Protein AF-A0A1B6MHH3-F1 (afdb_monomer)

Organism: NCBI:txid36148

Structure (mmCIF, N/CA/C/O backbone):
data_AF-A0A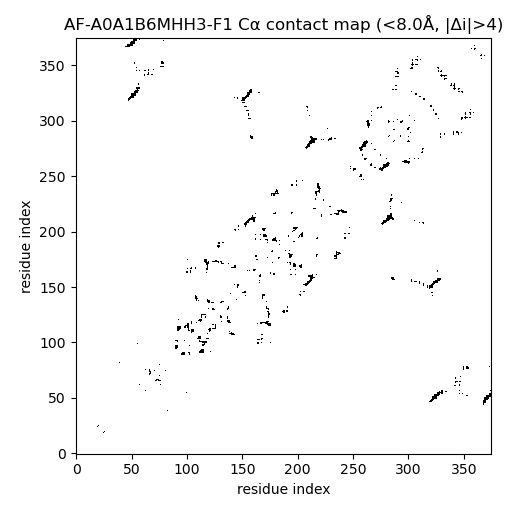1B6MHH3-F1
#
_entry.id   AF-A0A1B6MHH3-F1
#
loop_
_atom_site.group_PDB
_atom_site.id
_atom_site.type_symbol
_atom_site.label_atom_id
_atom_site.label_alt_id
_atom_site.label_comp_id
_atom_site.label_asym_id
_atom_site.label_entity_id
_atom_site.label_seq_id
_atom_site.pdbx_PDB_ins_code
_atom_site.Cartn_x
_atom_site.Cartn_y
_atom_site.Cartn_z
_atom_site.occupancy
_atom_site.B_iso_or_equiv
_atom_site.auth_seq_id
_atom_site.auth_comp_id
_atom_site.auth_asym_id
_atom_site.auth_atom_id
_atom_site.pdbx_PDB_model_num
ATOM 1 N N . MET A 1 1 ? 12.014 66.256 40.491 1.00 43.09 1 MET A N 1
ATOM 2 C CA . MET A 1 1 ? 11.057 65.612 39.568 1.00 43.09 1 MET A CA 1
ATOM 3 C C . MET A 1 1 ? 11.858 64.664 38.681 1.00 43.09 1 MET A C 1
ATOM 5 O O . MET A 1 1 ? 12.493 65.119 37.746 1.00 43.09 1 MET A O 1
ATOM 9 N N . ALA A 1 2 ? 11.957 63.386 39.047 1.00 34.50 2 ALA A N 1
ATOM 10 C CA . ALA A 1 2 ? 12.575 62.353 38.214 1.00 34.50 2 ALA A CA 1
ATOM 11 C C . ALA A 1 2 ? 11.914 61.016 38.565 1.00 34.50 2 ALA A C 1
ATOM 13 O O . ALA A 1 2 ? 11.967 60.565 39.710 1.00 34.50 2 ALA A O 1
ATOM 14 N N . LEU A 1 3 ? 11.187 60.485 37.587 1.00 37.91 3 LEU A N 1
ATOM 15 C CA . LEU A 1 3 ? 10.332 59.309 37.665 1.00 37.91 3 LEU A CA 1
ATOM 16 C C . LEU A 1 3 ? 11.165 58.031 37.828 1.00 37.91 3 LEU A C 1
ATOM 18 O O . LEU A 1 3 ? 12.122 57.803 37.092 1.00 37.91 3 LEU A O 1
ATOM 22 N N . ARG A 1 4 ? 10.734 57.167 38.750 1.00 41.94 4 ARG A N 1
ATOM 23 C CA . ARG A 1 4 ? 11.091 55.746 38.779 1.00 41.94 4 ARG A CA 1
ATOM 24 C C . ARG A 1 4 ? 10.351 55.028 37.649 1.00 41.94 4 ARG A C 1
ATOM 26 O O . ARG A 1 4 ? 9.150 55.216 37.482 1.00 41.94 4 ARG A O 1
ATOM 33 N N . SER A 1 5 ? 11.037 54.164 36.915 1.00 39.47 5 SER A N 1
ATOM 34 C CA . SER A 1 5 ? 10.413 53.160 36.050 1.00 39.47 5 SER A CA 1
ATOM 35 C C . SER A 1 5 ? 11.204 51.867 36.198 1.00 39.47 5 SER A C 1
ATOM 37 O O . SER A 1 5 ? 12.293 51.731 35.653 1.00 39.47 5 SER A O 1
ATOM 39 N N . LEU A 1 6 ? 10.679 50.953 37.015 1.00 40.78 6 LEU A N 1
ATOM 40 C CA . LEU A 1 6 ? 11.145 49.573 37.104 1.00 40.78 6 LEU A CA 1
ATOM 41 C C . LEU A 1 6 ? 10.228 48.747 36.193 1.00 40.78 6 LEU A C 1
ATOM 43 O O . LEU A 1 6 ? 9.040 48.613 36.485 1.00 40.78 6 LEU A O 1
ATOM 47 N N . LEU A 1 7 ? 10.763 48.235 35.084 1.00 38.91 7 LEU A N 1
ATOM 48 C CA . LEU A 1 7 ? 10.087 47.219 34.281 1.00 38.91 7 LEU A CA 1
ATOM 49 C C . LEU A 1 7 ? 10.109 45.888 35.048 1.00 38.91 7 LEU A C 1
ATOM 51 O O . LEU A 1 7 ? 11.182 45.348 35.314 1.00 38.91 7 LEU A O 1
ATOM 55 N N . LEU A 1 8 ? 8.932 45.346 35.371 1.00 38.69 8 LEU A N 1
ATOM 56 C CA . LEU A 1 8 ? 8.784 43.932 35.710 1.00 38.69 8 LEU A CA 1
ATOM 57 C C . LEU A 1 8 ? 8.735 43.118 34.411 1.00 38.69 8 LEU A C 1
ATOM 59 O O . LEU A 1 8 ? 7.761 43.178 33.665 1.00 38.69 8 LEU A O 1
ATOM 63 N N . LEU A 1 9 ? 9.785 42.338 34.163 1.00 40.81 9 LEU A N 1
ATOM 64 C CA . LEU A 1 9 ? 9.758 41.212 33.233 1.00 40.81 9 LEU A CA 1
ATOM 65 C C . LEU A 1 9 ? 8.984 40.069 33.900 1.00 40.81 9 LEU A C 1
ATOM 67 O O . LEU A 1 9 ? 9.497 39.407 34.799 1.00 40.81 9 LEU A O 1
ATOM 71 N N . ALA A 1 10 ? 7.739 39.856 33.481 1.00 38.59 10 ALA A N 1
ATOM 72 C CA . ALA A 1 10 ? 6.987 38.659 33.828 1.00 38.59 10 ALA A CA 1
ATOM 73 C C . ALA A 1 10 ? 7.496 37.492 32.969 1.00 38.59 10 ALA A C 1
ATOM 75 O O . ALA A 1 10 ? 7.121 37.342 31.808 1.00 38.59 10 ALA A O 1
ATOM 76 N N . SER A 1 11 ? 8.387 36.680 33.530 1.00 40.16 11 SER A N 1
ATOM 77 C CA . SER A 1 11 ? 8.758 35.382 32.977 1.00 40.16 11 SER A CA 1
ATOM 78 C C . SER A 1 11 ? 7.611 34.396 33.206 1.00 40.16 11 SER A C 1
ATOM 80 O O . SER A 1 11 ? 7.403 33.892 34.308 1.00 40.16 11 SER A O 1
ATOM 82 N N . THR A 1 12 ? 6.844 34.101 32.159 1.00 42.19 12 THR A N 1
ATOM 83 C CA . THR A 1 12 ? 5.918 32.965 32.155 1.00 42.19 12 THR A CA 1
ATOM 84 C C . THR A 1 12 ? 6.733 31.674 32.128 1.00 42.19 12 THR A C 1
ATOM 86 O O . THR A 1 12 ? 7.131 31.202 31.064 1.00 42.19 12 THR A O 1
ATOM 89 N N . MET A 1 13 ? 7.021 31.112 33.303 1.00 42.25 13 MET A N 1
ATOM 90 C CA . MET A 1 13 ? 7.493 29.735 33.407 1.00 42.25 13 MET A CA 1
ATOM 91 C C . MET A 1 13 ? 6.351 28.809 32.982 1.00 42.25 13 MET A C 1
ATOM 93 O O . MET A 1 13 ? 5.347 28.692 33.681 1.00 42.25 13 MET A O 1
ATOM 97 N N . PHE A 1 14 ? 6.507 28.139 31.841 1.00 46.31 14 PHE A N 1
ATOM 98 C CA . PHE A 1 14 ? 5.769 26.910 31.569 1.00 46.31 14 PHE A CA 1
ATOM 99 C C . PHE A 1 14 ? 6.235 25.881 32.603 1.00 46.31 14 PHE A C 1
ATOM 101 O O . PHE A 1 14 ? 7.302 25.286 32.468 1.00 46.31 14 PHE A O 1
ATOM 108 N N . ALA A 1 15 ? 5.470 25.715 33.679 1.00 40.06 15 ALA A N 1
ATOM 109 C CA . ALA A 1 15 ? 5.660 24.597 34.584 1.00 40.06 15 ALA A CA 1
ATOM 110 C C . ALA A 1 15 ? 5.284 23.324 33.817 1.00 40.06 15 ALA A C 1
ATOM 112 O O . ALA A 1 15 ? 4.104 23.011 33.655 1.00 40.06 15 ALA A O 1
ATOM 113 N N . MET A 1 16 ? 6.284 22.595 33.316 1.00 47.22 16 MET A N 1
ATOM 114 C CA . MET A 1 16 ? 6.102 21.179 33.025 1.00 47.22 16 MET A CA 1
ATOM 115 C C . MET A 1 16 ? 5.804 20.510 34.361 1.00 47.22 16 MET A C 1
ATOM 117 O O . MET A 1 16 ? 6.703 20.277 35.164 1.00 47.22 16 MET A O 1
ATOM 121 N N . SER A 1 17 ? 4.524 20.278 34.638 1.00 48.56 17 SER A N 1
ATOM 122 C CA . SER A 1 17 ? 4.126 19.455 35.767 1.00 48.56 17 SER A CA 1
ATOM 123 C C . SER A 1 17 ? 4.600 18.037 35.477 1.00 48.56 17 SER A C 1
ATOM 125 O O . SER A 1 17 ? 3.918 17.287 34.785 1.00 48.56 17 SER A O 1
ATOM 127 N N . SER A 1 18 ? 5.777 17.668 35.975 1.00 63.72 18 SER A N 1
ATOM 128 C CA . SER A 1 18 ? 6.184 16.270 36.022 1.00 63.72 18 SER A CA 1
ATOM 129 C C . SER A 1 18 ? 5.212 15.554 36.955 1.00 63.72 18 SER A C 1
ATOM 131 O O . SER A 1 18 ? 5.191 15.824 38.158 1.00 63.72 18 SER A O 1
ATOM 133 N N . THR A 1 19 ? 4.358 14.694 36.408 1.00 76.31 19 THR A N 1
ATOM 134 C CA . THR A 1 19 ? 3.580 13.755 37.218 1.00 76.31 19 THR A CA 1
ATOM 135 C C . THR A 1 19 ? 4.556 12.910 38.025 1.00 76.31 19 THR A C 1
ATOM 137 O O . THR A 1 19 ? 5.481 12.335 37.460 1.00 76.31 19 THR A O 1
ATOM 140 N N . LEU A 1 20 ? 4.391 12.874 39.347 1.00 86.25 20 LEU A N 1
ATOM 141 C CA . LEU A 1 20 ? 5.199 12.018 40.207 1.00 86.25 20 LEU A CA 1
ATOM 142 C C . LEU A 1 20 ? 4.834 10.555 39.910 1.00 86.25 20 LEU A C 1
ATOM 144 O O . LEU A 1 20 ? 3.714 10.135 40.182 1.00 86.25 20 LEU A O 1
ATOM 148 N N . GLU A 1 21 ? 5.763 9.796 39.332 1.00 88.50 21 GLU A N 1
ATOM 149 C CA . GLU A 1 21 ? 5.578 8.379 38.976 1.00 88.50 21 GLU A CA 1
ATOM 150 C C . GLU A 1 21 ? 5.878 7.451 40.167 1.00 88.50 21 GLU A C 1
ATOM 152 O O . GLU A 1 21 ? 6.712 6.547 40.097 1.00 88.50 21 GLU A O 1
ATOM 157 N N . ASP A 1 22 ? 5.225 7.715 41.298 1.00 94.19 22 ASP A N 1
ATOM 158 C CA . ASP A 1 22 ? 5.315 6.910 42.517 1.00 94.19 22 ASP A CA 1
ATOM 159 C C . ASP A 1 22 ? 4.451 5.626 42.428 1.00 94.19 22 ASP A C 1
ATOM 161 O O . ASP A 1 22 ? 3.778 5.385 41.420 1.00 94.19 22 ASP A O 1
ATOM 165 N N . PRO A 1 23 ? 4.444 4.748 43.452 1.00 96.88 23 PRO A N 1
ATOM 166 C CA . PRO A 1 23 ? 3.622 3.541 43.409 1.00 96.88 23 PRO A CA 1
ATOM 167 C C . PRO A 1 23 ? 2.125 3.807 43.182 1.00 96.88 23 PRO A C 1
ATOM 169 O O . PRO A 1 23 ? 1.475 3.007 42.509 1.00 96.88 23 PRO A O 1
ATOM 172 N N . GLU A 1 24 ? 1.562 4.907 43.700 1.00 96.06 24 GLU A N 1
ATOM 173 C CA . GLU A 1 24 ? 0.141 5.233 43.518 1.00 96.06 24 GLU A CA 1
ATOM 174 C C . GLU A 1 24 ? -0.175 5.522 42.047 1.00 96.06 24 GLU A C 1
ATOM 176 O O . GLU A 1 24 ? -1.165 5.001 41.522 1.00 96.06 24 GLU A O 1
ATOM 181 N N . PHE A 1 25 ? 0.693 6.273 41.361 1.00 93.75 25 PHE A N 1
ATOM 182 C CA . PHE A 1 25 ? 0.596 6.500 39.920 1.00 93.75 25 PHE A CA 1
ATOM 183 C C . PHE A 1 25 ? 0.529 5.179 39.141 1.00 93.75 25 PHE A C 1
ATOM 185 O O . PHE A 1 25 ? -0.397 4.972 38.349 1.00 93.75 25 PHE A O 1
ATOM 192 N N . TRP A 1 26 ? 1.457 4.253 39.405 1.00 94.94 26 TRP A N 1
ATOM 193 C CA . TRP A 1 26 ? 1.511 2.962 38.709 1.00 94.94 26 TRP A CA 1
ATOM 194 C C . TRP A 1 26 ? 0.309 2.068 39.029 1.00 94.94 26 TRP A C 1
ATOM 196 O O . TRP A 1 26 ? -0.266 1.469 38.117 1.00 94.94 26 TRP A O 1
ATOM 206 N N . PHE A 1 27 ? -0.142 2.020 40.288 1.00 96.69 27 PHE A N 1
ATOM 207 C CA . PHE A 1 27 ? -1.356 1.283 40.657 1.00 96.69 27 PHE A CA 1
ATOM 208 C C . PHE A 1 27 ? -2.610 1.864 40.002 1.00 96.69 27 PHE A C 1
ATOM 210 O O . PHE A 1 27 ? -3.482 1.106 39.570 1.00 96.69 27 PHE A O 1
ATOM 217 N N . LYS A 1 28 ? -2.713 3.193 39.904 1.00 96.00 28 LYS A N 1
ATOM 218 C CA . LYS A 1 28 ? -3.826 3.865 39.226 1.00 96.00 28 LYS A CA 1
ATOM 219 C C . LYS A 1 28 ? -3.832 3.557 37.729 1.00 96.00 28 LYS A C 1
ATOM 221 O O . LYS A 1 28 ? -4.889 3.212 37.203 1.00 96.00 28 LYS A O 1
ATOM 226 N N . LYS A 1 29 ? -2.673 3.634 37.064 1.00 93.50 29 LYS A N 1
ATOM 227 C CA . LYS A 1 29 ? -2.525 3.297 35.638 1.00 93.50 29 LYS A CA 1
ATOM 228 C C . LYS A 1 29 ? -2.902 1.836 35.373 1.00 93.50 29 LYS A C 1
ATOM 230 O O . LYS A 1 29 ? -3.782 1.582 34.557 1.00 93.50 29 LYS A O 1
ATOM 235 N N . GLY A 1 30 ? -2.348 0.895 36.142 1.00 95.75 30 GLY A N 1
ATOM 236 C CA . GLY A 1 30 ? -2.659 -0.532 36.001 1.00 95.75 30 GLY A CA 1
ATOM 237 C C . GLY A 1 30 ? -4.128 -0.876 36.280 1.00 95.75 30 GLY A C 1
ATOM 238 O O . GLY A 1 30 ? -4.705 -1.720 35.597 1.00 95.75 30 GLY A O 1
ATOM 239 N N . ARG A 1 31 ? -4.777 -0.199 37.239 1.00 97.12 31 ARG A N 1
ATOM 240 C CA . ARG A 1 31 ? -6.219 -0.374 37.485 1.00 97.12 31 ARG A CA 1
ATOM 241 C C . ARG A 1 31 ? -7.058 0.111 36.305 1.00 97.12 31 ARG A C 1
ATOM 243 O O . ARG A 1 31 ? -7.979 -0.593 35.911 1.00 97.12 31 ARG A O 1
ATOM 250 N N . ALA A 1 32 ? -6.724 1.266 35.731 1.00 94.94 32 ALA A N 1
ATOM 251 C CA . ALA A 1 32 ? -7.423 1.793 34.562 1.00 94.94 32 ALA A CA 1
ATOM 252 C C . ALA A 1 32 ? -7.276 0.869 33.338 1.00 94.94 32 ALA A C 1
ATOM 254 O O . ALA A 1 32 ? -8.256 0.621 32.640 1.00 94.94 32 ALA A O 1
ATOM 255 N N . GLU A 1 33 ? -6.083 0.311 33.107 1.00 93.62 33 GLU A N 1
ATOM 256 C CA . GLU A 1 33 ? -5.847 -0.676 32.042 1.00 93.62 33 GLU A CA 1
ATOM 257 C C . GLU A 1 33 ? -6.661 -1.962 32.262 1.00 93.62 33 GLU A C 1
ATOM 259 O O . GLU A 1 33 ? -7.293 -2.462 31.331 1.00 93.62 33 GLU A O 1
ATOM 264 N N . LEU A 1 34 ? -6.720 -2.468 33.500 1.00 95.69 34 LEU A N 1
ATOM 265 C CA . LEU A 1 34 ? -7.538 -3.633 33.854 1.00 95.69 34 LEU A CA 1
ATOM 266 C C . LEU A 1 34 ? -9.042 -3.367 33.670 1.00 95.69 34 LEU A C 1
ATOM 268 O O . LEU A 1 34 ? -9.760 -4.207 33.128 1.00 95.69 34 LEU A O 1
ATOM 272 N N . GLU A 1 35 ? -9.526 -2.199 34.098 1.00 96.00 35 GLU A N 1
ATOM 273 C CA . GLU A 1 35 ? -10.916 -1.778 33.897 1.00 96.00 35 GLU A CA 1
ATOM 274 C C . GLU A 1 35 ? -11.255 -1.682 32.405 1.00 96.00 35 GLU A C 1
ATOM 276 O O . GLU A 1 35 ? -12.287 -2.206 31.984 1.00 96.00 35 GLU A O 1
ATOM 281 N N . ALA A 1 36 ? -10.371 -1.091 31.595 1.00 92.31 36 ALA A N 1
ATOM 282 C CA . ALA A 1 36 ? -10.529 -1.022 30.145 1.00 92.31 36 ALA A CA 1
ATOM 283 C C . ALA A 1 36 ? -10.564 -2.418 29.502 1.00 92.31 36 ALA A C 1
ATOM 285 O O . ALA A 1 36 ? -11.421 -2.672 28.653 1.00 92.31 36 ALA A O 1
ATOM 286 N N . ALA A 1 37 ? -9.709 -3.345 29.947 1.00 93.06 37 ALA A N 1
ATOM 287 C CA . ALA A 1 37 ? -9.697 -4.725 29.463 1.00 93.06 37 ALA A CA 1
ATOM 288 C C . ALA A 1 37 ? -11.033 -5.450 29.714 1.00 93.06 37 ALA A C 1
ATOM 290 O O . ALA A 1 37 ? -11.512 -6.168 28.837 1.00 93.06 37 ALA A O 1
ATOM 291 N N . PHE A 1 38 ? -11.688 -5.213 30.859 1.00 94.69 38 PHE A N 1
ATOM 292 C CA . PHE A 1 38 ? -13.025 -5.760 31.135 1.00 94.69 38 PHE A CA 1
ATOM 293 C C . PHE A 1 38 ? -14.136 -5.170 30.253 1.00 94.69 38 PHE A C 1
ATOM 295 O O . PHE A 1 38 ? -15.187 -5.795 30.109 1.00 94.69 38 PHE A O 1
ATOM 302 N N . GLN A 1 39 ? -13.931 -3.990 29.658 1.00 93.88 39 GLN A N 1
ATOM 303 C CA . GLN A 1 39 ? -14.903 -3.363 28.754 1.00 93.88 39 GLN A CA 1
ATOM 304 C C . GLN A 1 39 ? -14.766 -3.819 27.294 1.00 93.88 39 GLN A C 1
ATOM 306 O O . GLN A 1 39 ? -15.629 -3.482 26.477 1.00 93.88 39 GLN A O 1
ATOM 311 N N . ILE A 1 40 ? -13.720 -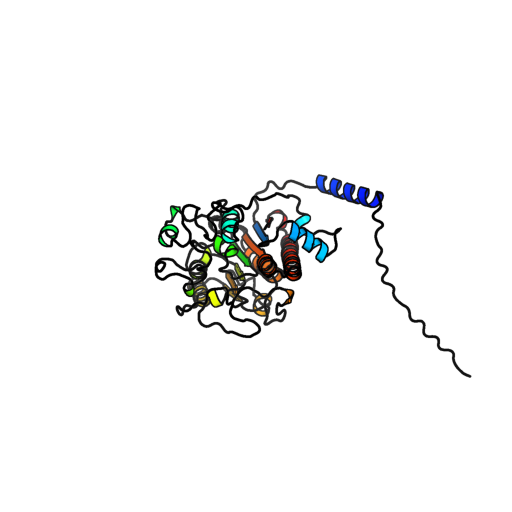4.577 26.940 1.00 92.12 40 ILE A N 1
ATOM 312 C CA . ILE A 1 40 ? -13.530 -5.067 25.571 1.00 92.12 40 ILE A CA 1
ATOM 313 C C . ILE A 1 40 ? -14.666 -6.031 25.218 1.00 92.12 40 ILE A C 1
ATOM 315 O O . ILE A 1 40 ? -14.830 -7.094 25.818 1.00 92.12 40 ILE A O 1
ATOM 319 N N . LYS A 1 41 ? -15.446 -5.667 24.198 1.00 91.75 41 LYS A N 1
ATOM 320 C CA . LYS A 1 41 ? -16.514 -6.504 23.647 1.00 91.75 41 LYS A CA 1
ATOM 321 C C . LYS A 1 41 ? -16.050 -7.150 22.354 1.00 91.75 41 LYS A C 1
ATOM 323 O O . LYS A 1 41 ? -15.580 -6.469 21.446 1.00 91.75 41 LYS A O 1
ATOM 328 N N . TRP A 1 42 ? -16.242 -8.460 22.257 1.00 91.75 42 TRP A N 1
ATOM 329 C CA . TRP A 1 42 ? -15.997 -9.196 21.025 1.00 91.75 42 TRP A CA 1
ATOM 330 C C . TRP A 1 42 ? -17.010 -8.779 19.962 1.00 91.75 42 TRP A C 1
ATOM 332 O O . TRP A 1 42 ? -18.218 -8.930 20.154 1.00 91.75 42 TRP A O 1
ATOM 342 N N . ASN A 1 43 ? -16.515 -8.286 18.830 1.00 93.69 43 ASN A N 1
ATOM 343 C CA . ASN A 1 43 ? -17.324 -8.113 17.635 1.00 93.69 43 ASN A CA 1
ATOM 344 C C . ASN A 1 43 ? -17.251 -9.400 16.804 1.00 93.69 43 ASN A C 1
ATOM 346 O O . ASN A 1 43 ? -16.247 -9.668 16.151 1.00 93.69 43 ASN A O 1
ATOM 350 N N . THR A 1 44 ? -18.306 -10.211 16.860 1.00 94.31 44 THR A N 1
ATOM 351 C CA . THR A 1 44 ? -18.434 -11.460 16.088 1.00 94.31 44 THR A CA 1
ATOM 352 C C . THR A 1 44 ? -19.180 -11.266 14.763 1.00 94.31 44 THR A C 1
ATOM 354 O O . THR A 1 44 ? -19.472 -12.240 14.069 1.00 94.31 44 THR A O 1
ATOM 357 N N . GLY A 1 45 ? -19.509 -10.019 14.411 1.00 95.44 45 GLY A N 1
ATOM 358 C CA . GLY A 1 45 ? -20.134 -9.675 13.141 1.00 95.44 45 GLY A CA 1
ATOM 359 C C . GLY A 1 45 ? -19.176 -9.817 11.957 1.00 95.44 45 GLY A C 1
ATOM 360 O O . GLY A 1 45 ? -17.955 -9.787 12.097 1.00 95.44 45 GLY A O 1
ATOM 361 N N . VAL A 1 46 ? -19.742 -9.944 10.757 1.00 96.25 46 VAL A N 1
ATOM 362 C CA . VAL A 1 46 ? -18.960 -9.948 9.515 1.00 96.25 46 VAL A CA 1
ATOM 363 C C . VAL A 1 46 ? -18.579 -8.513 9.160 1.00 96.25 46 VAL A C 1
ATOM 365 O O . VAL A 1 46 ? -19.448 -7.653 9.017 1.00 96.25 46 VAL A O 1
ATOM 368 N N . ALA A 1 47 ? -17.282 -8.257 8.986 1.00 98.00 47 ALA A N 1
ATOM 369 C CA . ALA A 1 47 ? -16.793 -6.942 8.595 1.00 98.00 47 ALA A CA 1
ATOM 370 C C . ALA A 1 47 ? -17.313 -6.553 7.201 1.00 98.00 47 ALA A C 1
ATOM 372 O O . ALA A 1 47 ? -17.092 -7.249 6.204 1.00 98.00 47 ALA A O 1
ATOM 373 N N . LYS A 1 48 ? -17.992 -5.405 7.120 1.00 98.38 48 LYS A N 1
ATOM 374 C CA . LYS A 1 48 ? -18.404 -4.803 5.849 1.00 98.38 48 LYS A CA 1
ATOM 375 C C . LYS A 1 48 ? -17.195 -4.220 5.127 1.00 98.38 48 LYS A C 1
ATOM 377 O O . LYS A 1 48 ? -17.078 -4.386 3.915 1.00 98.38 48 LYS A O 1
ATOM 382 N N . ASN A 1 49 ? -16.298 -3.580 5.867 1.00 98.81 49 ASN A N 1
ATOM 383 C CA . ASN A 1 49 ? -15.099 -2.956 5.324 1.00 98.81 49 ASN A CA 1
ATOM 384 C C . ASN A 1 49 ? -13.847 -3.580 5.936 1.00 98.81 49 ASN A C 1
ATOM 386 O O . ASN A 1 49 ? -13.858 -3.970 7.104 1.00 98.81 49 ASN A O 1
ATOM 390 N N . VAL A 1 50 ? -12.762 -3.621 5.170 1.00 98.81 50 VAL A N 1
ATOM 391 C CA . VAL A 1 50 ? -11.442 -4.038 5.650 1.00 98.81 50 VAL A CA 1
ATOM 392 C C . VAL A 1 50 ? -10.430 -2.953 5.303 1.00 98.81 50 VAL A C 1
ATOM 394 O O . VAL A 1 50 ? -10.316 -2.545 4.148 1.00 98.81 50 VAL A O 1
ATOM 397 N N . LEU A 1 51 ? -9.698 -2.490 6.310 1.00 98.81 51 LEU A N 1
ATOM 398 C CA . LEU A 1 51 ? -8.625 -1.515 6.185 1.00 98.81 51 LEU A CA 1
ATOM 399 C C . LEU A 1 51 ? -7.343 -2.121 6.759 1.00 98.81 51 LEU A C 1
ATOM 401 O O . LEU A 1 51 ? -7.232 -2.326 7.967 1.00 98.81 51 LEU A O 1
ATOM 405 N N . LEU A 1 52 ? -6.389 -2.434 5.888 1.00 98.88 52 LEU A N 1
ATOM 406 C CA . LEU A 1 52 ? -5.128 -3.071 6.255 1.00 98.88 52 LEU A CA 1
ATOM 407 C C . LEU A 1 52 ? -3.979 -2.077 6.103 1.00 98.88 52 LEU A C 1
ATOM 409 O O . LEU A 1 52 ? -3.645 -1.670 4.995 1.00 98.88 52 LEU A O 1
ATOM 413 N N . PHE A 1 53 ? -3.362 -1.714 7.217 1.00 98.94 53 PHE A N 1
ATOM 414 C CA . PHE A 1 53 ? -2.173 -0.880 7.264 1.00 98.94 53 PHE A CA 1
ATOM 415 C C . PHE A 1 53 ? -0.914 -1.742 7.365 1.00 98.94 53 PHE A C 1
ATOM 417 O O . PHE A 1 53 ? -0.811 -2.590 8.253 1.00 98.94 53 PHE A O 1
ATOM 424 N N . VAL A 1 54 ? 0.050 -1.490 6.482 1.00 98.88 54 VAL A N 1
ATOM 425 C CA . VAL A 1 54 ? 1.348 -2.172 6.421 1.00 98.88 54 VAL A CA 1
ATOM 426 C C . VAL A 1 54 ? 2.459 -1.134 6.586 1.00 98.88 54 VAL A C 1
ATOM 428 O O . VAL A 1 54 ? 2.657 -0.288 5.716 1.00 98.88 54 VAL A O 1
ATOM 431 N N . GLY A 1 55 ? 3.171 -1.154 7.709 1.00 98.69 55 GLY A N 1
ATOM 432 C CA . GLY A 1 55 ? 4.401 -0.380 7.875 1.00 98.69 55 GLY A CA 1
ATOM 433 C C . GLY A 1 55 ? 5.593 -1.208 7.403 1.00 98.69 55 GLY A C 1
ATOM 434 O O . GLY A 1 55 ? 6.066 -2.042 8.167 1.00 98.69 55 GLY A O 1
ATOM 435 N N . ASP A 1 56 ? 6.070 -1.015 6.170 1.00 98.62 56 ASP A N 1
ATOM 436 C CA . ASP A 1 56 ? 7.197 -1.805 5.641 1.00 98.62 56 ASP A CA 1
ATOM 437 C C . ASP A 1 56 ? 8.440 -1.594 6.528 1.00 98.62 56 ASP A C 1
ATOM 439 O O . ASP A 1 56 ? 8.801 -0.459 6.845 1.00 98.62 56 ASP A O 1
ATOM 443 N N . GLY A 1 57 ? 9.062 -2.681 6.989 1.00 97.19 57 GLY A N 1
ATOM 444 C CA . GLY A 1 57 ? 10.195 -2.638 7.920 1.00 97.19 57 GLY A CA 1
ATOM 445 C C . GLY A 1 57 ? 9.868 -2.165 9.351 1.00 97.19 57 GLY A C 1
ATOM 446 O O . GLY A 1 57 ? 10.786 -1.966 10.152 1.00 97.19 57 GLY A O 1
ATOM 447 N N . MET A 1 58 ? 8.591 -1.999 9.716 1.00 98.31 58 MET A N 1
ATOM 448 C CA . MET A 1 58 ? 8.145 -1.464 11.011 1.00 98.31 58 MET A CA 1
ATOM 449 C C . MET A 1 58 ? 8.113 -2.539 12.115 1.00 98.31 58 MET A C 1
ATOM 451 O O . MET A 1 58 ? 7.067 -2.896 12.663 1.00 98.31 58 MET A O 1
ATOM 455 N N . GLY A 1 59 ? 9.285 -3.059 12.483 1.00 97.38 59 GLY A N 1
ATOM 456 C CA . GLY A 1 59 ? 9.415 -4.013 13.589 1.00 97.38 59 GLY A CA 1
ATOM 457 C C . GLY A 1 59 ? 9.034 -3.424 14.960 1.00 97.38 59 GLY A C 1
ATOM 458 O O . GLY A 1 59 ? 8.925 -2.212 15.138 1.00 97.38 59 GLY A O 1
ATOM 459 N N . ILE A 1 60 ? 8.916 -4.281 15.983 1.00 97.00 60 ILE A N 1
ATOM 460 C CA . ILE A 1 60 ? 8.569 -3.875 17.368 1.00 97.00 60 ILE A CA 1
ATOM 461 C C . ILE A 1 60 ? 9.529 -2.801 17.915 1.00 97.00 60 ILE A C 1
ATOM 463 O O . ILE A 1 60 ? 9.117 -1.893 18.644 1.00 97.00 60 ILE A O 1
ATOM 467 N N . ASN A 1 61 ? 10.805 -2.873 17.528 1.00 97.31 61 ASN A N 1
ATOM 468 C CA . ASN A 1 61 ? 11.810 -1.885 17.910 1.00 97.31 61 ASN A CA 1
ATOM 469 C C . ASN A 1 61 ? 11.516 -0.512 17.286 1.00 97.31 61 ASN A C 1
ATOM 471 O O . ASN A 1 61 ? 11.626 0.497 17.977 1.00 97.31 61 ASN A O 1
ATOM 475 N N . THR A 1 62 ? 11.089 -0.472 16.019 1.00 98.56 62 THR A N 1
ATOM 476 C CA . THR A 1 62 ? 10.678 0.756 15.323 1.00 98.56 62 THR A CA 1
ATOM 477 C C . THR A 1 62 ? 9.428 1.350 15.961 1.00 98.56 62 THR A C 1
ATOM 479 O O . THR A 1 62 ? 9.413 2.542 16.246 1.00 98.56 62 THR A O 1
ATOM 482 N N . ILE A 1 63 ? 8.427 0.523 16.290 1.00 98.19 63 ILE A N 1
ATOM 483 C CA . ILE A 1 63 ? 7.212 0.950 17.011 1.00 98.19 63 ILE A CA 1
ATOM 484 C C . ILE A 1 63 ? 7.581 1.617 18.344 1.00 98.19 63 ILE A C 1
ATOM 486 O O . ILE A 1 63 ? 7.164 2.740 18.623 1.00 98.19 63 ILE A O 1
ATOM 490 N N . THR A 1 64 ? 8.418 0.954 19.148 1.00 98.12 64 THR A N 1
ATOM 491 C CA . THR A 1 64 ? 8.846 1.471 20.457 1.00 98.12 64 THR A CA 1
ATOM 492 C C . THR A 1 64 ? 9.639 2.769 20.322 1.00 98.12 64 THR A C 1
ATOM 494 O O . THR A 1 64 ? 9.372 3.728 21.045 1.00 98.12 64 THR A O 1
ATOM 497 N N . ALA A 1 65 ? 10.594 2.821 19.391 1.00 98.38 65 ALA A N 1
ATOM 498 C CA . ALA A 1 65 ? 11.395 4.014 19.147 1.00 98.38 65 ALA A CA 1
ATOM 499 C C . ALA A 1 65 ? 10.534 5.183 18.644 1.00 98.38 65 ALA A C 1
ATOM 501 O O . ALA A 1 65 ? 10.712 6.307 19.107 1.00 98.38 65 ALA A O 1
ATOM 502 N N . ALA A 1 66 ? 9.563 4.927 17.763 1.00 98.25 66 ALA A N 1
ATOM 503 C CA . ALA A 1 66 ? 8.658 5.944 17.237 1.00 98.25 66 ALA A CA 1
ATOM 504 C C . ALA A 1 66 ? 7.716 6.492 18.317 1.00 98.25 66 ALA A C 1
ATOM 506 O O . ALA A 1 66 ? 7.501 7.701 18.372 1.00 98.25 66 ALA A O 1
ATOM 507 N N . ARG A 1 67 ? 7.213 5.642 19.226 1.00 97.88 67 ARG A N 1
ATOM 508 C CA . ARG A 1 67 ? 6.466 6.083 20.418 1.00 97.88 67 ARG A CA 1
ATOM 509 C C . ARG A 1 67 ? 7.284 7.073 21.251 1.00 97.88 67 ARG A C 1
ATOM 511 O O . ARG A 1 67 ? 6.808 8.170 21.539 1.00 97.88 67 ARG A O 1
ATOM 518 N N . ILE A 1 68 ? 8.518 6.697 21.603 1.00 98.00 68 ILE A N 1
ATOM 519 C CA . ILE A 1 68 ? 9.412 7.535 22.418 1.00 98.00 68 ILE A CA 1
ATOM 520 C C . ILE A 1 68 ? 9.712 8.848 21.694 1.00 98.00 68 ILE A C 1
ATOM 522 O O . ILE A 1 68 ? 9.607 9.922 22.282 1.00 98.00 68 ILE A O 1
ATOM 526 N N . TYR A 1 69 ? 10.022 8.768 20.401 1.00 97.19 69 TYR A N 1
ATOM 527 C CA . TYR A 1 69 ? 10.294 9.929 19.564 1.00 97.19 69 TYR A CA 1
ATOM 528 C C . TYR A 1 69 ? 9.102 10.893 19.478 1.00 97.19 69 TYR A C 1
ATOM 530 O O . TYR A 1 69 ? 9.283 12.104 19.585 1.00 97.19 69 TYR A O 1
ATOM 538 N N . LYS A 1 70 ? 7.878 10.370 19.332 1.00 96.25 70 LYS A N 1
ATOM 539 C CA . LYS A 1 70 ? 6.657 11.175 19.219 1.00 96.25 70 LYS A CA 1
ATOM 540 C C . LYS A 1 70 ? 6.265 11.836 20.539 1.00 96.25 70 LYS A C 1
ATOM 542 O O . LYS A 1 70 ? 5.836 12.990 20.545 1.00 96.25 70 LYS A O 1
ATOM 547 N N . SER A 1 71 ? 6.265 11.086 21.641 1.00 92.81 71 SER A N 1
ATOM 548 C CA . SER A 1 71 ? 5.615 11.521 22.889 1.00 92.81 71 SER A CA 1
ATOM 549 C C . SER A 1 71 ? 6.190 10.870 24.156 1.00 92.81 71 SER A C 1
ATOM 551 O O . SER A 1 71 ? 5.488 10.777 25.160 1.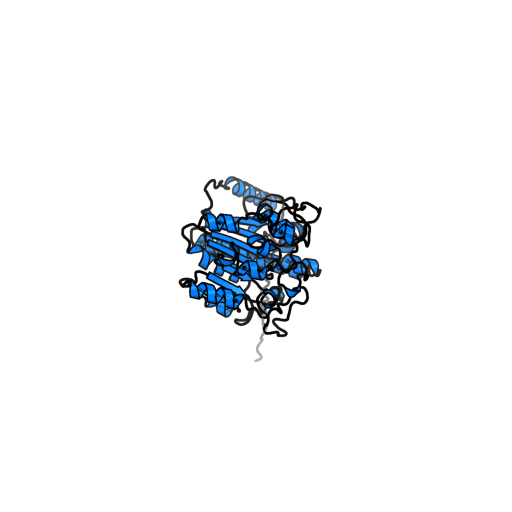00 92.81 71 SER A O 1
ATOM 553 N N . LEU A 1 72 ? 7.466 10.470 24.140 1.00 91.25 72 LEU A N 1
ATOM 554 C CA . LEU A 1 72 ? 8.174 9.814 25.251 1.00 91.25 72 LEU A CA 1
ATOM 555 C C . LEU A 1 72 ? 7.608 8.429 25.623 1.00 91.25 72 LEU A C 1
ATOM 557 O O . LEU A 1 72 ? 6.622 7.944 25.060 1.00 91.25 72 LEU A O 1
ATOM 561 N N . GLU A 1 73 ? 8.277 7.759 26.559 1.00 89.00 73 GLU A N 1
ATOM 562 C CA . GLU A 1 73 ? 8.084 6.353 26.933 1.00 89.00 73 GLU A CA 1
ATOM 563 C C . GLU A 1 73 ? 6.672 6.053 27.446 1.00 89.00 73 GLU A C 1
ATOM 565 O O . GLU A 1 73 ? 6.134 4.980 27.180 1.00 89.00 73 GLU A O 1
ATOM 570 N N . ASN A 1 74 ? 6.062 7.004 28.159 1.00 85.69 74 ASN A N 1
ATOM 571 C CA . ASN A 1 74 ? 4.764 6.824 28.812 1.00 85.69 74 ASN A CA 1
ATOM 572 C C . ASN A 1 74 ? 3.549 7.055 27.898 1.00 85.69 74 ASN A C 1
ATOM 574 O O . ASN A 1 74 ? 2.411 6.945 28.363 1.00 85.69 74 ASN A O 1
ATOM 578 N N . SER A 1 75 ? 3.775 7.360 26.619 1.00 91.25 75 SER A N 1
ATOM 579 C CA . SER A 1 75 ? 2.721 7.541 25.619 1.00 91.25 75 SER A CA 1
ATOM 580 C C . SER A 1 75 ? 2.331 6.233 24.922 1.00 91.25 75 SER A C 1
ATOM 582 O O . SER A 1 75 ? 2.742 5.139 25.308 1.00 91.25 75 SER A O 1
ATOM 584 N N . SER A 1 76 ? 1.490 6.319 23.898 1.00 94.62 76 SER A N 1
ATOM 585 C CA . SER A 1 76 ? 1.181 5.200 23.010 1.00 94.62 76 SER A CA 1
ATOM 586 C C . SER A 1 76 ? 0.909 5.729 21.610 1.00 94.62 76 SER A C 1
ATOM 588 O O . SER A 1 76 ? 0.295 6.787 21.447 1.00 94.62 76 SER A O 1
ATOM 590 N N . LEU A 1 77 ? 1.347 4.989 20.599 1.00 97.38 77 LEU A N 1
ATOM 591 C CA . LEU A 1 77 ? 0.864 5.160 19.236 1.00 97.38 77 LEU A CA 1
ATOM 592 C C . LEU A 1 77 ? -0.601 4.725 19.172 1.00 97.38 77 LEU A C 1
ATOM 594 O O . LEU A 1 77 ? -1.037 3.834 19.902 1.00 97.38 77 LEU A O 1
ATOM 598 N N . VAL A 1 78 ? -1.386 5.335 18.287 1.00 97.31 78 VAL A N 1
ATOM 599 C CA . VAL A 1 78 ? -2.838 5.091 18.228 1.00 97.31 78 VAL A CA 1
ATOM 600 C C . VAL A 1 78 ? -3.191 3.610 18.072 1.00 97.31 78 VAL A C 1
ATOM 602 O O . VAL A 1 78 ? -4.129 3.140 18.715 1.00 97.31 78 VAL A O 1
ATOM 605 N N . PHE A 1 79 ? -2.417 2.858 17.289 1.00 97.25 79 PHE A N 1
ATOM 606 C CA . PHE A 1 79 ? -2.640 1.426 17.080 1.00 97.25 79 PHE A CA 1
ATOM 607 C C . PHE A 1 79 ? -2.155 0.525 18.226 1.00 97.25 79 PHE A C 1
ATOM 609 O O . PHE A 1 79 ? -2.571 -0.628 18.286 1.00 97.25 79 PHE A O 1
ATOM 616 N N . GLU A 1 80 ? -1.348 1.023 19.172 1.00 96.56 80 GLU A N 1
ATOM 617 C CA . GLU A 1 80 ? -1.029 0.280 20.407 1.00 96.56 80 GLU A CA 1
ATOM 618 C C . GLU A 1 80 ? -2.255 0.158 21.330 1.00 96.56 80 GLU A C 1
ATOM 620 O O . GLU A 1 80 ? -2.290 -0.713 22.192 1.00 96.56 80 GLU A O 1
ATOM 625 N N . ASN A 1 81 ? -3.291 0.976 21.111 1.00 94.06 81 ASN A N 1
ATOM 626 C CA . ASN A 1 81 ? -4.565 0.892 21.829 1.00 94.06 81 ASN A CA 1
ATOM 627 C C . ASN A 1 81 ? -5.570 -0.074 21.176 1.00 94.06 81 ASN A C 1
ATOM 629 O O . ASN A 1 81 ? -6.736 -0.115 21.576 1.00 94.06 81 ASN A O 1
ATOM 633 N N . PHE A 1 82 ? -5.174 -0.818 20.138 1.00 95.75 82 PHE A N 1
ATOM 634 C CA . PHE A 1 82 ? -6.057 -1.818 19.541 1.00 95.75 82 PHE A CA 1
ATOM 635 C C . PHE A 1 82 ? -6.249 -2.992 20.513 1.00 95.75 82 PHE A C 1
ATOM 637 O O . PHE A 1 82 ? -5.289 -3.444 21.135 1.00 95.75 82 PHE A O 1
ATOM 644 N N . PRO A 1 83 ? -7.475 -3.533 20.642 1.00 93.62 83 PRO A N 1
ATOM 645 C CA . PRO A 1 83 ? -7.798 -4.517 21.680 1.00 93.62 83 PRO A CA 1
ATOM 646 C C . PRO A 1 83 ? -7.191 -5.907 21.434 1.00 93.62 83 PRO A C 1
ATOM 648 O O . PRO A 1 83 ? -7.259 -6.774 22.306 1.00 93.62 83 PRO A O 1
ATOM 651 N N . HIS A 1 84 ? -6.638 -6.151 20.244 1.00 94.38 84 HIS A N 1
ATOM 652 C CA . HIS A 1 84 ? -6.108 -7.445 19.836 1.00 94.38 84 HIS A CA 1
ATOM 653 C C . HIS A 1 84 ? -4.704 -7.282 19.263 1.00 94.38 84 HIS A C 1
ATOM 655 O O . HIS A 1 84 ? -4.494 -6.515 18.326 1.00 94.38 84 HIS A O 1
ATOM 661 N N . ILE A 1 85 ? -3.759 -8.040 19.817 1.00 95.19 85 ILE A N 1
ATOM 662 C CA . ILE A 1 85 ? -2.352 -8.037 19.421 1.00 95.19 85 ILE A CA 1
ATOM 663 C C . ILE A 1 85 ? -1.931 -9.482 19.157 1.00 95.19 85 ILE A C 1
ATOM 665 O O . ILE A 1 85 ? -2.279 -10.393 19.909 1.00 95.19 85 ILE A O 1
ATOM 669 N N . GLY A 1 86 ? -1.171 -9.691 18.085 1.00 95.88 86 GLY A N 1
ATOM 670 C CA . GLY A 1 86 ? -0.582 -10.976 17.733 1.00 95.88 86 GLY A CA 1
ATOM 671 C C . GLY A 1 86 ? 0.839 -10.799 17.210 1.00 95.88 86 GLY A C 1
ATOM 672 O O . GLY A 1 86 ? 1.204 -9.729 16.732 1.00 95.88 86 GLY A O 1
ATOM 673 N N . LEU A 1 87 ? 1.644 -11.858 17.305 1.00 96.56 87 LEU A N 1
ATOM 674 C CA . LEU A 1 87 ? 2.984 -11.898 16.724 1.00 96.56 87 LEU A CA 1
ATOM 675 C C . LEU A 1 87 ? 2.968 -12.708 15.428 1.00 96.56 87 LEU A C 1
ATOM 677 O O . LEU A 1 87 ? 2.491 -13.845 15.399 1.00 96.56 87 LEU A O 1
ATOM 681 N N . THR A 1 88 ? 3.549 -12.143 14.374 1.00 96.00 88 THR A N 1
ATOM 682 C CA . THR A 1 88 ? 3.594 -12.757 13.043 1.00 96.00 88 THR A CA 1
ATOM 683 C C . THR A 1 88 ? 4.983 -13.329 12.761 1.00 96.00 88 THR A C 1
ATOM 685 O O . THR A 1 88 ? 5.996 -12.656 12.933 1.00 96.00 88 THR A O 1
ATOM 688 N N . LYS A 1 89 ? 5.054 -14.587 12.302 1.00 97.75 89 LYS A N 1
ATOM 689 C CA . LYS A 1 89 ? 6.313 -15.232 11.881 1.00 97.75 89 LYS A CA 1
ATOM 690 C C . LYS A 1 89 ? 6.581 -14.970 10.401 1.00 97.75 89 LYS A C 1
ATOM 692 O O . LYS A 1 89 ? 5.926 -15.575 9.548 1.00 97.75 89 LYS A O 1
ATOM 697 N N . THR A 1 90 ? 7.587 -14.157 10.101 1.00 98.19 90 THR A N 1
ATOM 698 C CA . THR A 1 90 ? 7.764 -13.538 8.777 1.00 98.19 90 THR A CA 1
ATOM 699 C C . THR A 1 90 ? 8.643 -14.304 7.785 1.00 98.19 90 THR A C 1
ATOM 701 O O . THR A 1 90 ? 8.631 -13.948 6.617 1.00 98.19 90 THR A O 1
ATOM 704 N N . TYR A 1 91 ? 9.346 -15.376 8.184 1.00 98.50 91 TYR A N 1
ATOM 705 C CA . TYR A 1 91 ? 10.178 -16.174 7.258 1.00 98.50 91 TYR A CA 1
ATOM 706 C C . TYR A 1 91 ? 9.432 -16.528 5.957 1.00 98.50 91 TYR A C 1
ATOM 708 O O . TYR A 1 91 ? 8.234 -16.820 6.008 1.00 98.50 91 TYR A O 1
ATOM 716 N N . CYS A 1 92 ? 10.106 -16.537 4.811 1.00 98.38 92 CYS A N 1
ATOM 717 C CA . CYS A 1 92 ? 9.505 -16.952 3.541 1.00 98.38 92 CYS A CA 1
ATOM 718 C C . CYS A 1 92 ? 9.901 -18.398 3.191 1.00 98.38 92 CYS A C 1
ATOM 720 O O . CYS A 1 92 ? 10.557 -19.072 3.985 1.00 98.38 92 CYS A O 1
ATOM 722 N N . ALA A 1 93 ? 9.441 -18.926 2.055 1.00 98.19 93 ALA A N 1
ATOM 723 C CA . ALA A 1 93 ? 9.603 -20.347 1.734 1.00 98.19 93 ALA A CA 1
ATOM 724 C C . ALA A 1 93 ? 11.078 -20.785 1.637 1.00 98.19 93 ALA A C 1
ATOM 726 O O . ALA A 1 93 ? 11.403 -21.923 1.975 1.00 98.19 93 ALA A O 1
ATOM 727 N N . ASP A 1 94 ? 11.964 -19.879 1.222 1.00 98.31 94 ASP A N 1
ATOM 728 C CA . ASP A 1 94 ? 13.372 -20.150 0.931 1.00 98.31 94 ASP A CA 1
ATOM 729 C C . ASP A 1 94 ? 14.363 -19.288 1.741 1.00 98.31 94 ASP A C 1
ATOM 731 O O . ASP A 1 94 ? 15.575 -19.488 1.627 1.00 98.31 94 ASP A O 1
ATOM 735 N N . ARG A 1 95 ? 13.894 -18.357 2.591 1.00 98.25 95 ARG A N 1
ATOM 736 C CA . ARG A 1 95 ? 14.747 -17.512 3.455 1.00 98.25 95 ARG A CA 1
ATOM 737 C C . ARG A 1 95 ? 14.183 -17.337 4.863 1.00 98.25 95 ARG A C 1
ATOM 739 O O . ARG A 1 95 ? 12.980 -17.230 5.079 1.00 98.25 95 ARG A O 1
ATOM 746 N N . GLN A 1 96 ? 15.091 -17.227 5.835 1.00 98.38 96 GLN A N 1
ATOM 747 C CA . GLN A 1 96 ? 14.740 -16.917 7.227 1.00 98.38 96 GLN A CA 1
ATOM 748 C C . GLN A 1 96 ? 14.291 -15.459 7.395 1.00 98.38 96 GLN A C 1
ATOM 750 O O . GLN A 1 96 ? 13.314 -15.200 8.093 1.00 98.38 96 GLN A O 1
ATOM 755 N N . VAL A 1 97 ? 14.993 -14.529 6.739 1.00 98.25 97 VAL A N 1
ATOM 756 C CA . VAL A 1 97 ? 14.624 -13.111 6.659 1.00 98.25 97 VAL A CA 1
ATOM 757 C C . VAL A 1 97 ? 13.967 -12.888 5.294 1.00 98.25 97 VAL A C 1
ATOM 759 O O . VAL A 1 97 ? 14.636 -13.122 4.282 1.00 98.25 97 VAL A O 1
ATOM 762 N N . PRO A 1 98 ? 12.676 -12.517 5.242 1.00 97.94 98 PRO A N 1
ATOM 763 C CA . PRO A 1 98 ? 11.972 -12.298 3.982 1.00 97.94 98 PRO A CA 1
ATOM 764 C C . PRO A 1 98 ? 12.398 -10.977 3.327 1.00 97.94 98 PRO A C 1
ATOM 766 O O . PRO A 1 98 ? 13.117 -10.171 3.915 1.00 97.94 98 PRO A O 1
ATOM 769 N N . ASP A 1 99 ? 11.909 -10.743 2.115 1.00 98.31 99 ASP A N 1
ATOM 770 C CA . ASP A 1 99 ? 11.797 -9.405 1.532 1.00 98.31 99 ASP A CA 1
ATOM 771 C C . ASP A 1 99 ? 10.340 -8.922 1.566 1.00 98.31 99 ASP A C 1
ATOM 773 O O . ASP A 1 99 ? 9.425 -9.715 1.803 1.00 98.31 99 ASP A O 1
ATOM 777 N N . SER A 1 100 ? 10.105 -7.646 1.237 1.00 98.38 100 SER A N 1
ATOM 778 C CA . SER A 1 100 ? 8.747 -7.083 1.166 1.00 98.38 100 SER A CA 1
ATOM 779 C C . SER A 1 100 ? 7.821 -7.870 0.228 1.00 98.38 100 SER A C 1
ATOM 781 O O . SER A 1 100 ? 6.637 -7.999 0.512 1.00 98.38 100 SER A O 1
ATOM 783 N N . SER A 1 101 ? 8.336 -8.448 -0.867 1.00 98.12 101 SER A N 1
ATOM 784 C CA . SER A 1 101 ? 7.512 -9.180 -1.838 1.00 98.12 101 SER A CA 1
ATOM 785 C C . SER A 1 101 ? 6.973 -10.485 -1.264 1.00 98.12 101 SER A C 1
ATOM 787 O O . SER A 1 101 ? 5.768 -10.733 -1.289 1.00 98.12 101 SER A O 1
ATOM 789 N N . SER A 1 102 ? 7.851 -11.313 -0.695 1.00 98.25 102 SER A N 1
ATOM 790 C CA . SER A 1 102 ? 7.435 -12.582 -0.093 1.00 98.25 102 SER A CA 1
ATOM 791 C C . SER A 1 102 ? 6.564 -12.390 1.154 1.00 98.25 102 SER A C 1
ATOM 793 O O . SER A 1 102 ? 5.628 -13.166 1.368 1.00 98.25 102 SER A O 1
ATOM 795 N N . ALA A 1 103 ? 6.810 -11.336 1.940 1.00 98.44 103 ALA A N 1
ATOM 796 C CA . ALA A 1 103 ? 5.954 -10.955 3.061 1.00 98.44 103 ALA A CA 1
ATOM 797 C C . ALA A 1 103 ? 4.564 -10.487 2.590 1.00 98.44 103 ALA A C 1
ATOM 799 O O . ALA A 1 103 ? 3.552 -10.992 3.080 1.00 98.44 103 ALA A O 1
ATOM 800 N N . ALA A 1 104 ? 4.498 -9.597 1.594 1.00 98.62 104 ALA A N 1
ATOM 801 C CA . ALA A 1 104 ? 3.242 -9.098 1.037 1.00 98.62 104 ALA A CA 1
ATOM 802 C C . ALA A 1 104 ? 2.408 -10.211 0.387 1.00 98.62 104 ALA A C 1
ATOM 804 O O . ALA A 1 104 ? 1.196 -10.274 0.601 1.00 98.62 104 ALA A O 1
ATOM 805 N N . ASN A 1 105 ? 3.042 -11.155 -0.319 1.00 98.44 105 ASN A N 1
ATOM 806 C CA . ASN A 1 105 ? 2.349 -12.340 -0.829 1.00 98.44 105 ASN A CA 1
ATOM 807 C C . ASN A 1 105 ? 1.673 -13.113 0.309 1.00 98.44 105 ASN A C 1
ATOM 809 O O . ASN A 1 105 ? 0.491 -13.439 0.204 1.00 98.44 105 ASN A O 1
ATOM 813 N N . ALA A 1 106 ? 2.381 -13.363 1.415 1.00 98.62 106 ALA A N 1
ATOM 814 C CA . ALA A 1 106 ? 1.814 -14.068 2.561 1.00 98.62 106 ALA A CA 1
ATOM 815 C C . ALA A 1 106 ? 0.663 -13.286 3.214 1.00 98.62 106 ALA A C 1
ATOM 817 O O . ALA A 1 106 ? -0.371 -13.880 3.517 1.00 98.62 106 ALA A O 1
ATOM 818 N N . LEU A 1 107 ? 0.810 -11.969 3.383 1.00 98.25 107 LEU A N 1
ATOM 819 C CA . LEU A 1 107 ? -0.223 -11.103 3.959 1.00 98.25 107 LEU A CA 1
ATOM 820 C C . LEU A 1 107 ? -1.500 -11.071 3.111 1.00 98.25 107 L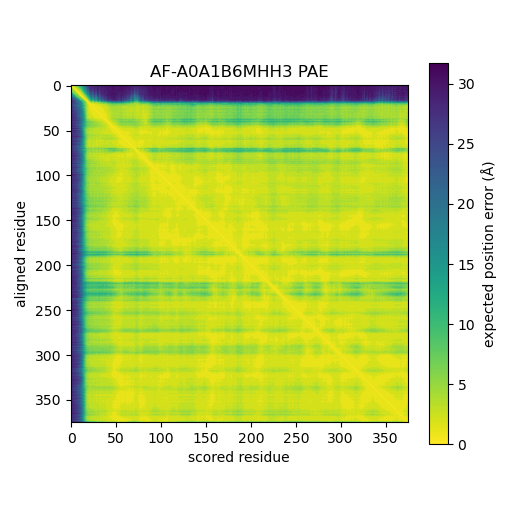EU A C 1
ATOM 822 O O . LEU A 1 107 ? -2.601 -11.097 3.657 1.00 98.25 107 LEU A O 1
ATOM 826 N N . PHE A 1 108 ? -1.371 -11.018 1.784 1.00 98.69 108 PHE A N 1
ATOM 827 C CA . PHE A 1 108 ? -2.512 -10.784 0.897 1.00 98.69 108 PHE A CA 1
ATOM 828 C C . PHE A 1 108 ? -3.125 -12.057 0.323 1.00 98.69 108 PHE A C 1
ATOM 830 O O . PHE A 1 108 ? -4.299 -12.039 -0.033 1.00 98.69 108 PHE A O 1
ATOM 837 N N . SER A 1 109 ? -2.374 -13.156 0.232 1.00 98.38 109 SER A N 1
ATOM 838 C CA . SER A 1 109 ? -2.869 -14.440 -0.294 1.00 98.38 109 SER A CA 1
ATOM 839 C C . SER A 1 109 ? -2.997 -15.539 0.762 1.00 98.38 109 SER A C 1
ATOM 841 O O . SER A 1 109 ? -3.626 -16.563 0.506 1.00 98.38 109 SER A O 1
ATOM 843 N N . GLY A 1 110 ? -2.386 -15.366 1.939 1.00 98.19 110 GLY A N 1
ATOM 844 C CA . GLY A 1 110 ? -2.275 -16.421 2.948 1.00 98.19 110 GLY A CA 1
ATOM 845 C C . GLY A 1 110 ? -1.235 -17.503 2.624 1.00 98.19 110 GLY A C 1
ATOM 846 O O . GLY A 1 110 ? -1.128 -18.477 3.369 1.00 98.19 110 GLY A O 1
ATOM 847 N N . VAL A 1 111 ? -0.454 -17.357 1.545 1.00 98.56 111 VAL A N 1
ATOM 848 C CA . VAL A 1 111 ? 0.544 -18.342 1.096 1.00 98.56 111 VAL A CA 1
ATOM 849 C C . VAL A 1 111 ? 1.952 -17.751 1.166 1.00 98.56 111 VAL A C 1
ATOM 851 O O . VAL A 1 111 ? 2.223 -16.692 0.608 1.00 98.56 111 VAL A O 1
ATOM 854 N N . LYS A 1 112 ? 2.876 -18.452 1.836 1.00 98.62 112 LYS A N 1
ATOM 855 C CA . LYS A 1 112 ? 4.304 -18.096 1.835 1.00 98.62 112 LYS A CA 1
ATOM 856 C C . LYS A 1 112 ? 4.954 -18.489 0.510 1.00 98.62 112 LYS A C 1
ATOM 858 O O . LYS A 1 112 ? 4.758 -19.605 0.033 1.00 98.62 112 LYS A O 1
ATOM 863 N N . THR A 1 113 ? 5.761 -17.592 -0.044 1.00 98.56 113 THR A N 1
ATOM 864 C CA . THR A 1 113 ? 6.378 -17.740 -1.373 1.00 98.56 113 THR A CA 1
ATOM 865 C C . THR A 1 113 ? 7.893 -17.607 -1.295 1.00 98.56 113 THR A C 1
ATOM 867 O O . THR A 1 113 ? 8.443 -17.383 -0.214 1.00 98.56 113 THR A O 1
ATOM 870 N N . ASN A 1 114 ? 8.570 -17.735 -2.436 1.00 98.75 114 ASN A N 1
ATOM 871 C CA . ASN A 1 114 ? 10.005 -17.485 -2.519 1.00 98.75 114 ASN A CA 1
ATOM 872 C C . ASN A 1 114 ? 10.316 -15.986 -2.433 1.00 98.75 114 ASN A C 1
ATOM 874 O O . ASN A 1 114 ? 9.514 -15.144 -2.856 1.00 98.75 114 ASN A O 1
ATOM 878 N N . TYR A 1 115 ? 11.502 -15.677 -1.922 1.00 98.62 115 TYR A N 1
ATOM 879 C CA . TYR A 1 115 ? 12.109 -14.350 -1.896 1.00 98.62 115 TYR A CA 1
ATOM 880 C C . TYR A 1 115 ? 12.081 -13.683 -3.284 1.00 98.62 115 TYR A C 1
ATOM 882 O O . TYR A 1 115 ? 12.308 -14.339 -4.300 1.00 98.62 115 TYR A O 1
ATOM 890 N N . GLU A 1 116 ? 11.787 -12.380 -3.329 1.00 98.38 116 GLU A N 1
ATOM 891 C CA . GLU A 1 116 ? 11.733 -11.539 -4.544 1.00 98.38 116 GLU A CA 1
ATOM 892 C C . GLU A 1 116 ? 10.680 -11.916 -5.611 1.00 98.38 116 GLU A C 1
ATOM 894 O O . GLU A 1 116 ? 10.623 -11.268 -6.658 1.00 98.38 116 GLU A O 1
ATOM 899 N N . THR A 1 117 ? 9.807 -12.897 -5.363 1.00 98.75 117 THR A N 1
ATOM 900 C CA . THR A 1 117 ? 8.689 -13.244 -6.266 1.00 98.75 117 THR A CA 1
ATOM 901 C C . THR A 1 117 ? 7.394 -12.534 -5.860 1.00 98.75 117 THR A C 1
ATOM 903 O O . THR A 1 117 ? 7.153 -12.316 -4.673 1.00 98.75 117 THR A O 1
ATOM 906 N N . VAL A 1 118 ? 6.541 -12.166 -6.821 1.00 98.75 118 VAL A N 1
ATOM 907 C CA . VAL A 1 118 ? 5.289 -11.407 -6.627 1.00 98.75 118 VAL A CA 1
ATOM 908 C C . VAL A 1 118 ? 4.099 -12.247 -7.095 1.00 98.75 118 VAL A C 1
ATOM 910 O O . VAL A 1 118 ? 4.065 -12.680 -8.246 1.00 98.75 118 VAL A O 1
ATOM 913 N N . GLY A 1 119 ? 3.121 -12.478 -6.218 1.00 98.50 119 GLY A N 1
ATOM 914 C CA . GLY A 1 119 ? 1.835 -13.107 -6.544 1.00 98.50 119 GLY A CA 1
ATOM 915 C C . GLY A 1 119 ? 1.893 -14.565 -7.013 1.00 98.50 119 GLY A C 1
ATOM 916 O O . GLY A 1 119 ? 0.870 -15.112 -7.414 1.00 98.50 119 GLY A O 1
ATOM 917 N N . VAL A 1 120 ? 3.053 -15.219 -6.972 1.00 98.75 120 VAL A N 1
ATOM 918 C CA . VAL A 1 120 ? 3.242 -16.606 -7.423 1.00 98.75 120 VAL A CA 1
ATOM 919 C C . VAL A 1 120 ? 3.697 -17.504 -6.280 1.00 98.75 120 VAL A C 1
ATOM 921 O O . VAL A 1 120 ? 4.369 -17.049 -5.358 1.00 98.75 120 VAL A O 1
ATOM 924 N N . ASP A 1 121 ? 3.328 -18.783 -6.321 1.00 98.44 121 ASP A N 1
ATOM 925 C CA . ASP A 1 121 ? 3.702 -19.740 -5.279 1.00 98.44 121 ASP A CA 1
ATOM 926 C C . ASP A 1 121 ? 5.215 -20.072 -5.266 1.00 98.44 121 ASP A C 1
ATOM 928 O O . ASP A 1 121 ? 5.980 -19.742 -6.176 1.00 98.44 121 ASP A O 1
ATOM 932 N N . ALA A 1 122 ? 5.659 -20.775 -4.219 1.00 98.44 122 ALA A N 1
ATOM 933 C CA . ALA A 1 122 ? 7.064 -21.146 -4.009 1.00 98.44 122 ALA A CA 1
ATOM 934 C C . ALA A 1 122 ? 7.641 -22.130 -5.049 1.00 98.44 122 ALA A C 1
ATOM 936 O O . ALA A 1 122 ? 8.824 -22.468 -5.007 1.00 98.44 122 ALA A O 1
ATOM 937 N N . SER A 1 123 ? 6.839 -22.619 -5.991 1.00 98.44 123 SER A N 1
ATOM 938 C CA . SER A 1 123 ? 7.307 -23.495 -7.063 1.00 98.44 123 SER A CA 1
ATOM 939 C C . SER A 1 123 ? 7.627 -22.745 -8.361 1.00 98.44 123 SER A C 1
ATOM 941 O O . SER A 1 123 ? 8.029 -23.382 -9.341 1.00 98.44 123 SER A O 1
ATOM 943 N N . VAL A 1 124 ? 7.497 -21.412 -8.371 1.00 98.62 124 VAL A N 1
ATOM 944 C CA . VAL A 1 124 ? 8.070 -20.522 -9.390 1.00 98.62 124 VAL A CA 1
ATOM 945 C C . VAL A 1 124 ? 9.477 -20.089 -8.954 1.00 98.62 124 VAL A C 1
ATOM 947 O O . VAL A 1 124 ? 9.627 -19.402 -7.940 1.00 98.62 124 VAL A O 1
ATOM 950 N N . PRO A 1 125 ? 10.532 -20.483 -9.691 1.00 98.00 125 PRO A N 1
ATOM 951 C CA . PRO A 1 125 ? 11.877 -19.987 -9.433 1.00 98.00 125 PRO A CA 1
ATOM 952 C C . PRO A 1 125 ? 11.983 -18.490 -9.734 1.00 98.00 125 PRO A C 1
ATOM 954 O O . PRO A 1 125 ? 11.350 -17.998 -10.672 1.00 98.00 125 PRO A O 1
ATOM 957 N N . PHE A 1 126 ? 12.837 -17.797 -8.981 1.00 97.88 126 PHE A N 1
ATOM 958 C CA . PHE A 1 126 ? 13.198 -16.410 -9.261 1.00 97.88 126 PHE A CA 1
ATOM 959 C C . PHE A 1 126 ? 13.620 -16.231 -10.730 1.00 97.88 126 PHE A C 1
ATOM 961 O O . PHE A 1 126 ? 14.319 -17.079 -11.289 1.00 97.88 126 PHE A O 1
ATOM 968 N N . ASP A 1 127 ? 13.175 -15.135 -11.348 1.00 97.38 127 ASP A N 1
ATOM 969 C CA . ASP A 1 127 ? 13.473 -14.750 -12.739 1.00 97.38 127 ASP A CA 1
ATOM 970 C C . ASP A 1 127 ? 12.909 -15.686 -13.837 1.00 97.38 127 ASP A C 1
ATOM 972 O O . ASP A 1 127 ? 13.126 -15.467 -15.031 1.00 97.38 127 ASP A O 1
ATOM 976 N N . ASN A 1 128 ? 12.137 -16.721 -13.482 1.00 98.12 128 ASN A N 1
ATOM 977 C CA . ASN A 1 128 ? 11.569 -17.655 -14.455 1.00 98.12 128 ASN A CA 1
ATOM 978 C C . ASN A 1 128 ? 10.215 -17.173 -15.003 1.00 98.12 128 ASN A C 1
ATOM 980 O O . ASN A 1 128 ? 9.151 -17.502 -14.470 1.00 98.12 128 ASN A O 1
ATOM 984 N N . CYS A 1 129 ? 10.263 -16.422 -16.108 1.00 98.06 129 CYS A N 1
ATOM 985 C CA . CYS A 1 129 ? 9.069 -15.894 -16.774 1.00 98.06 129 CYS A CA 1
ATOM 986 C C . CYS A 1 129 ? 8.040 -16.989 -17.111 1.00 98.06 129 CYS A C 1
ATOM 988 O O . CYS A 1 129 ? 6.892 -16.898 -16.682 1.00 98.06 129 CYS A O 1
ATOM 990 N N . GLN A 1 130 ? 8.446 -18.061 -17.795 1.00 98.00 130 GLN A N 1
ATOM 991 C CA . GLN A 1 130 ? 7.518 -19.101 -18.261 1.00 98.00 130 GLN A CA 1
ATOM 992 C C . GLN A 1 130 ? 6.751 -19.763 -17.107 1.00 98.00 130 GLN A C 1
ATOM 994 O O . GLN A 1 130 ? 5.539 -19.942 -17.189 1.00 98.00 130 GLN A O 1
ATOM 999 N N . LYS A 1 131 ? 7.427 -20.042 -15.984 1.00 97.94 131 LYS A N 1
ATOM 1000 C CA . LYS A 1 131 ? 6.781 -20.598 -14.785 1.00 97.94 131 LYS A CA 1
ATOM 1001 C C . LYS A 1 131 ? 5.777 -19.639 -14.144 1.00 97.94 131 LYS A C 1
ATOM 1003 O O . LYS A 1 131 ? 4.775 -20.099 -13.612 1.00 97.94 131 LYS A O 1
ATOM 1008 N N . SER A 1 132 ? 6.009 -18.328 -14.211 1.00 97.88 132 SER A N 1
ATOM 1009 C CA . SER A 1 132 ? 5.071 -17.322 -13.680 1.00 97.88 132 SER A CA 1
ATOM 1010 C C . SER A 1 132 ? 3.795 -17.144 -14.522 1.00 97.88 132 SER A C 1
ATOM 1012 O O . SER A 1 132 ? 2.783 -16.628 -14.038 1.00 97.88 132 SER A O 1
ATOM 1014 N N . LEU A 1 133 ? 3.824 -17.574 -15.788 1.00 97.88 133 LEU A N 1
ATOM 1015 C CA . LEU A 1 133 ? 2.672 -17.537 -16.693 1.00 97.88 133 LEU A CA 1
ATOM 1016 C C . LEU A 1 133 ? 1.698 -18.705 -16.461 1.00 97.88 133 LEU A C 1
ATOM 1018 O O . LEU A 1 133 ? 0.551 -18.641 -16.898 1.00 97.88 133 LEU A O 1
ATOM 1022 N N . GLU A 1 134 ? 2.123 -19.751 -15.750 1.00 98.25 134 GLU A N 1
ATOM 1023 C CA . GLU A 1 134 ? 1.290 -20.903 -15.404 1.00 98.25 134 GLU A CA 1
ATOM 1024 C C . GLU A 1 134 ? 0.184 -20.513 -14.404 1.00 98.25 134 GLU A C 1
ATOM 1026 O O . GLU A 1 134 ? 0.456 -20.213 -13.242 1.00 98.25 134 GLU A O 1
ATOM 1031 N N . GLN A 1 135 ? -1.083 -20.563 -14.830 1.00 97.25 135 GLN A N 1
ATOM 1032 C CA . GLN A 1 135 ? -2.223 -20.091 -14.031 1.00 97.25 135 GLN A CA 1
ATOM 1033 C C . GLN A 1 135 ? -2.344 -20.784 -12.665 1.00 97.25 135 GLN A C 1
ATOM 1035 O O . GLN A 1 135 ? -2.680 -20.137 -11.680 1.00 97.25 135 GLN A O 1
ATOM 1040 N N . GLN A 1 136 ? -2.031 -22.079 -12.578 1.00 97.38 136 GLN A N 1
ATOM 1041 C CA . GLN A 1 136 ? -2.057 -22.842 -11.324 1.00 97.38 136 GLN A CA 1
ATOM 1042 C C . GLN A 1 136 ? -1.008 -22.395 -10.297 1.00 97.38 136 GLN A C 1
ATOM 1044 O O . GLN A 1 136 ? -1.092 -22.797 -9.143 1.00 97.38 136 GLN A O 1
ATOM 1049 N N . ARG A 1 137 ? -0.007 -21.615 -10.723 1.00 98.12 137 ARG A N 1
ATOM 1050 C CA . ARG A 1 137 ? 1.062 -21.083 -9.867 1.00 98.12 137 ARG A CA 1
ATOM 1051 C C . ARG A 1 137 ? 0.792 -19.656 -9.402 1.00 98.12 137 ARG A C 1
ATOM 1053 O O . ARG A 1 137 ? 1.522 -19.141 -8.560 1.00 98.12 137 ARG A O 1
ATOM 1060 N N . ARG A 1 138 ? -0.237 -19.011 -9.957 1.00 98.25 138 ARG A N 1
ATOM 1061 C CA . ARG A 1 138 ? -0.668 -17.659 -9.604 1.00 98.25 138 ARG A CA 1
ATOM 1062 C C . ARG A 1 138 ? -1.602 -17.711 -8.406 1.00 98.25 138 ARG A C 1
ATOM 1064 O O . ARG A 1 138 ? -2.584 -18.450 -8.397 1.00 98.25 138 ARG A O 1
ATOM 1071 N N . LEU A 1 139 ? -1.297 -16.914 -7.394 1.00 98.12 139 LEU A N 1
ATOM 1072 C CA . LEU A 1 139 ? -2.056 -16.861 -6.155 1.00 98.12 139 LEU A CA 1
ATOM 1073 C C . LEU A 1 139 ? -3.301 -15.988 -6.330 1.00 98.12 139 LEU A C 1
ATOM 1075 O O . LEU A 1 139 ? -3.255 -14.887 -6.878 1.00 98.12 139 LEU A O 1
ATOM 1079 N N . THR A 1 140 ? -4.435 -16.445 -5.811 1.00 97.69 140 THR A N 1
ATOM 1080 C CA . THR A 1 140 ? -5.542 -15.525 -5.536 1.00 97.69 140 THR A CA 1
ATOM 1081 C C . THR A 1 140 ? -5.223 -14.732 -4.275 1.00 97.69 140 THR A C 1
ATOM 1083 O O . THR A 1 140 ? -4.594 -15.268 -3.363 1.00 97.69 140 THR A O 1
ATOM 1086 N N . ASN A 1 141 ? -5.672 -13.486 -4.196 1.00 97.94 141 ASN A N 1
ATOM 1087 C CA . ASN A 1 141 ? -5.370 -12.612 -3.070 1.00 97.94 141 ASN A CA 1
ATOM 1088 C C . ASN A 1 141 ? -6.598 -11.801 -2.631 1.00 97.94 141 ASN A C 1
ATOM 1090 O O . ASN A 1 141 ? -7.654 -11.816 -3.269 1.00 97.94 141 ASN A O 1
ATOM 1094 N N . ILE A 1 142 ? -6.431 -11.069 -1.534 1.00 98.56 142 ILE A N 1
ATOM 1095 C CA . ILE A 1 142 ? -7.484 -10.327 -0.852 1.00 98.56 142 ILE A CA 1
ATOM 1096 C C . ILE A 1 142 ? -8.147 -9.260 -1.731 1.00 98.56 142 ILE A C 1
ATOM 1098 O O . ILE A 1 142 ? -9.350 -9.045 -1.584 1.00 98.56 142 ILE A O 1
ATOM 1102 N N . ILE A 1 143 ? -7.432 -8.646 -2.686 1.00 98.44 143 ILE A N 1
ATOM 1103 C CA . ILE A 1 143 ? -8.047 -7.673 -3.601 1.00 98.44 143 ILE A CA 1
ATOM 1104 C C . ILE A 1 143 ? -8.984 -8.372 -4.587 1.00 98.44 143 ILE A C 1
ATOM 1106 O O . ILE A 1 143 ? -10.117 -7.928 -4.763 1.00 98.44 143 ILE A O 1
ATOM 1110 N N . GLY A 1 144 ? -8.551 -9.501 -5.160 1.00 98.50 144 GLY A N 1
ATOM 1111 C CA . GLY A 1 144 ? -9.376 -10.299 -6.063 1.00 98.50 144 GLY A CA 1
ATOM 1112 C C . GLY A 1 144 ? -10.592 -10.879 -5.341 1.00 98.50 144 GLY A C 1
ATOM 1113 O O . GLY A 1 144 ? -11.701 -10.847 -5.870 1.00 98.50 144 GLY A O 1
ATOM 1114 N N . TRP A 1 145 ? -10.424 -11.337 -4.095 1.00 98.75 145 TRP A N 1
ATOM 1115 C CA . TRP A 1 145 ? -11.535 -11.815 -3.265 1.00 98.75 145 TRP A CA 1
ATOM 1116 C C . TRP A 1 145 ? -12.533 -10.699 -2.929 1.00 98.75 145 TRP A C 1
ATOM 1118 O O . TRP A 1 145 ? -13.743 -10.918 -2.995 1.00 98.75 145 TRP A O 1
ATOM 1128 N N . ALA A 1 146 ? -12.055 -9.493 -2.605 1.00 98.81 146 ALA A N 1
ATOM 1129 C CA . ALA A 1 146 ? -12.914 -8.344 -2.329 1.00 98.81 146 ALA A CA 1
ATOM 1130 C C . ALA A 1 146 ? -13.696 -7.898 -3.577 1.00 98.81 146 ALA A C 1
ATOM 1132 O O . ALA A 1 146 ? -14.911 -7.702 -3.491 1.00 98.81 146 ALA A O 1
ATOM 1133 N N . GLN A 1 147 ? -13.041 -7.824 -4.740 1.00 98.75 147 GLN A N 1
ATOM 1134 C CA . GLN A 1 147 ? -13.699 -7.531 -6.019 1.00 98.75 147 GLN A CA 1
ATOM 1135 C C . GLN A 1 147 ? -14.741 -8.597 -6.379 1.00 98.75 147 GLN A C 1
ATOM 1137 O O . GLN A 1 147 ? -15.864 -8.254 -6.745 1.00 98.75 147 GLN A O 1
ATOM 1142 N N . ALA A 1 148 ? -14.422 -9.885 -6.205 1.00 98.56 148 ALA A N 1
ATOM 1143 C CA . ALA A 1 148 ? -15.367 -10.982 -6.429 1.00 98.56 148 ALA A CA 1
ATOM 1144 C C . ALA A 1 148 ? -16.590 -10.909 -5.494 1.00 98.56 148 ALA A C 1
ATOM 1146 O O . ALA A 1 148 ? -17.698 -11.270 -5.887 1.00 98.56 148 ALA A O 1
ATOM 1147 N N . ALA A 1 149 ? -16.418 -10.379 -4.278 1.00 98.38 149 ALA A N 1
ATOM 1148 C CA . ALA A 1 149 ? -17.509 -10.087 -3.347 1.00 98.38 149 ALA A CA 1
ATOM 1149 C C . ALA A 1 149 ? -18.286 -8.792 -3.683 1.00 98.38 149 ALA A C 1
ATOM 1151 O O . ALA A 1 149 ? -19.236 -8.433 -2.982 1.00 98.38 149 ALA A O 1
ATOM 1152 N N . GLY A 1 150 ? -17.910 -8.080 -4.750 1.00 98.50 150 GLY A N 1
ATOM 1153 C CA . GLY A 1 150 ? -18.521 -6.824 -5.186 1.00 98.50 150 GLY A CA 1
ATOM 1154 C C . GLY A 1 150 ? -18.146 -5.608 -4.336 1.00 98.50 150 GLY A C 1
ATOM 1155 O O . GLY A 1 150 ? -18.863 -4.607 -4.380 1.00 98.50 150 GLY A O 1
ATOM 1156 N N . LYS A 1 151 ? -17.074 -5.697 -3.543 1.00 98.81 151 LYS A N 1
ATOM 1157 C CA . LYS A 1 151 ? -16.528 -4.571 -2.779 1.00 98.81 151 LYS A CA 1
ATOM 1158 C C . LYS A 1 151 ? -15.658 -3.701 -3.673 1.00 98.81 151 LYS A C 1
ATOM 1160 O O . LYS A 1 151 ? -14.986 -4.206 -4.572 1.00 98.81 151 LYS A O 1
ATOM 1165 N N . ASP A 1 152 ? -15.616 -2.412 -3.367 1.00 98.81 152 ASP A N 1
ATOM 1166 C CA . ASP A 1 152 ? -14.639 -1.523 -3.983 1.00 98.81 152 ASP A CA 1
ATOM 1167 C C . ASP A 1 152 ? -13.263 -1.769 -3.368 1.00 98.81 152 ASP A C 1
ATOM 1169 O O . ASP A 1 152 ? -13.133 -2.038 -2.171 1.00 98.81 152 ASP A O 1
ATOM 1173 N N . THR A 1 153 ? -12.224 -1.694 -4.192 1.00 98.94 153 THR A N 1
ATOM 1174 C CA . THR A 1 153 ? -10.858 -1.967 -3.757 1.00 98.94 153 THR A CA 1
ATOM 1175 C C . THR A 1 153 ? -9.925 -0.814 -4.056 1.00 98.94 153 THR A C 1
ATOM 1177 O O . THR A 1 153 ? -10.056 -0.126 -5.070 1.00 98.94 153 THR A O 1
ATOM 1180 N N . GLY A 1 154 ? -8.957 -0.609 -3.172 1.00 98.94 154 GLY A N 1
ATOM 1181 C CA . GLY A 1 154 ? -7.924 0.390 -3.367 1.00 98.94 154 GLY A CA 1
ATOM 1182 C C . GLY A 1 154 ? -6.650 0.083 -2.606 1.00 98.94 154 GLY A C 1
ATOM 1183 O O . GLY A 1 154 ? -6.647 -0.697 -1.650 1.00 98.94 154 GLY A O 1
ATOM 1184 N N . PHE A 1 155 ? -5.575 0.743 -3.015 1.00 98.94 155 PHE A N 1
ATOM 1185 C CA . PHE A 1 155 ? -4.367 0.831 -2.217 1.00 98.94 155 PHE A CA 1
ATOM 1186 C C . PHE A 1 155 ? -3.752 2.229 -2.265 1.00 98.94 155 PHE A C 1
ATOM 1188 O O . PHE A 1 155 ? -3.861 2.963 -3.251 1.00 98.94 155 PHE A O 1
ATOM 1195 N N . VAL A 1 156 ? -3.096 2.582 -1.167 1.00 99.00 156 VAL A N 1
ATOM 1196 C CA . VAL A 1 156 ? -2.350 3.823 -0.977 1.00 99.00 156 VAL A CA 1
ATOM 1197 C C . VAL A 1 156 ? -0.963 3.455 -0.480 1.00 99.00 156 VAL A C 1
ATOM 1199 O O . VAL A 1 156 ? -0.834 2.630 0.418 1.00 99.00 156 VAL A O 1
ATOM 1202 N N . THR A 1 157 ? 0.077 4.071 -1.027 1.00 98.94 157 THR A N 1
ATOM 1203 C CA . THR A 1 157 ? 1.450 3.848 -0.578 1.00 98.94 157 THR A CA 1
ATOM 1204 C C . THR A 1 157 ? 2.297 5.111 -0.691 1.00 98.94 157 THR A C 1
ATOM 1206 O O . THR A 1 157 ? 2.074 5.940 -1.572 1.00 98.94 157 THR A O 1
ATOM 1209 N N . THR A 1 158 ? 3.305 5.259 0.171 1.00 98.88 158 THR A N 1
ATOM 1210 C CA . THR A 1 158 ? 4.389 6.236 -0.033 1.00 98.88 158 THR A CA 1
ATOM 1211 C C . THR A 1 158 ? 5.474 5.744 -1.000 1.00 98.88 158 THR A C 1
ATOM 1213 O O . THR A 1 158 ? 6.356 6.508 -1.390 1.00 98.88 158 THR A O 1
ATOM 1216 N N . THR A 1 159 ? 5.414 4.491 -1.454 1.00 98.75 159 THR A N 1
ATOM 1217 C CA . THR A 1 159 ? 6.360 3.924 -2.420 1.00 98.75 159 THR A CA 1
ATOM 1218 C C . THR A 1 159 ? 5.872 4.101 -3.863 1.00 98.75 159 THR A C 1
ATOM 1220 O O . THR A 1 159 ? 4.974 4.890 -4.157 1.00 98.75 159 THR A O 1
ATOM 1223 N N . ARG A 1 160 ? 6.516 3.411 -4.812 1.00 98.81 160 ARG A N 1
ATOM 1224 C CA . ARG A 1 160 ? 6.032 3.347 -6.193 1.00 98.81 160 ARG A CA 1
ATOM 1225 C C . ARG A 1 160 ? 4.823 2.420 -6.192 1.00 98.81 160 ARG A C 1
ATOM 1227 O O . ARG A 1 160 ? 4.878 1.377 -5.552 1.00 98.81 160 ARG A O 1
ATOM 1234 N N . VAL A 1 161 ? 3.776 2.719 -6.955 1.00 98.94 161 VAL A N 1
ATOM 1235 C CA . VAL A 1 161 ? 2.603 1.819 -7.045 1.00 98.94 161 VAL A CA 1
ATOM 1236 C C . VAL A 1 161 ? 2.944 0.429 -7.616 1.00 98.94 161 VAL A C 1
ATOM 1238 O O . VAL A 1 161 ? 2.165 -0.510 -7.485 1.00 98.94 161 VAL A O 1
ATOM 1241 N N . THR A 1 162 ? 4.126 0.299 -8.222 1.00 98.81 162 THR A N 1
ATOM 1242 C CA . THR A 1 162 ? 4.751 -0.924 -8.748 1.00 98.81 162 THR A CA 1
ATOM 1243 C C . THR A 1 162 ? 5.721 -1.606 -7.786 1.00 98.81 162 THR A C 1
ATOM 1245 O O . THR A 1 162 ? 6.264 -2.654 -8.125 1.00 98.81 162 THR A O 1
ATOM 1248 N N . HIS A 1 163 ? 5.963 -1.032 -6.604 1.00 98.69 163 HIS A N 1
ATOM 1249 C CA . HIS A 1 163 ? 6.842 -1.616 -5.597 1.00 98.69 163 HIS A CA 1
ATOM 1250 C C . HIS A 1 163 ? 6.298 -2.966 -5.101 1.00 98.69 163 HIS A C 1
ATOM 1252 O O . HIS A 1 163 ? 5.126 -3.287 -5.286 1.00 98.69 163 HIS A O 1
ATOM 1258 N N . ALA A 1 164 ? 7.145 -3.759 -4.444 1.00 98.06 164 ALA A N 1
ATOM 1259 C CA . ALA A 1 164 ? 6.818 -5.128 -4.059 1.00 98.06 164 ALA A CA 1
ATOM 1260 C C . ALA A 1 164 ? 5.517 -5.253 -3.263 1.00 98.06 164 ALA A C 1
ATOM 1262 O O . ALA A 1 164 ? 4.644 -6.017 -3.673 1.00 98.06 164 ALA A O 1
ATOM 1263 N N . THR A 1 165 ? 5.356 -4.469 -2.196 1.00 98.62 165 THR A N 1
ATOM 1264 C CA . THR A 1 165 ? 4.162 -4.512 -1.350 1.00 98.62 165 THR A CA 1
ATOM 1265 C C . THR A 1 165 ? 2.882 -4.251 -2.150 1.00 98.62 165 THR A C 1
ATOM 1267 O O . THR A 1 165 ? 2.069 -5.167 -2.236 1.00 98.62 165 THR A O 1
ATOM 1270 N N . PRO A 1 166 ? 2.675 -3.100 -2.825 1.00 98.75 166 PRO A N 1
ATOM 1271 C CA . PRO A 1 166 ? 1.446 -2.886 -3.588 1.00 98.75 166 PRO A CA 1
ATOM 1272 C C . PRO A 1 166 ? 1.308 -3.863 -4.763 1.00 98.75 166 PRO A C 1
ATOM 1274 O O . PRO A 1 166 ? 0.197 -4.301 -5.053 1.00 98.75 166 PRO A O 1
ATOM 1277 N N . SER A 1 167 ? 2.408 -4.262 -5.414 1.00 98.75 167 SER A N 1
ATOM 1278 C CA . SER A 1 167 ? 2.357 -5.179 -6.560 1.00 98.75 167 SER A CA 1
ATOM 1279 C C . SER A 1 167 ? 1.801 -6.561 -6.215 1.00 98.75 167 SER A C 1
ATOM 1281 O O . SER A 1 167 ? 1.095 -7.139 -7.036 1.00 98.75 167 SER A O 1
ATOM 1283 N N . ALA A 1 168 ? 2.011 -7.065 -4.994 1.00 98.62 168 ALA A N 1
ATOM 1284 C CA . ALA A 1 168 ? 1.456 -8.348 -4.552 1.00 98.62 168 ALA A CA 1
ATOM 1285 C C . ALA A 1 168 ? -0.087 -8.369 -4.514 1.00 98.62 168 ALA A C 1
ATOM 1287 O O . ALA A 1 168 ? -0.698 -9.441 -4.478 1.00 98.62 168 ALA A O 1
ATOM 1288 N N . LEU A 1 169 ? -0.734 -7.196 -4.555 1.00 98.81 169 LEU A N 1
ATOM 1289 C CA . LEU A 1 169 ? -2.185 -7.091 -4.680 1.00 98.81 169 LEU A CA 1
ATOM 1290 C C . LEU A 1 169 ? -2.674 -7.403 -6.095 1.00 98.81 169 LEU A C 1
ATOM 1292 O O . LEU A 1 169 ? -3.812 -7.828 -6.236 1.00 98.81 169 LEU A O 1
ATOM 1296 N N . TYR A 1 170 ? -1.871 -7.228 -7.144 1.00 98.81 170 TYR A N 1
ATOM 1297 C CA . TYR A 1 170 ? -2.397 -7.299 -8.514 1.00 98.81 170 TYR A CA 1
ATOM 1298 C C . TYR A 1 170 ? -1.508 -7.992 -9.544 1.00 98.81 170 TYR A C 1
ATOM 1300 O O . TYR A 1 170 ? -2.004 -8.331 -10.615 1.00 98.81 170 TYR A O 1
ATOM 1308 N N . ALA A 1 171 ? -0.223 -8.188 -9.263 1.00 98.75 171 ALA A N 1
ATOM 1309 C CA . ALA A 1 171 ? 0.738 -8.692 -10.229 1.00 98.75 171 ALA A CA 1
ATOM 1310 C C . ALA A 1 171 ? 1.167 -10.133 -9.940 1.00 98.75 171 ALA A C 1
ATOM 1312 O O . ALA A 1 171 ? 1.175 -10.606 -8.805 1.00 98.75 171 ALA A O 1
ATOM 1313 N N . TYR A 1 172 ? 1.601 -10.791 -11.008 1.00 98.50 172 TYR A N 1
ATOM 1314 C CA . TYR A 1 172 ? 2.171 -12.126 -11.054 1.00 98.50 172 TYR A CA 1
ATOM 1315 C C . TYR A 1 172 ? 3.527 -12.028 -11.744 1.00 98.50 172 TYR A C 1
ATOM 1317 O O . TYR A 1 172 ? 3.604 -11.870 -12.965 1.00 98.50 172 TYR A O 1
ATOM 1325 N N . CYS A 1 173 ? 4.607 -12.053 -10.970 1.00 98.31 173 CYS A N 1
ATOM 1326 C CA . CYS A 1 173 ? 5.944 -11.785 -11.481 1.00 98.31 173 CYS A CA 1
ATOM 1327 C C . CYS A 1 173 ? 6.999 -12.632 -10.755 1.00 98.31 173 CYS A C 1
ATOM 1329 O O . CYS A 1 173 ? 7.028 -12.647 -9.525 1.00 98.31 173 CYS A O 1
ATOM 1331 N N . PRO A 1 174 ? 7.921 -13.303 -11.467 1.00 98.38 174 PRO A N 1
ATOM 1332 C CA . PRO A 1 174 ? 8.972 -14.093 -10.832 1.00 98.38 174 PRO A CA 1
ATOM 1333 C C . PRO A 1 174 ? 10.124 -13.220 -10.304 1.00 98.38 174 PRO A C 1
ATOM 1335 O O . PRO A 1 174 ? 11.076 -13.751 -9.738 1.00 98.38 174 PRO A O 1
ATOM 1338 N N . ASN A 1 175 ? 10.076 -11.902 -10.523 1.00 98.50 175 ASN A N 1
ATOM 1339 C CA . ASN A 1 175 ? 11.089 -10.957 -10.073 1.00 98.50 175 ASN A CA 1
ATOM 1340 C C . ASN A 1 175 ? 10.461 -9.581 -9.796 1.00 98.50 175 ASN A C 1
ATOM 1342 O O . ASN A 1 175 ? 10.090 -8.850 -10.716 1.00 98.50 175 ASN A O 1
ATOM 1346 N N . ARG A 1 176 ? 10.401 -9.182 -8.522 1.00 98.38 176 ARG A N 1
ATOM 1347 C CA . ARG A 1 176 ? 9.845 -7.891 -8.071 1.00 98.38 176 ARG A CA 1
ATOM 1348 C C . ARG A 1 176 ? 10.461 -6.661 -8.745 1.00 98.38 176 ARG A C 1
ATOM 1350 O O . ARG A 1 176 ? 9.875 -5.588 -8.704 1.00 98.38 176 ARG A O 1
ATOM 1357 N N . ARG A 1 177 ? 11.652 -6.784 -9.344 1.00 97.88 177 ARG A N 1
ATOM 1358 C CA . ARG A 1 177 ? 12.362 -5.679 -10.012 1.00 97.88 177 ARG A CA 1
ATOM 1359 C C . ARG A 1 177 ? 11.849 -5.403 -11.423 1.00 97.88 177 ARG A C 1
ATOM 1361 O O . ARG A 1 177 ? 12.229 -4.389 -12.009 1.00 97.88 177 ARG A O 1
ATOM 1368 N N . TRP A 1 178 ? 10.994 -6.261 -11.977 1.00 98.31 178 TRP A N 1
ATOM 1369 C CA . TRP A 1 178 ? 10.346 -6.055 -13.276 1.00 98.31 178 TRP A CA 1
ATOM 1370 C C . TRP A 1 178 ? 9.170 -5.068 -13.164 1.00 98.31 178 TRP A C 1
ATOM 1372 O O . TRP A 1 178 ? 8.071 -5.322 -13.651 1.00 98.31 178 TRP A O 1
ATOM 1382 N N . GLU A 1 179 ? 9.404 -3.928 -12.503 1.00 98.69 179 GLU A N 1
ATOM 1383 C CA . GLU A 1 179 ? 8.421 -2.848 -12.340 1.00 98.69 179 GLU A CA 1
ATOM 1384 C C . GLU A 1 179 ? 8.007 -2.248 -13.694 1.00 98.69 179 GLU A C 1
ATOM 1386 O O . GLU A 1 179 ? 6.860 -1.855 -13.879 1.00 98.69 179 GLU A O 1
ATOM 1391 N N . CYS A 1 180 ? 8.940 -2.226 -14.648 1.00 98.19 180 CYS A N 1
ATOM 1392 C CA . CYS A 1 180 ? 8.727 -1.923 -16.059 1.00 98.19 180 CYS A CA 1
ATOM 1393 C C . CYS A 1 180 ? 9.713 -2.722 -16.923 1.00 98.19 180 CYS A C 1
ATOM 1395 O O . CYS A 1 180 ? 10.701 -3.283 -16.431 1.00 98.19 180 CYS A O 1
ATOM 1397 N N . GLU A 1 181 ? 9.466 -2.742 -18.228 1.00 97.38 181 GLU A N 1
ATOM 1398 C CA . GLU A 1 181 ? 10.164 -3.565 -19.214 1.00 97.38 181 GLU A CA 1
ATOM 1399 C C . GLU A 1 181 ? 11.674 -3.301 -19.271 1.00 97.38 181 GLU A C 1
ATOM 1401 O O . GLU A 1 181 ? 12.456 -4.199 -19.566 1.00 97.38 181 GLU A O 1
ATOM 1406 N N . ALA A 1 182 ? 12.122 -2.098 -18.904 1.00 96.75 182 ALA A N 1
ATOM 1407 C CA . ALA A 1 182 ? 13.536 -1.726 -18.922 1.00 96.75 182 ALA A CA 1
ATOM 1408 C C . ALA A 1 182 ? 14.427 -2.513 -17.935 1.00 96.75 182 ALA A C 1
ATOM 1410 O O . ALA A 1 182 ? 15.654 -2.408 -18.012 1.00 96.75 182 ALA A O 1
ATOM 1411 N N . LYS A 1 183 ? 13.842 -3.261 -16.989 1.00 96.06 183 LYS A N 1
ATOM 1412 C CA . LYS A 1 183 ? 14.558 -4.177 -16.078 1.00 96.06 183 LYS A CA 1
ATOM 1413 C C . LYS A 1 183 ? 14.297 -5.655 -16.385 1.00 96.06 183 LYS A C 1
ATOM 1415 O O . LYS A 1 183 ? 14.827 -6.508 -15.677 1.00 96.06 183 LYS A O 1
ATOM 1420 N N . MET A 1 184 ? 13.512 -5.959 -17.417 1.00 97.12 184 MET A N 1
ATOM 1421 C CA . MET A 1 184 ? 13.225 -7.329 -17.830 1.00 97.12 184 MET A CA 1
ATOM 1422 C C . MET A 1 184 ? 14.299 -7.838 -18.800 1.00 97.12 184 MET A C 1
ATOM 1424 O O . MET A 1 184 ? 14.721 -7.098 -19.692 1.00 97.12 184 MET A O 1
ATOM 1428 N N . PRO A 1 185 ? 14.753 -9.096 -18.667 1.00 96.12 185 PRO A N 1
ATOM 1429 C CA . PRO A 1 185 ? 15.641 -9.697 -19.650 1.00 96.12 185 PRO A CA 1
ATOM 1430 C C . PRO A 1 185 ? 14.888 -9.969 -20.960 1.00 96.12 185 PRO A C 1
ATOM 1432 O O . PRO A 1 185 ? 13.688 -10.233 -20.959 1.00 96.12 185 PRO A O 1
ATOM 1435 N N . LEU A 1 186 ? 15.606 -9.986 -22.089 1.00 93.12 186 LEU A N 1
ATOM 1436 C CA . LEU A 1 186 ? 15.016 -10.285 -23.405 1.00 93.12 186 LEU A CA 1
ATOM 1437 C C . LEU A 1 186 ? 14.325 -11.661 -23.455 1.00 93.12 186 LEU A C 1
ATOM 1439 O O . LEU A 1 186 ? 13.364 -11.842 -24.196 1.00 93.12 186 LEU A O 1
ATOM 1443 N N . SER A 1 187 ? 14.783 -12.621 -22.645 1.00 93.75 187 SER A N 1
ATOM 1444 C CA . SER A 1 187 ? 14.174 -13.950 -22.503 1.00 93.75 187 SER A CA 1
ATOM 1445 C C . SER A 1 187 ? 12.796 -13.940 -21.826 1.00 93.75 187 SER A C 1
ATOM 1447 O O . SER A 1 187 ? 12.105 -14.955 -21.854 1.00 93.75 187 SER A O 1
ATOM 1449 N N . ALA A 1 188 ? 12.388 -12.820 -21.224 1.00 96.06 188 ALA A N 1
ATOM 1450 C CA . ALA A 1 188 ? 11.102 -12.646 -20.556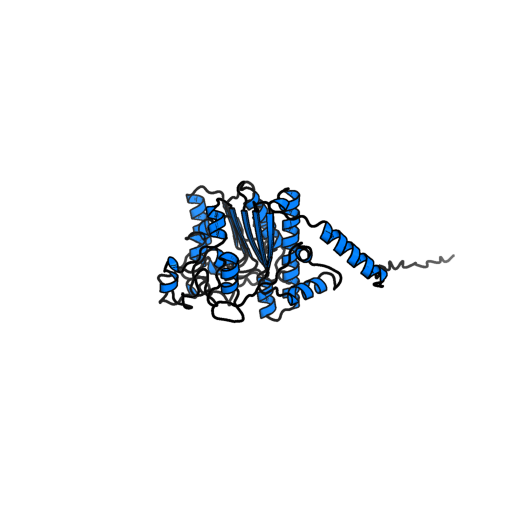 1.00 96.06 188 ALA A CA 1
ATOM 1451 C C . ALA A 1 188 ? 10.092 -11.844 -21.399 1.00 96.06 188 ALA A C 1
ATOM 1453 O O . ALA A 1 188 ? 9.159 -11.278 -20.840 1.00 96.06 188 ALA A O 1
ATOM 1454 N N . ALA A 1 189 ? 10.256 -11.793 -22.727 1.00 91.75 189 ALA A N 1
ATOM 1455 C CA . ALA A 1 189 ? 9.386 -11.023 -23.625 1.00 91.75 189 ALA A CA 1
ATOM 1456 C C . ALA A 1 189 ? 7.892 -11.412 -23.556 1.00 91.75 189 ALA A C 1
ATOM 1458 O O . ALA A 1 189 ? 7.036 -10.568 -23.814 1.00 91.75 189 ALA A O 1
ATOM 1459 N N . ASP A 1 190 ? 7.581 -12.659 -23.183 1.00 95.38 190 ASP A N 1
ATOM 1460 C CA . ASP A 1 190 ? 6.200 -13.131 -22.993 1.00 95.38 190 ASP A CA 1
ATOM 1461 C C . ASP A 1 190 ? 5.566 -12.620 -21.688 1.00 95.38 190 ASP A C 1
ATOM 1463 O O . ASP A 1 190 ? 4.341 -12.586 -21.551 1.00 95.38 190 ASP A O 1
ATOM 1467 N N . CYS A 1 191 ? 6.384 -12.223 -20.710 1.00 97.50 191 CYS A N 1
ATOM 1468 C CA . CYS A 1 191 ? 5.898 -11.653 -19.464 1.00 97.50 191 CYS A CA 1
ATOM 1469 C C . CYS A 1 191 ? 5.528 -10.184 -19.654 1.00 97.50 191 CYS A C 1
ATOM 1471 O O . CYS A 1 191 ? 6.177 -9.426 -20.375 1.00 97.50 191 CYS A O 1
ATOM 1473 N N . LYS A 1 192 ? 4.491 -9.757 -18.938 1.00 98.00 192 LYS A N 1
ATOM 1474 C CA . LYS A 1 192 ? 4.206 -8.337 -18.748 1.00 98.00 192 LYS A CA 1
ATOM 1475 C C . LYS A 1 192 ? 4.933 -7.844 -17.506 1.00 98.00 192 LYS A C 1
ATOM 1477 O O . LYS A 1 192 ? 4.910 -8.517 -16.474 1.00 98.00 192 LYS A O 1
ATOM 1482 N N . ASP A 1 193 ? 5.518 -6.657 -17.590 1.00 98.69 193 ASP A N 1
ATOM 1483 C CA . ASP A 1 193 ? 6.005 -5.957 -16.406 1.00 98.69 193 ASP A CA 1
ATOM 1484 C C . ASP A 1 193 ? 4.860 -5.622 -15.435 1.00 98.69 193 ASP A C 1
ATOM 1486 O O . ASP A 1 193 ? 3.688 -5.569 -15.820 1.00 98.69 193 ASP A O 1
ATOM 1490 N N . ILE A 1 194 ? 5.204 -5.391 -14.167 1.00 98.88 194 ILE A N 1
ATOM 1491 C CA . ILE A 1 194 ? 4.243 -5.142 -13.083 1.00 98.88 194 ILE A CA 1
ATOM 1492 C C . ILE A 1 194 ? 3.349 -3.935 -13.403 1.00 98.88 194 ILE A C 1
ATOM 1494 O O . ILE A 1 194 ? 2.135 -4.013 -13.226 1.00 98.88 194 ILE A O 1
ATOM 1498 N N . ALA A 1 195 ? 3.903 -2.838 -13.924 1.00 98.81 195 ALA A N 1
ATOM 1499 C CA . ALA A 1 195 ? 3.115 -1.662 -14.285 1.00 98.81 195 ALA A CA 1
ATOM 1500 C C . ALA A 1 195 ? 2.054 -1.947 -15.352 1.00 98.81 195 ALA A C 1
ATOM 1502 O O . ALA A 1 195 ? 0.937 -1.439 -15.256 1.00 98.81 195 ALA A O 1
ATOM 1503 N N . ARG A 1 196 ? 2.371 -2.762 -16.363 1.00 98.75 196 ARG A N 1
ATOM 1504 C CA . ARG A 1 196 ? 1.375 -3.198 -17.348 1.00 98.75 196 ARG A CA 1
ATOM 1505 C C . ARG A 1 196 ? 0.293 -4.054 -16.707 1.00 98.75 196 ARG A C 1
ATOM 1507 O O . ARG A 1 196 ? -0.874 -3.837 -17.010 1.00 98.75 196 ARG A O 1
ATOM 1514 N N . GLN A 1 197 ? 0.649 -4.964 -15.803 1.00 98.81 197 GLN A N 1
ATOM 1515 C CA . GLN A 1 197 ? -0.337 -5.786 -15.090 1.00 98.81 197 GLN A CA 1
ATOM 1516 C C . GLN A 1 197 ? -1.299 -4.934 -14.242 1.00 98.81 197 GLN A C 1
ATOM 1518 O O . GLN A 1 197 ? -2.485 -5.242 -14.185 1.00 98.81 197 GLN A O 1
ATOM 1523 N N . LEU A 1 198 ? -0.834 -3.817 -13.663 1.00 98.88 198 LEU A N 1
ATOM 1524 C CA . LEU A 1 198 ? -1.686 -2.881 -12.913 1.00 98.88 198 LEU A CA 1
ATOM 1525 C C . LEU A 1 198 ? -2.824 -2.294 -13.759 1.00 98.88 198 LEU A C 1
ATOM 1527 O O . LEU A 1 198 ? -3.925 -2.115 -13.250 1.00 98.88 198 LEU A O 1
ATOM 1531 N N . VAL A 1 199 ? -2.562 -1.947 -15.022 1.00 98.56 199 VAL A N 1
ATOM 1532 C CA . VAL A 1 199 ? -3.535 -1.219 -15.857 1.00 98.56 199 VAL A CA 1
ATOM 1533 C C . VAL A 1 199 ? -4.219 -2.083 -16.914 1.00 98.56 199 VAL A C 1
ATOM 1535 O O . VAL A 1 199 ? -5.298 -1.721 -17.366 1.00 98.56 199 VAL A O 1
ATOM 1538 N N . GLU A 1 200 ? -3.616 -3.198 -17.330 1.00 98.44 200 GLU A N 1
ATOM 1539 C CA . GLU A 1 200 ? -4.138 -4.044 -18.414 1.00 98.44 200 GLU A CA 1
ATOM 1540 C C . GLU A 1 200 ? -4.874 -5.295 -17.909 1.00 98.44 200 GLU A C 1
ATOM 1542 O O . GLU A 1 200 ? -5.746 -5.805 -18.617 1.00 98.44 200 GLU A O 1
ATOM 1547 N N . ASP A 1 201 ? -4.531 -5.805 -16.722 1.00 98.25 201 ASP A N 1
ATOM 1548 C CA . ASP A 1 201 ? -4.966 -7.124 -16.255 1.00 98.25 201 ASP A CA 1
ATOM 1549 C C . ASP A 1 201 ? -5.828 -7.042 -14.989 1.00 98.25 201 ASP A C 1
ATOM 1551 O O . ASP A 1 201 ? -5.780 -6.074 -14.230 1.00 98.25 201 ASP A O 1
ATOM 1555 N N . GLU A 1 202 ? -6.633 -8.079 -14.751 1.00 97.88 202 GLU A N 1
ATOM 1556 C CA . GLU A 1 202 ? -7.290 -8.268 -13.457 1.00 97.88 202 GLU A CA 1
ATOM 1557 C C . GLU A 1 202 ? -6.315 -8.886 -12.441 1.00 97.88 202 GLU A C 1
ATOM 1559 O O . GLU A 1 202 ? -5.522 -9.754 -12.817 1.00 97.88 202 GLU A O 1
ATOM 1564 N N . PRO A 1 203 ? -6.395 -8.501 -11.154 1.00 98.31 203 PRO A N 1
ATOM 1565 C CA . PRO A 1 203 ? -7.392 -7.590 -10.574 1.00 98.31 203 PRO A CA 1
ATOM 1566 C C . PRO A 1 203 ? -7.059 -6.088 -10.708 1.00 98.31 203 PRO A C 1
ATOM 1568 O O . PRO A 1 203 ? -7.853 -5.241 -10.291 1.00 98.31 203 PRO A O 1
ATOM 1571 N N . GLY A 1 204 ? -5.882 -5.745 -11.249 1.00 98.50 204 GLY A N 1
ATOM 1572 C CA . GLY A 1 204 ? -5.318 -4.390 -11.267 1.00 98.50 204 GLY A CA 1
ATOM 1573 C C . GLY A 1 204 ? -6.216 -3.337 -11.918 1.00 98.50 204 GLY A C 1
ATOM 1574 O O . GLY A 1 204 ? -6.536 -2.318 -11.300 1.00 98.50 204 GLY A O 1
ATOM 1575 N N . LYS A 1 205 ? -6.695 -3.601 -13.137 1.00 97.94 205 LYS A N 1
ATOM 1576 C CA . LYS A 1 205 ? -7.481 -2.632 -13.916 1.00 97.94 205 LYS A CA 1
ATOM 1577 C C . LYS A 1 205 ? -8.826 -2.267 -13.276 1.00 97.94 205 LYS A C 1
ATOM 1579 O O . LYS A 1 205 ? -9.383 -1.209 -13.590 1.00 97.94 205 LYS A O 1
ATOM 1584 N N . SER A 1 206 ? -9.337 -3.122 -12.387 1.00 98.38 206 SER A N 1
ATOM 1585 C CA . SER A 1 206 ? -10.598 -2.937 -11.661 1.00 98.38 206 SER A CA 1
ATOM 1586 C C . SER A 1 206 ? -10.436 -2.273 -10.292 1.00 98.38 206 SER A C 1
ATOM 1588 O O . SER A 1 206 ? -11.438 -2.004 -9.624 1.00 98.38 206 SER A O 1
ATOM 1590 N N . ILE A 1 207 ? -9.208 -1.969 -9.863 1.00 98.88 207 ILE A N 1
ATOM 1591 C CA . ILE A 1 207 ? -8.957 -1.225 -8.625 1.00 98.88 207 ILE A CA 1
ATOM 1592 C C . ILE A 1 207 ? -9.525 0.194 -8.764 1.00 98.88 207 ILE A C 1
ATOM 1594 O O . ILE A 1 207 ? -9.247 0.907 -9.730 1.00 98.88 207 ILE A O 1
ATOM 1598 N N . LYS A 1 208 ? -10.334 0.606 -7.782 1.00 98.88 208 LYS A N 1
ATOM 1599 C CA . LYS A 1 208 ? -11.003 1.912 -7.754 1.00 98.88 208 LYS A CA 1
ATOM 1600 C C . LYS A 1 208 ? -10.067 3.028 -7.327 1.00 98.88 208 LYS A C 1
ATOM 1602 O O . LYS A 1 208 ? -10.182 4.131 -7.839 1.00 98.88 208 LYS A O 1
ATOM 1607 N N . VAL A 1 209 ? -9.145 2.768 -6.404 1.00 98.94 209 VAL A N 1
ATOM 1608 C CA . VAL A 1 209 ? -8.208 3.788 -5.916 1.00 98.94 209 VAL A CA 1
ATOM 1609 C C . VAL A 1 209 ? -6.777 3.268 -5.939 1.00 98.94 209 VAL A C 1
ATOM 1611 O O . VAL A 1 209 ? -6.461 2.289 -5.271 1.00 98.94 209 VAL A O 1
ATOM 1614 N N . ILE A 1 210 ? -5.908 3.946 -6.683 1.00 98.94 210 ILE A N 1
ATOM 1615 C CA . ILE A 1 210 ? -4.474 3.661 -6.786 1.00 98.94 210 ILE A CA 1
ATOM 1616 C C . ILE A 1 210 ? -3.741 4.955 -6.451 1.00 98.94 210 ILE A C 1
ATOM 1618 O O . ILE A 1 210 ? -3.837 5.910 -7.218 1.00 98.94 210 ILE A O 1
ATOM 1622 N N . MET A 1 211 ? -3.021 5.020 -5.331 1.00 98.94 211 MET A N 1
ATOM 1623 C CA . MET A 1 211 ? -2.262 6.224 -4.972 1.00 98.94 211 MET A CA 1
ATOM 1624 C C . MET A 1 211 ? -0.849 5.924 -4.481 1.00 98.94 211 MET A C 1
ATOM 1626 O O . MET A 1 211 ? -0.651 5.057 -3.633 1.00 98.94 211 MET A O 1
ATOM 1630 N N . GLY A 1 212 ? 0.121 6.673 -5.003 1.00 98.88 212 GLY A N 1
ATOM 1631 C CA . GLY A 1 212 ? 1.524 6.609 -4.605 1.00 98.88 212 GLY A CA 1
ATOM 1632 C C . GLY A 1 212 ? 2.439 7.319 -5.597 1.00 98.88 212 GLY A C 1
ATOM 1633 O O . GLY A 1 212 ? 2.061 8.315 -6.213 1.00 98.88 212 GLY A O 1
ATOM 1634 N N . GLY A 1 213 ? 3.667 6.832 -5.740 1.00 98.62 213 GLY A N 1
ATOM 1635 C CA . GLY A 1 213 ? 4.640 7.312 -6.721 1.00 98.62 213 GLY A CA 1
ATOM 1636 C C . GLY A 1 213 ? 4.802 6.365 -7.915 1.00 98.62 213 GLY A C 1
ATOM 1637 O O . GLY A 1 213 ? 3.990 5.471 -8.147 1.00 98.62 213 GLY A O 1
ATOM 1638 N N . GLY A 1 214 ? 5.906 6.507 -8.642 1.00 98.31 214 GLY A N 1
ATOM 1639 C CA . GLY A 1 214 ? 6.350 5.564 -9.669 1.00 98.31 214 GLY A CA 1
ATOM 1640 C C . GLY A 1 214 ? 6.028 5.977 -11.097 1.00 98.31 214 GLY A C 1
ATOM 1641 O O . GLY A 1 214 ? 5.951 5.116 -11.970 1.00 98.31 214 GLY A O 1
ATOM 1642 N N . ARG A 1 215 ? 5.870 7.276 -11.379 1.00 98.44 215 ARG A N 1
ATOM 1643 C CA . ARG A 1 215 ? 5.558 7.775 -12.731 1.00 98.44 215 ARG A CA 1
ATOM 1644 C C . ARG A 1 215 ? 6.520 7.259 -13.800 1.00 98.44 215 ARG A C 1
ATOM 1646 O O . ARG A 1 215 ? 6.089 6.905 -14.894 1.00 98.44 215 ARG A O 1
ATOM 1653 N N . GLN A 1 216 ? 7.811 7.147 -13.481 1.00 97.62 216 GLN A N 1
ATOM 1654 C CA . GLN A 1 216 ? 8.820 6.644 -14.423 1.00 97.62 216 GLN A CA 1
ATOM 1655 C C . GLN A 1 216 ? 8.643 5.161 -14.785 1.00 97.62 216 GLN A C 1
ATOM 1657 O O . GLN A 1 216 ? 9.128 4.713 -15.825 1.00 97.62 216 GLN A O 1
ATOM 1662 N N . CYS A 1 217 ? 7.966 4.407 -13.917 1.00 98.31 217 CYS A N 1
ATOM 1663 C CA . CYS A 1 217 ? 7.577 3.021 -14.132 1.00 98.31 217 CYS A CA 1
ATOM 1664 C C . CYS A 1 217 ? 6.231 2.920 -14.839 1.00 98.31 217 CYS A C 1
ATOM 1666 O O . CYS A 1 217 ? 5.787 1.802 -15.043 1.00 98.31 217 CYS A O 1
ATOM 1668 N N . LEU A 1 218 ? 5.566 4.028 -15.193 1.00 98.62 218 LEU A N 1
ATOM 1669 C CA . LEU A 1 218 ? 4.261 4.058 -15.866 1.00 98.62 218 LEU A CA 1
ATOM 1670 C C . LEU A 1 218 ? 4.328 4.716 -17.253 1.00 98.62 218 LEU A C 1
ATOM 1672 O O . LEU A 1 218 ? 3.583 4.313 -18.143 1.00 98.62 218 LEU A O 1
ATOM 1676 N N . MET A 1 219 ? 5.256 5.644 -17.491 1.00 97.62 219 MET A N 1
ATOM 1677 C CA . MET A 1 219 ? 5.392 6.324 -18.784 1.00 97.62 219 MET A CA 1
ATOM 1678 C C . MET A 1 219 ? 6.845 6.669 -19.142 1.00 97.62 219 MET A C 1
ATOM 1680 O O . MET A 1 219 ? 7.685 6.853 -18.261 1.00 97.62 219 MET A O 1
ATOM 1684 N N . THR A 1 220 ? 7.141 6.795 -20.440 1.00 94.81 220 THR A N 1
ATOM 1685 C CA . THR A 1 220 ? 8.490 7.142 -20.937 1.00 94.81 220 THR A CA 1
ATOM 1686 C C . THR A 1 220 ? 8.852 8.619 -20.740 1.00 94.81 220 THR A C 1
ATOM 1688 O O . THR A 1 220 ? 9.938 8.941 -20.253 1.00 94.81 220 THR A O 1
ATOM 1691 N N . ASN A 1 221 ? 7.945 9.530 -21.097 1.00 91.50 221 ASN A N 1
ATOM 1692 C CA . ASN A 1 221 ? 8.226 10.967 -21.190 1.00 91.50 221 ASN A CA 1
ATOM 1693 C C . ASN A 1 221 ? 7.880 11.706 -19.889 1.00 91.50 221 ASN A C 1
ATOM 1695 O O . ASN A 1 221 ? 6.969 12.530 -19.857 1.00 91.50 221 ASN A O 1
ATOM 1699 N N . ILE A 1 222 ? 8.589 11.387 -18.805 1.00 94.75 222 ILE A N 1
ATOM 1700 C CA . ILE A 1 222 ? 8.409 12.081 -17.522 1.00 94.75 222 ILE A CA 1
ATOM 1701 C C . ILE A 1 222 ? 9.118 13.438 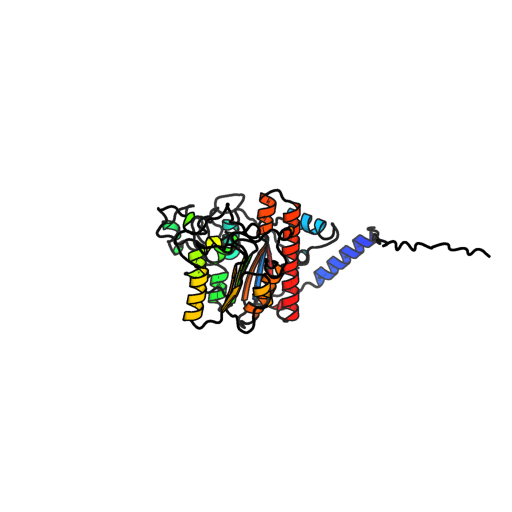-17.509 1.00 94.75 222 ILE A C 1
ATOM 1703 O O . ILE A 1 222 ? 10.206 13.589 -18.069 1.00 94.75 222 ILE A O 1
ATOM 1707 N N . ASN A 1 223 ? 8.538 14.401 -16.794 1.00 93.69 223 ASN A N 1
ATOM 1708 C CA . ASN A 1 223 ? 9.244 15.620 -16.417 1.00 93.69 223 ASN A CA 1
ATOM 1709 C C . ASN A 1 223 ? 10.220 15.307 -15.274 1.00 93.69 223 ASN A C 1
ATOM 1711 O O . ASN A 1 223 ? 9.819 14.681 -14.296 1.00 93.69 223 ASN A O 1
ATOM 1715 N N . VAL A 1 224 ? 11.477 15.733 -15.393 1.00 94.38 224 VAL A N 1
ATOM 1716 C CA . VAL A 1 224 ? 12.507 15.551 -14.362 1.00 94.38 224 VAL A CA 1
ATOM 1717 C C . VAL A 1 224 ? 12.945 16.924 -13.879 1.00 94.38 224 VAL A C 1
ATOM 1719 O O . VAL A 1 224 ? 13.354 17.763 -14.679 1.00 94.38 224 VAL A O 1
ATOM 1722 N N . SER A 1 225 ? 12.884 17.133 -12.570 1.00 92.75 225 SER A N 1
ATOM 1723 C CA . SER A 1 225 ? 13.361 18.341 -11.898 1.00 92.75 225 SER A CA 1
ATOM 1724 C C . SER A 1 225 ? 14.147 17.965 -10.646 1.00 92.75 225 SER A C 1
ATOM 1726 O O . SER A 1 225 ? 14.095 16.822 -10.194 1.00 92.75 225 SER A O 1
ATOM 1728 N N . ASP A 1 226 ? 14.830 18.933 -10.041 1.00 88.69 226 ASP A N 1
ATOM 1729 C CA . ASP A 1 226 ? 15.515 18.715 -8.760 1.00 88.69 226 ASP A CA 1
ATOM 1730 C C . ASP A 1 226 ? 14.529 18.349 -7.633 1.00 88.69 226 ASP A C 1
ATOM 1732 O O . ASP A 1 226 ? 14.859 17.573 -6.734 1.00 88.69 226 ASP A O 1
ATOM 1736 N N . SER A 1 227 ? 13.293 18.859 -7.704 1.00 88.56 227 SER A N 1
ATOM 1737 C CA . SER A 1 227 ? 12.224 18.558 -6.744 1.00 88.56 227 SER A CA 1
ATOM 1738 C C . SER A 1 227 ? 11.611 17.162 -6.921 1.00 88.56 227 SER A C 1
ATOM 1740 O O . SER A 1 227 ? 11.276 16.517 -5.926 1.00 88.56 227 SER A O 1
ATOM 1742 N N . ASP A 1 228 ? 11.517 16.654 -8.154 1.00 94.38 228 ASP A N 1
ATOM 1743 C CA . ASP A 1 228 ? 11.025 15.307 -8.477 1.00 94.38 228 ASP A CA 1
ATOM 1744 C C . ASP A 1 228 ? 12.006 14.599 -9.434 1.00 94.38 228 ASP A C 1
ATOM 1746 O O . ASP A 1 228 ? 11.753 14.475 -10.640 1.00 94.38 228 ASP A O 1
ATOM 1750 N N . PRO A 1 229 ? 13.182 14.179 -8.930 1.00 94.56 229 PRO A N 1
ATOM 1751 C CA . PRO A 1 229 ? 14.213 13.582 -9.761 1.00 94.56 229 PRO A CA 1
ATOM 1752 C C . PRO A 1 229 ? 13.828 12.164 -10.183 1.00 94.56 229 PRO A C 1
ATOM 1754 O O . PRO A 1 229 ? 12.983 11.503 -9.577 1.00 94.56 229 PRO A O 1
ATOM 1757 N N . ARG A 1 230 ? 14.511 11.657 -11.209 1.00 94.31 230 ARG A N 1
ATOM 1758 C CA . ARG A 1 230 ? 14.420 10.243 -11.573 1.00 94.31 230 ARG A CA 1
ATOM 1759 C C . ARG A 1 230 ? 14.999 9.382 -10.452 1.00 94.31 230 ARG A C 1
ATOM 1761 O O . ARG A 1 230 ? 16.099 9.635 -9.967 1.00 94.31 230 ARG A O 1
ATOM 1768 N N . ASP A 1 231 ? 14.284 8.327 -10.104 1.00 93.56 231 ASP A N 1
ATOM 1769 C CA . ASP A 1 231 ? 14.753 7.306 -9.184 1.00 93.56 231 ASP A CA 1
ATOM 1770 C C . ASP A 1 231 ? 15.721 6.363 -9.898 1.00 93.56 231 ASP A C 1
ATOM 1772 O O . ASP A 1 231 ? 15.367 5.665 -10.852 1.00 93.56 231 ASP A O 1
ATOM 1776 N N . THR A 1 232 ? 16.966 6.367 -9.441 1.00 91.19 232 THR A N 1
ATOM 1777 C CA . THR A 1 232 ? 18.061 5.586 -10.020 1.00 91.19 232 THR A CA 1
ATOM 1778 C C . THR A 1 232 ? 18.034 4.114 -9.611 1.00 91.19 232 THR A C 1
ATOM 1780 O O . THR A 1 232 ? 18.681 3.293 -10.264 1.00 91.19 232 THR A O 1
ATOM 1783 N N . TRP A 1 233 ? 17.275 3.762 -8.570 1.00 87.12 233 TRP A N 1
ATOM 1784 C CA . TRP A 1 233 ? 17.138 2.391 -8.077 1.00 87.12 233 TRP A CA 1
ATOM 1785 C C . TRP A 1 233 ? 16.019 1.626 -8.783 1.00 87.12 233 TRP A C 1
ATOM 1787 O O . TRP A 1 233 ? 16.034 0.395 -8.807 1.00 87.12 233 TRP A O 1
ATOM 1797 N N . SER A 1 234 ? 15.085 2.341 -9.411 1.00 92.75 234 SER A N 1
ATOM 1798 C CA . SER A 1 234 ? 13.990 1.744 -10.168 1.00 92.75 234 SER A CA 1
ATOM 1799 C C . SER A 1 234 ? 14.281 1.636 -11.672 1.00 92.75 234 SER A C 1
ATOM 1801 O O . SER A 1 234 ? 15.284 2.116 -12.205 1.00 92.75 234 SER A O 1
ATOM 1803 N N . CYS A 1 235 ? 13.394 0.954 -12.386 1.00 94.88 235 CYS A N 1
ATOM 1804 C CA . CYS A 1 235 ? 13.373 0.939 -13.839 1.00 94.88 235 CYS A CA 1
ATOM 1805 C C . CYS A 1 235 ? 12.907 2.304 -14.388 1.00 94.88 235 CYS A C 1
ATOM 1807 O O . CYS A 1 235 ? 12.305 3.105 -13.681 1.00 94.88 235 CYS A O 1
ATOM 1809 N N . SER A 1 236 ? 13.164 2.587 -15.662 1.00 96.44 236 SER A N 1
ATOM 1810 C CA . SER A 1 236 ? 12.584 3.737 -16.364 1.00 96.44 236 SER A CA 1
ATOM 1811 C C . SER A 1 236 ? 12.084 3.261 -17.711 1.00 96.44 236 SER A C 1
ATOM 1813 O O . SER A 1 236 ? 12.899 2.768 -18.491 1.00 96.44 236 SER A O 1
ATOM 1815 N N . ARG A 1 237 ? 10.780 3.390 -17.961 1.00 97.44 237 ARG A N 1
ATOM 1816 C CA . ARG A 1 237 ? 10.138 2.880 -19.175 1.00 97.44 237 ARG A CA 1
ATOM 1817 C C . ARG A 1 237 ? 10.688 3.561 -20.432 1.00 97.44 237 ARG A C 1
ATOM 1819 O O . ARG A 1 237 ? 10.860 4.778 -20.468 1.00 97.44 237 ARG A O 1
ATOM 1826 N N . LYS A 1 238 ? 10.944 2.775 -21.473 1.00 96.69 238 LYS A N 1
ATOM 1827 C CA . LYS A 1 238 ? 11.554 3.146 -22.761 1.00 96.69 238 LYS A CA 1
ATOM 1828 C C . LYS A 1 238 ? 10.784 2.623 -23.976 1.00 96.69 238 LYS A C 1
ATOM 1830 O O . LYS A 1 238 ? 11.138 2.981 -25.092 1.00 96.69 238 LYS A O 1
ATOM 1835 N N . ASP A 1 239 ? 9.751 1.809 -23.784 1.00 96.00 239 ASP A N 1
ATOM 1836 C CA . ASP A 1 239 ? 8.934 1.244 -24.869 1.00 96.00 239 ASP A CA 1
ATOM 1837 C C . ASP A 1 239 ? 7.934 2.229 -25.514 1.00 96.00 2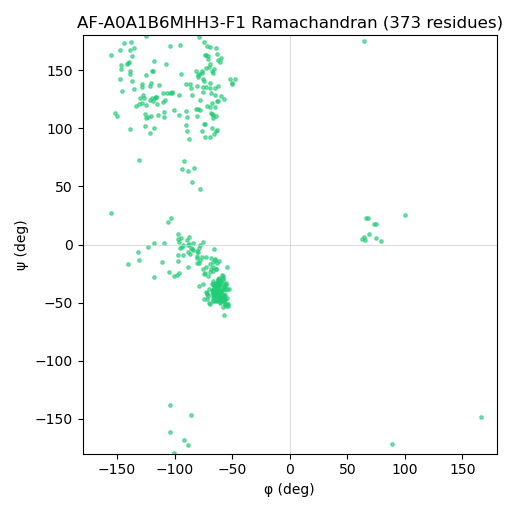39 ASP A C 1
ATOM 1839 O O . ASP A 1 239 ? 7.171 1.847 -26.401 1.00 96.00 239 ASP A O 1
ATOM 1843 N N . GLY A 1 240 ? 7.927 3.494 -25.082 1.00 97.44 240 GLY A N 1
ATOM 1844 C CA . GLY A 1 240 ? 7.063 4.544 -25.616 1.00 97.44 240 GLY A CA 1
ATOM 1845 C C . GLY A 1 240 ? 5.627 4.512 -25.091 1.00 97.44 240 GLY A C 1
ATOM 1846 O O . GLY A 1 240 ? 4.821 5.339 -25.523 1.00 97.44 240 GLY A O 1
ATOM 1847 N N . ARG A 1 241 ? 5.278 3.603 -24.167 1.00 97.56 241 ARG A N 1
ATOM 1848 C CA . ARG A 1 241 ? 3.931 3.568 -23.583 1.00 97.56 241 ARG A CA 1
ATOM 1849 C C . ARG A 1 241 ? 3.735 4.674 -22.551 1.00 97.56 241 ARG A C 1
ATOM 1851 O O . ARG A 1 241 ? 4.646 5.053 -21.814 1.00 97.56 241 ARG A O 1
ATOM 1858 N N . ASP A 1 242 ? 2.488 5.117 -22.464 1.00 98.44 242 ASP A N 1
ATOM 1859 C CA . ASP A 1 242 ? 1.956 5.921 -21.371 1.00 98.44 242 ASP A CA 1
ATOM 1860 C C . ASP A 1 242 ? 0.784 5.155 -20.749 1.00 98.44 242 ASP A C 1
ATOM 1862 O O . ASP A 1 242 ? -0.338 5.156 -21.262 1.00 98.44 242 ASP A O 1
ATOM 1866 N N . LEU A 1 243 ? 1.075 4.423 -19.673 1.00 98.75 243 LEU A N 1
ATOM 1867 C CA . LEU A 1 243 ? 0.097 3.569 -19.003 1.00 98.75 243 LEU A CA 1
ATOM 1868 C C . LEU A 1 243 ? -0.932 4.372 -18.201 1.00 98.75 243 LEU A C 1
ATOM 1870 O O . LEU A 1 243 ? -2.052 3.904 -18.014 1.00 98.75 243 LEU A O 1
ATOM 1874 N N . ILE A 1 244 ? -0.584 5.593 -17.781 1.00 98.69 244 ILE A N 1
ATOM 1875 C CA . ILE A 1 244 ? -1.528 6.515 -17.139 1.00 98.69 244 ILE A CA 1
ATOM 1876 C C . ILE A 1 244 ? -2.573 6.932 -18.171 1.00 98.69 244 ILE A C 1
ATOM 1878 O O . ILE A 1 244 ? -3.775 6.817 -17.930 1.00 98.69 244 ILE A O 1
ATOM 1882 N N . LYS A 1 245 ? -2.125 7.346 -19.361 1.00 98.50 245 LYS A N 1
ATOM 1883 C CA . LYS A 1 245 ? -3.021 7.658 -20.475 1.00 98.50 245 LYS A CA 1
ATOM 1884 C C . LYS A 1 245 ? -3.860 6.451 -20.888 1.00 98.50 245 LYS A C 1
ATOM 1886 O O . LYS A 1 245 ? -5.056 6.616 -21.104 1.00 98.50 245 LYS A O 1
ATOM 1891 N N . LEU A 1 246 ? -3.266 5.259 -20.961 1.00 98.50 246 LEU A N 1
ATOM 1892 C CA . LEU A 1 246 ? -3.993 4.027 -21.280 1.00 98.50 246 LEU A CA 1
ATOM 1893 C C . LEU A 1 246 ? -5.140 3.776 -20.291 1.00 98.50 246 LEU A C 1
ATOM 1895 O O . LEU A 1 246 ? -6.263 3.522 -20.719 1.00 98.50 246 LEU A O 1
ATOM 1899 N N . TRP A 1 247 ? -4.875 3.904 -18.988 1.00 98.75 247 TRP A N 1
ATOM 1900 C CA . TRP A 1 247 ? -5.895 3.768 -17.947 1.00 98.75 247 TRP A CA 1
ATOM 1901 C C . TRP A 1 247 ? -7.002 4.822 -18.092 1.00 98.75 247 TRP A C 1
ATOM 1903 O O . TRP A 1 247 ? -8.181 4.473 -18.078 1.00 98.75 247 TRP A O 1
ATOM 1913 N N . ILE A 1 248 ? -6.648 6.097 -18.312 1.00 98.75 248 ILE A N 1
ATOM 1914 C CA . ILE A 1 248 ? -7.619 7.186 -18.537 1.00 98.75 248 ILE A CA 1
ATOM 1915 C C . ILE A 1 248 ? -8.502 6.885 -19.756 1.00 98.75 248 ILE A C 1
ATOM 1917 O O . ILE A 1 248 ? -9.727 7.004 -19.690 1.00 98.75 248 ILE A O 1
ATOM 1921 N N . ASP A 1 249 ? -7.888 6.510 -20.877 1.00 98.50 249 ASP A N 1
ATOM 1922 C CA . ASP A 1 249 ? -8.591 6.251 -22.132 1.00 98.50 249 ASP A CA 1
ATOM 1923 C C . ASP A 1 249 ? -9.511 5.022 -22.006 1.00 98.50 249 ASP A C 1
ATOM 1925 O O . ASP A 1 249 ? -10.623 5.031 -22.540 1.00 98.50 249 ASP A O 1
ATOM 1929 N N . GLU A 1 250 ? -9.116 4.003 -21.235 1.00 97.88 250 GLU A N 1
ATOM 1930 C CA . GLU A 1 250 ? -9.978 2.866 -20.897 1.00 97.88 250 GLU A CA 1
ATOM 1931 C C . GLU A 1 250 ? -11.200 3.303 -20.075 1.00 97.88 250 GLU A C 1
ATOM 1933 O O . GLU A 1 250 ? -12.328 2.974 -20.449 1.00 97.88 250 GLU A O 1
ATOM 1938 N N . LYS A 1 251 ? -11.017 4.098 -19.008 1.00 98.12 251 LYS A N 1
ATOM 1939 C CA . LYS A 1 251 ? -12.145 4.555 -18.173 1.00 98.12 251 LYS A CA 1
ATOM 1940 C C . LYS A 1 251 ? -13.109 5.440 -18.960 1.00 98.12 251 LYS A C 1
ATOM 1942 O O . LYS A 1 251 ? -14.322 5.296 -18.818 1.00 98.12 251 LYS A O 1
ATOM 1947 N N . LYS A 1 252 ? -12.595 6.286 -19.862 1.00 98.06 252 LYS A N 1
ATOM 1948 C CA . LYS A 1 252 ? -13.417 7.057 -20.814 1.00 98.06 252 LYS A CA 1
ATOM 1949 C C . LYS A 1 252 ? -14.211 6.159 -21.754 1.00 98.06 252 LYS A C 1
ATOM 1951 O O . LYS A 1 252 ? -15.407 6.377 -21.921 1.00 98.06 252 LYS A O 1
ATOM 1956 N N . ARG A 1 253 ? -13.562 5.158 -22.359 1.00 98.06 253 ARG A N 1
ATOM 1957 C CA . ARG A 1 253 ? -14.199 4.212 -23.292 1.00 98.06 253 ARG A CA 1
ATOM 1958 C C . ARG A 1 253 ? -15.354 3.455 -22.635 1.00 98.06 253 ARG A C 1
ATOM 1960 O O . ARG A 1 253 ? -16.340 3.163 -23.302 1.00 98.06 253 ARG A O 1
ATOM 1967 N N . GLU A 1 254 ? -15.237 3.155 -21.347 1.00 97.38 254 GLU A N 1
ATOM 1968 C CA . GLU A 1 254 ? -16.262 2.449 -20.569 1.00 97.38 254 GLU A CA 1
ATOM 1969 C C . GLU A 1 254 ? -17.309 3.380 -19.938 1.00 97.38 254 GLU A C 1
ATOM 1971 O O . GLU A 1 254 ? -18.230 2.909 -19.277 1.00 97.38 254 GLU A O 1
ATOM 1976 N N . GLY A 1 255 ? -17.200 4.698 -20.143 1.00 97.69 255 GLY A N 1
ATOM 1977 C CA . GLY A 1 255 ? -18.114 5.677 -19.551 1.00 97.69 255 GLY A CA 1
ATOM 1978 C C . GLY A 1 255 ? -18.006 5.768 -18.026 1.00 97.69 255 GLY A C 1
ATOM 1979 O O . GLY A 1 255 ? -18.951 6.193 -17.364 1.00 97.69 255 GLY A O 1
ATOM 1980 N N . LEU A 1 256 ? -16.869 5.360 -17.457 1.00 97.81 256 LEU A N 1
ATOM 1981 C CA . LEU A 1 256 ? -16.632 5.338 -16.019 1.00 97.81 256 LEU A CA 1
ATOM 1982 C C . LEU A 1 256 ? -16.134 6.701 -15.536 1.00 97.81 256 LEU A C 1
ATOM 1984 O O . LEU A 1 256 ? -15.221 7.301 -16.114 1.00 97.81 256 LEU A O 1
ATOM 1988 N N . ARG A 1 257 ? -16.708 7.177 -14.431 1.00 98.25 257 ARG A N 1
ATOM 1989 C CA . ARG A 1 257 ? -16.289 8.415 -13.773 1.00 98.25 257 ARG A CA 1
ATOM 1990 C C . ARG A 1 257 ? -14.911 8.226 -13.140 1.00 98.25 257 ARG A C 1
ATOM 1992 O O . ARG A 1 257 ? -14.749 7.386 -12.255 1.00 98.25 257 ARG A O 1
ATOM 1999 N N . HIS A 1 258 ? -13.923 8.991 -13.591 1.00 98.62 258 HIS A N 1
ATOM 2000 C CA . HIS A 1 258 ? -12.533 8.822 -13.179 1.00 98.62 258 HIS A CA 1
ATOM 2001 C C . HIS A 1 258 ? -11.818 10.159 -12.976 1.00 98.62 258 HIS A C 1
ATOM 2003 O O . HIS A 1 258 ? -12.179 11.164 -13.585 1.00 98.62 258 HIS A O 1
ATOM 2009 N N . ALA A 1 259 ? -10.768 10.143 -12.160 1.00 98.75 259 ALA A N 1
ATOM 2010 C CA . ALA A 1 259 ? -9.863 11.263 -11.955 1.00 98.75 259 ALA A CA 1
ATOM 2011 C C . ALA A 1 259 ? -8.405 10.786 -11.928 1.00 98.75 259 ALA A C 1
ATOM 2013 O O . ALA A 1 259 ? -8.088 9.737 -11.362 1.00 98.75 259 ALA A O 1
ATOM 2014 N N . TYR A 1 260 ? -7.520 11.578 -12.530 1.00 98.62 260 TYR A N 1
ATOM 2015 C CA . TYR A 1 260 ? -6.076 11.421 -12.400 1.00 98.62 260 TYR A CA 1
ATOM 2016 C C . TYR A 1 260 ? -5.518 12.587 -11.587 1.00 98.62 260 TYR A C 1
ATOM 2018 O O . TYR A 1 260 ? -5.831 13.740 -11.881 1.00 98.62 260 TYR A O 1
ATOM 2026 N N . LEU A 1 261 ? -4.706 12.277 -10.579 1.00 98.75 261 LEU A N 1
ATOM 2027 C CA . LEU A 1 261 ? -4.128 13.240 -9.646 1.00 98.75 261 LEU A CA 1
ATOM 2028 C C . LEU A 1 261 ? -2.604 13.172 -9.721 1.00 98.75 261 LEU A C 1
ATOM 2030 O O . LEU A 1 261 ? -2.019 12.089 -9.778 1.00 98.75 261 LEU A O 1
ATOM 2034 N N . SER A 1 262 ? -1.952 14.326 -9.687 1.00 97.94 262 SER A N 1
ATOM 2035 C CA . SER A 1 262 ? -0.492 14.424 -9.760 1.00 97.94 262 SER A CA 1
ATOM 2036 C C . SER A 1 262 ? 0.126 15.308 -8.681 1.00 97.94 262 SER A C 1
ATOM 2038 O O . SER A 1 262 ? 1.335 15.243 -8.473 1.00 97.94 262 SER A O 1
ATOM 2040 N N . THR A 1 263 ? -0.688 16.092 -7.973 1.00 98.12 263 THR A N 1
ATOM 2041 C CA . THR A 1 263 ? -0.255 17.049 -6.949 1.00 98.12 263 THR A CA 1
ATOM 2042 C C . THR A 1 263 ? -1.175 17.036 -5.727 1.00 98.12 263 THR A C 1
ATOM 2044 O O . THR A 1 263 ? -2.278 16.482 -5.763 1.00 98.12 263 THR A O 1
ATOM 2047 N N . THR A 1 264 ? -0.741 17.676 -4.638 1.00 98.12 264 THR A N 1
ATOM 2048 C CA . THR A 1 264 ? -1.586 17.929 -3.456 1.00 98.12 264 THR A CA 1
ATOM 2049 C C . THR A 1 264 ? -2.855 18.715 -3.808 1.00 98.12 264 THR A C 1
ATOM 2051 O O . THR A 1 264 ? -3.913 18.448 -3.242 1.00 98.12 264 THR A O 1
ATOM 2054 N N . ASP A 1 265 ? -2.772 19.671 -4.737 1.00 98.38 265 ASP A N 1
ATOM 2055 C CA . ASP A 1 265 ? -3.917 20.480 -5.171 1.00 98.38 265 ASP A CA 1
ATOM 2056 C C . ASP A 1 265 ? -4.967 19.643 -5.903 1.00 98.38 265 ASP A C 1
ATOM 2058 O O . ASP A 1 265 ? -6.150 19.731 -5.579 1.00 98.38 265 ASP A O 1
ATOM 2062 N N . ASP A 1 266 ? -4.532 18.770 -6.820 1.00 98.50 266 ASP A N 1
ATOM 2063 C CA . ASP A 1 266 ? -5.432 17.847 -7.522 1.00 98.50 266 ASP A CA 1
ATOM 2064 C C . ASP A 1 266 ? -6.219 16.995 -6.512 1.00 98.50 266 ASP A C 1
ATOM 2066 O O . ASP A 1 266 ? -7.428 16.818 -6.643 1.00 98.50 266 ASP A O 1
ATOM 2070 N N . LEU A 1 267 ? -5.534 16.492 -5.475 1.00 98.56 267 LEU A N 1
ATOM 2071 C CA . LEU A 1 267 ? -6.146 15.689 -4.416 1.00 98.56 267 LEU A CA 1
ATOM 2072 C C . LEU A 1 267 ? -7.141 16.494 -3.573 1.00 98.56 267 LEU A C 1
ATOM 2074 O O . LEU A 1 267 ? -8.238 16.009 -3.302 1.00 98.56 267 LEU A O 1
ATOM 2078 N N . ASN A 1 268 ? -6.781 17.713 -3.167 1.00 98.12 268 ASN A N 1
ATOM 2079 C CA . ASN A 1 268 ? -7.649 18.563 -2.348 1.00 98.12 268 ASN A CA 1
ATOM 2080 C C . ASN A 1 268 ? -8.911 19.016 -3.099 1.00 98.12 268 ASN A C 1
ATOM 2082 O O . ASN A 1 268 ? -9.956 19.193 -2.474 1.00 98.12 268 ASN A O 1
ATOM 2086 N N . ASN A 1 269 ? -8.812 19.194 -4.418 1.00 98.00 269 ASN A N 1
ATOM 2087 C CA . ASN A 1 269 ? -9.896 19.672 -5.276 1.00 98.00 269 ASN A CA 1
ATOM 2088 C C . ASN A 1 269 ? -10.664 18.537 -5.977 1.00 98.00 269 ASN A C 1
ATOM 2090 O O . ASN A 1 269 ? -11.491 18.806 -6.851 1.00 98.00 269 ASN A O 1
ATOM 2094 N N . LEU A 1 270 ? -10.409 17.273 -5.619 1.00 98.56 270 LEU A N 1
ATOM 2095 C CA . LEU A 1 270 ? -11.116 16.128 -6.184 1.00 98.56 270 LEU A CA 1
ATOM 2096 C C . LEU A 1 270 ? -12.618 16.192 -5.863 1.00 98.56 270 LEU A C 1
ATOM 2098 O O . LEU A 1 270 ? -13.025 16.175 -4.700 1.00 98.56 270 LEU A O 1
ATOM 2102 N N . ASP A 1 271 ? -13.448 16.156 -6.905 1.00 98.00 271 ASP A N 1
ATOM 2103 C CA . ASP A 1 271 ? -14.887 15.936 -6.771 1.00 98.00 271 ASP A CA 1
ATOM 2104 C C . ASP A 1 271 ? -15.173 14.461 -6.439 1.00 98.00 271 ASP A C 1
ATOM 2106 O O . ASP A 1 271 ? -15.299 13.603 -7.317 1.00 98.00 271 ASP A O 1
ATOM 2110 N N . ILE A 1 272 ? -15.253 14.167 -5.140 1.00 97.62 272 ILE A N 1
ATOM 2111 C CA . ILE A 1 272 ? -15.487 12.820 -4.598 1.00 97.62 272 ILE A CA 1
ATOM 2112 C C . ILE A 1 272 ? -16.788 12.207 -5.128 1.00 97.62 272 ILE A C 1
ATOM 2114 O O . ILE A 1 272 ? -16.840 11.003 -5.405 1.00 97.62 272 ILE A O 1
ATOM 2118 N N . GLU A 1 273 ? -17.837 13.014 -5.290 1.00 95.81 273 GLU A N 1
ATOM 2119 C CA . GLU A 1 273 ? -19.148 12.525 -5.717 1.00 95.81 273 GLU A CA 1
ATOM 2120 C C . GLU A 1 273 ? -19.097 12.014 -7.157 1.00 95.81 273 GLU A C 1
ATOM 2122 O O . GLU A 1 273 ? -19.738 11.008 -7.470 1.00 95.81 273 GLU A O 1
ATOM 2127 N N . ASN A 1 274 ? -18.267 12.637 -8.002 1.00 95.94 274 ASN A N 1
ATOM 2128 C CA . ASN A 1 274 ? -18.103 12.320 -9.422 1.00 95.94 274 ASN A CA 1
ATOM 2129 C C . ASN A 1 274 ? -16.805 11.586 -9.780 1.00 95.94 274 ASN A C 1
ATOM 2131 O O . ASN A 1 274 ? -16.440 11.548 -10.953 1.00 95.94 274 ASN A O 1
ATOM 2135 N N . ALA A 1 275 ? -16.138 10.953 -8.817 1.00 97.25 275 ALA A N 1
ATOM 2136 C CA . ALA A 1 275 ? -14.965 10.118 -9.071 1.00 97.25 275 ALA A CA 1
ATOM 2137 C C . ALA A 1 275 ? -15.155 8.707 -8.500 1.00 97.25 275 ALA A C 1
ATOM 2139 O O . ALA A 1 275 ? -15.160 8.522 -7.286 1.00 97.25 275 ALA A O 1
ATOM 2140 N N . ASP A 1 276 ? -15.324 7.703 -9.364 1.00 97.50 276 ASP A N 1
ATOM 2141 C CA . ASP A 1 276 ? -15.430 6.290 -8.954 1.00 97.50 276 ASP A CA 1
ATOM 2142 C C . ASP A 1 276 ? -14.098 5.548 -9.103 1.00 97.50 276 ASP A C 1
ATOM 2144 O O . ASP A 1 276 ? -13.842 4.585 -8.388 1.00 97.50 276 ASP A O 1
ATOM 2148 N N . TYR A 1 277 ? -13.250 6.015 -10.020 1.00 98.81 277 TYR A N 1
ATOM 2149 C CA . TYR A 1 277 ? -11.893 5.528 -10.236 1.00 98.81 277 TYR A CA 1
ATOM 2150 C C . TYR A 1 277 ? -10.891 6.672 -10.059 1.00 98.81 277 TYR A C 1
ATOM 2152 O O . TYR A 1 277 ? -10.987 7.695 -10.731 1.00 98.81 277 TYR A O 1
ATOM 2160 N N . VAL A 1 278 ? -9.908 6.516 -9.182 1.00 98.94 278 VAL A N 1
ATOM 2161 C CA . VAL A 1 278 ? -8.902 7.538 -8.883 1.00 98.94 278 VAL A CA 1
ATOM 2162 C C . VAL A 1 278 ? -7.511 6.934 -8.994 1.00 98.94 278 VAL A C 1
ATOM 2164 O O . VAL A 1 278 ? -7.177 5.992 -8.277 1.00 98.94 278 VAL A O 1
ATOM 2167 N N . MET A 1 279 ? -6.686 7.508 -9.867 1.00 98.94 279 MET A N 1
ATOM 2168 C CA . MET A 1 279 ? -5.258 7.209 -9.952 1.00 98.94 279 MET A CA 1
ATOM 2169 C C . MET A 1 279 ? -4.461 8.456 -9.566 1.00 98.94 279 MET A C 1
ATOM 2171 O O . MET A 1 279 ? -4.466 9.442 -10.296 1.00 98.94 279 MET A O 1
ATOM 2175 N N . GLY A 1 280 ? -3.775 8.417 -8.427 1.00 98.88 280 GLY A N 1
ATOM 2176 C CA . GLY A 1 280 ? -2.892 9.483 -7.961 1.00 98.88 280 GLY A CA 1
ATOM 2177 C C . GLY A 1 280 ? -1.424 9.078 -8.029 1.00 98.88 280 GLY A C 1
ATOM 2178 O O . GLY A 1 280 ? -0.989 8.235 -7.249 1.00 98.88 280 GLY A O 1
ATOM 2179 N N . ILE A 1 281 ? -0.659 9.676 -8.944 1.00 98.81 281 ILE A N 1
ATOM 2180 C CA . ILE A 1 281 ? 0.779 9.416 -9.108 1.00 98.81 281 ILE A CA 1
ATOM 2181 C C . ILE A 1 281 ? 1.554 10.706 -8.841 1.00 98.81 281 ILE A C 1
ATOM 2183 O O . ILE A 1 281 ? 1.668 11.579 -9.707 1.00 98.81 281 ILE A O 1
ATOM 2187 N N . PHE A 1 282 ? 2.107 10.815 -7.635 1.00 98.56 282 PHE A N 1
ATOM 2188 C CA . PHE A 1 282 ? 2.621 12.074 -7.086 1.00 98.56 282 PHE A CA 1
ATOM 2189 C C . PHE A 1 282 ? 4.133 12.264 -7.251 1.00 98.56 282 PHE A C 1
ATOM 2191 O O . PHE A 1 282 ? 4.616 13.383 -7.144 1.00 98.56 282 PHE A O 1
ATOM 2198 N N . ALA A 1 283 ? 4.881 11.208 -7.582 1.00 98.06 283 ALA A N 1
ATOM 2199 C CA . ALA A 1 283 ? 6.338 11.256 -7.729 1.00 98.06 283 ALA A CA 1
ATOM 2200 C C . ALA A 1 283 ? 6.842 10.402 -8.900 1.00 98.06 283 ALA A C 1
ATOM 2202 O O . ALA A 1 283 ? 6.207 9.413 -9.287 1.00 98.06 283 ALA A O 1
ATOM 2203 N N . ASN A 1 284 ? 8.011 10.750 -9.443 1.00 98.00 284 ASN A N 1
ATOM 2204 C CA . ASN A 1 284 ? 8.686 9.961 -10.472 1.00 98.00 284 ASN A CA 1
ATOM 2205 C C . ASN A 1 284 ? 9.110 8.589 -9.942 1.00 98.00 284 ASN A C 1
ATOM 2207 O O . ASN A 1 284 ? 8.832 7.581 -10.593 1.00 98.00 284 ASN A O 1
ATOM 2211 N N . GLY A 1 285 ? 9.714 8.557 -8.755 1.00 97.94 285 GLY A N 1
ATOM 2212 C CA . GLY A 1 285 ? 10.044 7.353 -7.992 1.00 97.94 285 GLY A CA 1
ATOM 2213 C C . GLY A 1 285 ? 9.092 7.125 -6.825 1.00 97.94 285 GLY A C 1
ATOM 2214 O O . GLY A 1 285 ? 7.888 7.312 -6.956 1.00 97.94 285 GLY A O 1
ATOM 2215 N N . HIS A 1 286 ? 9.628 6.732 -5.671 1.00 97.94 286 HIS A N 1
ATOM 2216 C CA . HIS A 1 286 ? 8.897 6.823 -4.403 1.00 97.94 286 HIS A CA 1
ATOM 2217 C C . HIS A 1 286 ? 8.502 8.276 -4.086 1.00 97.94 286 HIS A C 1
ATOM 2219 O O . HIS A 1 286 ? 9.126 9.210 -4.600 1.00 97.94 286 HIS A O 1
ATOM 2225 N N . LEU A 1 287 ? 7.510 8.477 -3.211 1.00 98.00 287 LEU A N 1
ATOM 2226 C CA . LEU A 1 287 ? 7.336 9.789 -2.586 1.00 98.00 287 LEU A CA 1
ATOM 2227 C C . LEU A 1 287 ? 8.603 10.135 -1.788 1.00 98.00 287 LEU A C 1
ATOM 2229 O O . LEU A 1 287 ? 9.388 9.266 -1.395 1.00 98.00 287 LEU A O 1
ATOM 2233 N N . LYS A 1 288 ? 8.820 11.430 -1.564 1.00 97.06 288 LYS A N 1
ATOM 2234 C CA . LYS A 1 288 ? 9.865 11.890 -0.646 1.00 97.06 288 LYS A CA 1
ATOM 2235 C C . LYS A 1 288 ? 9.522 11.462 0.784 1.00 97.06 288 LYS A C 1
ATOM 2237 O O . LYS A 1 288 ? 8.344 11.364 1.122 1.00 97.06 288 LYS A O 1
ATOM 2242 N N . LEU A 1 289 ? 10.557 11.254 1.602 1.00 97.25 289 LEU A N 1
ATOM 2243 C CA . LEU A 1 289 ? 10.402 11.182 3.059 1.00 97.25 289 LEU A CA 1
ATOM 2244 C C . LEU A 1 289 ? 9.643 12.431 3.529 1.00 97.25 289 LEU A C 1
ATOM 2246 O O . LEU A 1 289 ? 9.855 13.511 2.978 1.00 97.25 289 LEU A O 1
ATOM 2250 N N . ASP A 1 290 ? 8.761 12.306 4.514 1.00 95.81 290 ASP A N 1
ATOM 2251 C CA . ASP A 1 290 ? 7.818 13.355 4.904 1.00 95.81 290 ASP A CA 1
ATOM 2252 C C . ASP A 1 290 ? 8.522 14.625 5.399 1.00 95.81 290 ASP A C 1
ATOM 2254 O O . ASP A 1 290 ? 8.015 15.728 5.178 1.00 95.81 290 ASP A O 1
ATOM 2258 N N . HIS A 1 291 ? 9.717 14.480 5.985 1.00 95.06 291 HIS A N 1
ATOM 2259 C CA . HIS A 1 291 ? 10.603 15.595 6.328 1.00 95.06 291 HIS A CA 1
ATOM 2260 C C . HIS A 1 291 ? 10.961 16.443 5.095 1.00 95.06 291 HIS A C 1
ATOM 226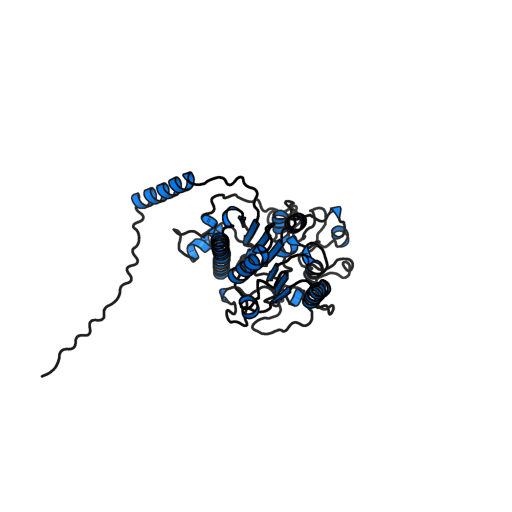2 O O . HIS A 1 291 ? 10.880 17.669 5.146 1.00 95.06 291 HIS A O 1
ATOM 2268 N N . ASP A 1 292 ? 11.305 15.791 3.982 1.00 95.12 292 ASP A N 1
ATOM 2269 C CA . ASP A 1 292 ? 11.750 16.411 2.725 1.00 95.12 292 ASP A CA 1
ATOM 2270 C C . ASP A 1 292 ? 10.602 16.653 1.732 1.00 95.12 292 ASP A C 1
ATOM 2272 O O . ASP A 1 292 ? 10.814 17.114 0.605 1.00 95.12 292 ASP A O 1
ATOM 2276 N N . ARG A 1 293 ? 9.372 16.288 2.101 1.00 94.50 293 ARG A N 1
ATOM 2277 C CA . ARG A 1 293 ? 8.216 16.372 1.214 1.00 94.50 293 ARG A CA 1
ATOM 2278 C C . ARG A 1 293 ? 7.864 17.828 0.938 1.00 94.50 293 ARG A C 1
ATOM 2280 O O . ARG A 1 293 ? 7.652 18.615 1.857 1.00 94.50 293 ARG A O 1
ATOM 2287 N N . ASP A 1 294 ? 7.699 18.171 -0.338 1.00 94.75 294 ASP A N 1
ATOM 2288 C CA . ASP A 1 294 ? 7.095 19.445 -0.724 1.00 94.75 294 ASP A CA 1
ATOM 2289 C C . ASP A 1 294 ? 5.619 19.453 -0.294 1.00 94.75 294 ASP A C 1
ATOM 2291 O O . ASP A 1 294 ? 4.786 18.732 -0.849 1.00 94.75 294 ASP A O 1
ATOM 2295 N N . ARG A 1 295 ? 5.309 20.252 0.733 1.00 95.81 295 ARG A N 1
ATOM 2296 C CA . ARG A 1 295 ? 3.967 20.378 1.326 1.00 95.81 295 ARG A CA 1
ATOM 2297 C C . ARG A 1 295 ? 3.116 21.462 0.658 1.00 95.81 295 ARG A C 1
ATOM 2299 O O . ARG A 1 295 ? 2.014 21.738 1.132 1.00 95.81 295 ARG A O 1
ATOM 2306 N N . THR A 1 296 ? 3.612 22.107 -0.399 1.00 96.12 296 THR A N 1
ATOM 2307 C CA . THR A 1 296 ? 2.838 23.095 -1.158 1.00 96.12 296 THR A CA 1
ATOM 2308 C C . THR A 1 296 ? 1.739 22.424 -1.985 1.00 96.12 296 THR A C 1
ATOM 2310 O O . THR A 1 296 ? 1.690 21.201 -2.140 1.00 96.12 296 THR A O 1
ATOM 2313 N N . SER A 1 297 ? 0.850 23.234 -2.563 1.00 95.06 297 SER A N 1
ATOM 2314 C CA . SER A 1 297 ? -0.212 22.759 -3.459 1.00 95.06 2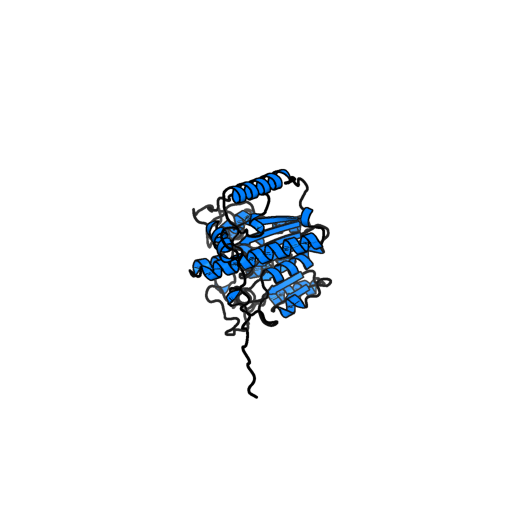97 SER A CA 1
ATOM 2315 C C . SER A 1 297 ? 0.337 22.001 -4.677 1.00 95.06 297 SER A C 1
ATOM 2317 O O . SER A 1 297 ? -0.288 21.059 -5.153 1.00 95.06 297 SER A O 1
ATOM 2319 N N . ARG A 1 298 ? 1.540 22.346 -5.148 1.00 94.81 298 ARG A N 1
ATOM 2320 C CA . ARG A 1 298 ? 2.203 21.700 -6.294 1.00 94.81 298 ARG A CA 1
ATOM 2321 C C . ARG A 1 298 ? 3.053 20.487 -5.913 1.00 94.81 298 ARG A C 1
ATOM 2323 O O . ARG A 1 298 ? 3.561 19.823 -6.812 1.00 94.81 298 ARG A O 1
ATOM 2330 N N . GLY A 1 299 ? 3.206 20.226 -4.617 1.00 95.38 299 GLY A N 1
ATOM 2331 C CA . GLY A 1 299 ? 3.996 19.128 -4.083 1.00 95.38 299 GLY A CA 1
ATOM 2332 C C . GLY A 1 299 ? 3.224 17.812 -3.995 1.00 95.38 299 GLY A C 1
ATOM 2333 O O . GLY A 1 299 ? 2.349 17.521 -4.815 1.00 95.38 299 GLY A O 1
ATOM 2334 N N . MET A 1 300 ? 3.554 17.016 -2.977 1.00 96.56 300 MET A N 1
ATOM 2335 C CA . MET A 1 300 ? 3.018 15.666 -2.779 1.00 96.56 300 MET A CA 1
ATOM 2336 C C . MET A 1 300 ? 2.142 15.608 -1.515 1.00 96.56 300 MET A C 1
ATOM 2338 O O . MET A 1 300 ? 2.548 16.146 -0.476 1.00 96.56 300 MET A O 1
ATOM 2342 N N . PRO A 1 301 ? 0.978 14.932 -1.545 1.00 98.31 301 PRO A N 1
ATOM 2343 C CA . PRO A 1 301 ? 0.131 14.760 -0.367 1.00 98.31 301 PRO A CA 1
ATOM 2344 C C . PRO A 1 301 ? 0.783 13.833 0.670 1.00 98.31 301 PRO A C 1
ATOM 2346 O O . PRO A 1 301 ? 1.608 12.982 0.337 1.00 98.31 301 PRO A O 1
ATOM 2349 N N . SER A 1 302 ? 0.401 13.977 1.940 1.00 98.62 302 SER A N 1
ATOM 2350 C CA . SER A 1 302 ? 0.804 13.041 2.996 1.00 98.62 302 SER A CA 1
ATOM 2351 C C . SER A 1 302 ? 0.075 11.698 2.875 1.00 98.62 302 SER A C 1
ATOM 2353 O O . SER A 1 302 ? -0.989 11.601 2.254 1.00 98.62 302 SER A O 1
ATOM 2355 N N . LEU A 1 303 ? 0.597 10.665 3.548 1.00 98.81 303 LEU A N 1
ATOM 2356 C CA . LEU A 1 303 ? -0.078 9.368 3.642 1.00 98.81 303 LEU A CA 1
ATOM 2357 C C . LEU A 1 303 ? -1.498 9.500 4.214 1.00 98.81 303 LEU A C 1
ATOM 2359 O O . LEU A 1 303 ? -2.423 8.869 3.702 1.00 98.81 303 LEU A O 1
ATOM 2363 N N . SER A 1 304 ? -1.703 10.366 5.212 1.00 98.75 304 SER A N 1
ATOM 2364 C CA . SER A 1 304 ? -3.031 10.644 5.774 1.00 98.75 304 SER A CA 1
ATOM 2365 C C . SER A 1 304 ? -3.976 11.271 4.749 1.00 98.75 304 SER A C 1
ATOM 2367 O O . SER A 1 304 ? -5.108 10.812 4.617 1.00 98.75 304 SER A O 1
ATOM 2369 N N . GLN A 1 305 ? -3.519 12.269 3.979 1.00 98.81 305 GLN A N 1
ATOM 2370 C CA . GLN A 1 305 ? -4.339 12.926 2.949 1.00 98.81 305 GLN A CA 1
ATOM 2371 C C . GLN A 1 305 ? -4.759 11.945 1.847 1.00 98.81 305 GLN A C 1
ATOM 2373 O O . GLN A 1 305 ? -5.930 11.912 1.455 1.00 98.81 305 GLN A O 1
ATOM 2378 N N . MET A 1 306 ? -3.825 11.110 1.380 1.00 98.94 306 MET A N 1
ATOM 2379 C CA . MET A 1 306 ? -4.129 10.050 0.418 1.00 98.94 306 MET A CA 1
ATOM 2380 C C . MET A 1 306 ? -5.117 9.038 1.009 1.00 98.94 306 MET A C 1
ATOM 2382 O O . MET A 1 306 ? -6.129 8.725 0.387 1.00 98.94 306 MET A O 1
ATOM 2386 N N . THR A 1 307 ? -4.889 8.573 2.237 1.00 98.94 307 THR A N 1
ATOM 2387 C CA . THR A 1 307 ? -5.750 7.571 2.883 1.00 98.94 307 THR A CA 1
ATOM 2388 C C . THR A 1 307 ? -7.176 8.078 3.089 1.00 98.94 307 THR A C 1
ATOM 2390 O O . THR A 1 307 ? -8.133 7.385 2.748 1.00 98.94 307 THR A O 1
ATOM 2393 N N . GLU A 1 308 ? -7.350 9.305 3.584 1.00 98.81 308 GLU A N 1
ATOM 2394 C CA . GLU A 1 308 ? -8.679 9.902 3.738 1.00 98.81 308 GLU A CA 1
ATOM 2395 C C . GLU A 1 308 ? -9.411 10.045 2.403 1.00 98.81 308 GLU A C 1
ATOM 2397 O O . GLU A 1 308 ? -10.615 9.797 2.329 1.00 98.81 308 GLU A O 1
ATOM 2402 N N . THR A 1 309 ? -8.697 10.444 1.350 1.00 98.88 309 THR A N 1
ATOM 2403 C CA . THR A 1 309 ? -9.270 10.582 0.005 1.00 98.88 309 THR A CA 1
ATOM 2404 C C . THR A 1 309 ? -9.710 9.226 -0.536 1.00 98.88 309 THR A C 1
ATOM 2406 O O . THR A 1 309 ? -10.840 9.094 -1.006 1.00 98.88 309 THR A O 1
ATOM 2409 N N . ALA A 1 310 ? -8.873 8.196 -0.382 1.00 98.94 310 ALA A N 1
ATOM 2410 C CA . ALA A 1 310 ? -9.217 6.828 -0.757 1.00 98.94 310 ALA A CA 1
ATOM 2411 C C . ALA A 1 310 ? -10.476 6.348 -0.031 1.00 98.94 310 ALA A C 1
ATOM 2413 O O . ALA A 1 310 ? -11.411 5.869 -0.667 1.00 98.94 310 ALA A O 1
ATOM 2414 N N . LEU A 1 311 ? -10.541 6.538 1.290 1.00 98.88 311 LEU A N 1
ATOM 2415 C CA . LEU A 1 311 ? -11.710 6.171 2.084 1.00 98.88 311 LEU A CA 1
ATOM 2416 C C . LEU A 1 311 ? -12.968 6.909 1.620 1.00 98.88 311 LEU A C 1
ATOM 2418 O O . LEU A 1 311 ? -14.006 6.279 1.458 1.00 98.88 311 LEU A O 1
ATOM 2422 N N . LYS A 1 312 ? -12.894 8.221 1.363 1.00 98.69 312 LYS A N 1
ATOM 2423 C CA . LYS A 1 312 ? -14.042 9.011 0.881 1.00 98.69 312 LYS A CA 1
ATOM 2424 C C . LYS A 1 312 ? -14.605 8.471 -0.439 1.00 98.69 312 LYS A C 1
ATOM 2426 O O . LYS A 1 312 ? -15.822 8.411 -0.578 1.00 98.69 312 LYS A O 1
ATOM 2431 N N . VAL A 1 313 ? -13.745 8.037 -1.363 1.00 98.75 313 VAL A N 1
ATOM 2432 C CA . VAL A 1 313 ? -14.160 7.418 -2.634 1.00 98.75 313 VAL A CA 1
ATOM 2433 C C . VAL A 1 313 ? -14.767 6.030 -2.406 1.00 98.75 313 VAL A C 1
ATOM 2435 O O . VAL A 1 313 ? -15.874 5.761 -2.868 1.00 98.75 313 VAL A O 1
ATOM 2438 N N . LEU A 1 314 ? -14.077 5.163 -1.659 1.00 98.75 314 LEU A N 1
ATOM 2439 C CA . LEU A 1 314 ? -14.464 3.759 -1.461 1.00 98.75 314 LEU A CA 1
ATOM 2440 C C . LEU A 1 314 ? -15.713 3.586 -0.580 1.00 98.75 314 LEU A C 1
ATOM 2442 O O . LEU A 1 314 ? -16.454 2.614 -0.731 1.00 98.75 314 LEU A O 1
ATOM 2446 N N . LEU A 1 315 ? -15.983 4.531 0.327 1.00 98.25 315 LEU A N 1
ATOM 2447 C CA . LEU A 1 315 ? -17.159 4.516 1.207 1.00 98.25 315 LEU A CA 1
ATOM 2448 C C . LEU A 1 315 ? -18.491 4.641 0.456 1.00 98.25 315 LEU A C 1
ATOM 2450 O O . LEU A 1 315 ? -19.537 4.374 1.047 1.00 98.25 315 LEU A O 1
ATOM 2454 N N . LYS A 1 316 ? -18.467 5.023 -0.825 1.00 97.75 316 LYS A N 1
ATOM 2455 C CA . LYS A 1 316 ? -19.668 5.106 -1.663 1.00 97.75 316 LYS A CA 1
ATOM 2456 C C . LYS A 1 316 ? -20.263 3.730 -1.981 1.00 97.75 316 LYS A C 1
ATOM 2458 O O . LYS A 1 316 ? -21.456 3.645 -2.254 1.00 97.75 316 LYS A O 1
ATOM 2463 N N . ASN A 1 317 ? -19.473 2.651 -1.938 1.00 98.12 317 ASN A N 1
ATOM 2464 C CA . ASN A 1 317 ? -19.976 1.311 -2.234 1.00 98.12 317 ASN A CA 1
ATOM 2465 C C . ASN A 1 317 ? -20.716 0.703 -1.030 1.00 98.12 317 ASN A C 1
ATOM 2467 O O . ASN A 1 317 ? -20.141 0.395 0.017 1.00 98.12 317 ASN A O 1
ATOM 2471 N N . GLU A 1 318 ? -22.010 0.441 -1.208 1.00 97.56 318 GLU A N 1
ATOM 2472 C CA . GLU A 1 318 ? -22.871 -0.150 -0.185 1.00 97.56 318 GLU A CA 1
ATOM 2473 C C . GLU A 1 318 ? -22.483 -1.579 0.221 1.00 97.56 318 GLU A C 1
ATOM 2475 O O . GLU A 1 318 ? -22.828 -1.995 1.327 1.00 97.56 318 GLU A O 1
ATOM 2480 N N . LYS A 1 319 ? -21.741 -2.323 -0.609 1.00 98.31 319 LYS A N 1
ATOM 2481 C CA . LYS A 1 319 ? -21.185 -3.647 -0.265 1.00 98.31 319 LYS A CA 1
ATOM 2482 C C . LYS A 1 319 ? -19.912 -3.556 0.582 1.00 98.31 319 LYS A C 1
ATOM 2484 O O . LYS A 1 319 ? -19.440 -4.579 1.088 1.00 98.31 319 LYS A O 1
ATOM 2489 N N . GLY A 1 320 ? -19.401 -2.345 0.792 1.00 98.62 320 GLY A N 1
ATOM 2490 C CA . GLY A 1 320 ? -18.186 -2.046 1.539 1.00 98.62 320 GLY A CA 1
ATOM 2491 C C . GLY A 1 320 ? -16.932 -2.071 0.676 1.00 98.62 320 GLY A C 1
ATOM 2492 O O . GLY A 1 320 ? -17.003 -2.185 -0.548 1.00 98.62 320 GLY A O 1
ATOM 2493 N N . PHE A 1 321 ? -15.779 -1.977 1.334 1.00 98.88 321 PHE A N 1
ATOM 2494 C CA . PHE A 1 321 ? -14.494 -1.840 0.656 1.00 98.88 321 PHE A CA 1
ATOM 2495 C C . PHE A 1 321 ? -13.381 -2.700 1.258 1.00 98.88 321 PHE A C 1
ATOM 2497 O O . PHE A 1 321 ? -13.453 -3.129 2.412 1.00 98.88 321 PHE A O 1
ATOM 2504 N N . LEU A 1 322 ? -12.326 -2.891 0.470 1.00 98.94 322 LEU A N 1
ATOM 2505 C CA . LEU A 1 322 ? -10.989 -3.233 0.942 1.00 98.94 322 LEU A CA 1
ATOM 2506 C C . LEU A 1 322 ? -10.037 -2.086 0.592 1.00 98.94 322 LEU A C 1
ATOM 2508 O O . LEU A 1 322 ? -9.932 -1.701 -0.572 1.00 98.94 322 LEU A O 1
ATOM 2512 N N . LEU A 1 323 ? -9.305 -1.585 1.582 1.00 98.94 323 LEU A N 1
ATOM 2513 C CA . LEU A 1 323 ? -8.237 -0.614 1.379 1.00 98.94 323 LEU A CA 1
ATOM 2514 C C . LEU A 1 323 ? -6.956 -1.112 2.049 1.00 98.94 323 LEU A C 1
ATOM 2516 O O . LEU A 1 323 ? -6.968 -1.454 3.231 1.00 98.94 323 LEU A O 1
ATOM 2520 N N . VAL A 1 324 ? -5.859 -1.131 1.296 1.00 98.94 324 VAL A N 1
ATOM 2521 C CA . VAL A 1 324 ? -4.514 -1.394 1.825 1.00 98.94 324 VAL A CA 1
ATOM 2522 C C . VAL A 1 324 ? -3.721 -0.091 1.849 1.00 98.94 324 VAL A C 1
ATOM 2524 O O . VAL A 1 324 ? -3.683 0.628 0.855 1.00 98.94 324 VAL A O 1
ATOM 2527 N N . VAL A 1 325 ? -3.097 0.233 2.977 1.00 98.94 325 VAL A N 1
ATOM 2528 C CA . VAL A 1 325 ? -2.332 1.471 3.163 1.00 98.94 325 VAL A CA 1
ATOM 2529 C C . VAL A 1 325 ? -0.921 1.124 3.606 1.00 98.94 325 VAL A C 1
ATOM 2531 O O . VAL A 1 325 ? -0.732 0.515 4.654 1.00 98.94 325 VAL A O 1
ATOM 2534 N N . GLU A 1 326 ? 0.074 1.522 2.826 1.00 98.94 326 GLU A N 1
ATOM 2535 C CA . GLU A 1 326 ? 1.476 1.212 3.080 1.00 98.94 326 GLU A CA 1
ATOM 2536 C C . GLU A 1 326 ? 2.267 2.464 3.490 1.00 98.94 326 GLU A C 1
ATOM 2538 O O . GLU A 1 326 ? 2.368 3.436 2.734 1.00 98.94 326 GLU A O 1
ATOM 2543 N N . GLY A 1 327 ? 2.893 2.410 4.666 1.00 98.81 327 GLY A N 1
ATOM 2544 C CA . GLY A 1 327 ? 3.954 3.333 5.080 1.00 98.81 327 GLY A CA 1
ATOM 2545 C C . GLY A 1 327 ? 5.322 2.821 4.636 1.00 98.81 327 GLY A C 1
ATOM 2546 O O . GLY A 1 327 ? 6.146 2.472 5.473 1.00 98.81 327 GLY A O 1
ATOM 2547 N N . GLY A 1 328 ? 5.560 2.706 3.329 1.00 98.50 328 GLY A N 1
ATOM 2548 C CA . GLY A 1 328 ? 6.711 1.941 2.824 1.00 98.50 328 GLY A CA 1
ATOM 2549 C C . GLY A 1 328 ? 8.051 2.683 2.853 1.00 98.50 328 GLY A C 1
ATOM 2550 O O . GLY A 1 328 ? 9.110 2.087 2.687 1.00 98.50 328 GLY A O 1
ATOM 2551 N N . MET A 1 329 ? 8.034 3.991 3.102 1.00 98.50 329 MET A N 1
ATOM 2552 C CA . MET A 1 329 ? 9.258 4.777 3.269 1.00 98.50 329 MET A CA 1
ATOM 2553 C C . MET A 1 329 ? 9.934 4.577 4.642 1.00 98.50 329 MET A C 1
ATOM 2555 O O . MET A 1 329 ? 11.097 4.956 4.784 1.00 98.50 329 MET A O 1
ATOM 2559 N N . ILE A 1 330 ? 9.268 3.914 5.604 1.00 98.88 330 ILE A N 1
ATOM 2560 C CA . ILE A 1 330 ? 9.872 3.458 6.873 1.00 98.88 330 ILE A CA 1
ATOM 2561 C C . ILE A 1 330 ? 11.063 2.528 6.576 1.00 98.88 330 ILE A C 1
ATOM 2563 O O . ILE A 1 330 ? 12.190 2.802 6.998 1.00 98.88 330 ILE A O 1
ATOM 2567 N N . ASP A 1 331 ? 10.836 1.480 5.779 1.00 98.50 331 ASP A N 1
ATOM 2568 C CA . ASP A 1 331 ? 11.864 0.546 5.305 1.00 98.50 331 ASP A CA 1
ATOM 2569 C C . ASP A 1 331 ? 12.994 1.263 4.553 1.00 98.50 331 ASP A C 1
ATOM 2571 O O . ASP A 1 331 ? 14.179 1.077 4.843 1.00 98.50 331 ASP A O 1
ATOM 2575 N N . GLN A 1 332 ? 12.639 2.172 3.640 1.00 97.75 332 GLN A N 1
ATOM 2576 C CA . GLN A 1 332 ? 13.622 2.918 2.851 1.00 97.75 332 GLN A CA 1
ATOM 2577 C C . GLN A 1 332 ? 14.546 3.774 3.726 1.00 97.75 332 GLN A C 1
ATOM 2579 O O . GLN A 1 332 ? 15.750 3.851 3.463 1.00 97.75 332 GLN A O 1
ATOM 2584 N N . ALA A 1 333 ? 14.011 4.411 4.768 1.00 98.25 333 ALA A N 1
ATOM 2585 C CA . ALA A 1 333 ? 14.805 5.169 5.726 1.00 98.25 333 ALA A CA 1
ATOM 2586 C C . ALA A 1 333 ? 15.707 4.251 6.567 1.00 98.25 333 ALA A C 1
ATOM 2588 O O . ALA A 1 333 ? 16.899 4.537 6.722 1.00 98.25 333 ALA A O 1
ATOM 2589 N N . HIS A 1 334 ? 15.192 3.109 7.036 1.00 98.56 334 HIS A N 1
ATOM 2590 C CA . HIS A 1 334 ? 15.996 2.114 7.748 1.00 98.56 334 HIS A CA 1
ATOM 2591 C C . HIS A 1 334 ? 17.156 1.580 6.899 1.00 98.56 334 HIS A C 1
ATOM 2593 O O . HIS A 1 334 ? 18.296 1.570 7.370 1.00 98.56 334 HIS A O 1
ATOM 2599 N N . HIS A 1 335 ? 16.914 1.222 5.637 1.00 97.06 335 HIS A N 1
ATOM 2600 C CA . HIS A 1 335 ? 17.954 0.746 4.722 1.00 97.06 335 HIS A CA 1
ATOM 2601 C C . HIS A 1 335 ? 19.058 1.776 4.451 1.00 97.06 335 HIS A C 1
ATOM 2603 O O . HIS A 1 335 ? 20.204 1.398 4.210 1.00 97.06 335 HIS A O 1
ATOM 2609 N N . ARG A 1 336 ? 18.742 3.074 4.523 1.00 96.69 336 ARG A N 1
ATOM 2610 C CA . ARG A 1 336 ? 19.715 4.173 4.373 1.00 96.69 336 ARG A CA 1
ATOM 2611 C C . ARG A 1 336 ? 20.456 4.512 5.668 1.00 96.69 336 ARG A C 1
ATOM 2613 O O . ARG A 1 336 ? 21.352 5.350 5.651 1.00 96.69 336 ARG A O 1
ATOM 2620 N N . GLY A 1 337 ? 20.096 3.879 6.786 1.00 97.69 337 GLY A N 1
ATOM 2621 C CA . GLY A 1 337 ? 20.621 4.215 8.110 1.00 97.69 337 GLY A CA 1
ATOM 2622 C C . GLY A 1 337 ? 20.063 5.528 8.670 1.00 97.69 337 GLY A C 1
ATOM 2623 O O . GLY A 1 337 ? 20.639 6.096 9.596 1.00 97.69 337 GLY A O 1
ATOM 2624 N N . TYR A 1 338 ? 18.950 6.026 8.128 1.00 98.00 338 TYR A N 1
ATOM 2625 C CA . TYR A 1 338 ? 18.323 7.285 8.528 1.00 98.00 338 TYR A CA 1
ATOM 2626 C C . TYR A 1 338 ? 17.275 7.030 9.607 1.00 98.00 338 TYR A C 1
ATOM 2628 O O . TYR A 1 338 ? 16.071 7.083 9.374 1.00 98.00 338 TYR A O 1
ATOM 2636 N N . ALA A 1 339 ? 17.748 6.706 10.814 1.00 97.62 339 ALA A N 1
ATOM 2637 C CA . ALA A 1 339 ? 16.870 6.298 11.908 1.00 97.62 339 ALA A CA 1
ATOM 2638 C C . ALA A 1 339 ? 15.804 7.354 12.230 1.00 97.62 339 ALA A C 1
ATOM 2640 O O . ALA A 1 339 ? 14.642 6.996 12.358 1.00 97.62 339 ALA A O 1
ATOM 2641 N N . ARG A 1 340 ? 16.173 8.642 12.301 1.00 97.88 340 ARG A N 1
ATOM 2642 C CA . ARG A 1 340 ? 15.216 9.731 12.555 1.00 97.88 340 ARG A CA 1
ATOM 2643 C C . ARG A 1 340 ? 14.088 9.744 11.524 1.00 97.88 340 ARG A C 1
ATOM 2645 O O . ARG A 1 340 ? 12.930 9.773 11.921 1.00 97.88 340 ARG A O 1
ATOM 2652 N N . ASP A 1 341 ? 14.426 9.658 10.241 1.00 98.25 341 ASP A N 1
ATOM 2653 C CA . ASP A 1 341 ? 13.428 9.683 9.172 1.00 98.25 341 ASP A CA 1
ATOM 2654 C C . ASP A 1 341 ? 12.528 8.443 9.215 1.00 98.25 341 ASP A C 1
ATOM 2656 O O . ASP A 1 341 ? 11.330 8.552 8.992 1.00 98.25 341 ASP A O 1
ATOM 2660 N N . ALA A 1 342 ? 13.054 7.273 9.595 1.00 98.69 342 ALA A N 1
ATOM 2661 C CA . ALA A 1 342 ? 12.227 6.080 9.790 1.00 98.69 342 ALA A CA 1
ATOM 2662 C C . ALA A 1 342 ? 11.199 6.261 10.925 1.00 98.69 342 ALA A C 1
ATOM 2664 O O . ALA A 1 342 ? 10.064 5.785 10.825 1.00 98.69 342 ALA A O 1
ATOM 2665 N N . LEU A 1 343 ? 11.570 6.975 11.998 1.00 98.56 343 LEU A N 1
ATOM 2666 C CA . LEU A 1 343 ? 10.643 7.314 13.082 1.00 98.56 343 LEU A CA 1
ATOM 2667 C C . LEU A 1 343 ? 9.627 8.377 12.640 1.00 98.56 343 LEU A C 1
ATOM 2669 O O . LEU A 1 343 ? 8.443 8.212 12.925 1.00 98.56 343 LEU A O 1
ATOM 2673 N N . ASP A 1 344 ? 10.055 9.411 11.907 1.00 98.25 344 ASP A N 1
ATOM 2674 C CA . ASP A 1 344 ? 9.166 10.427 11.317 1.00 98.25 344 ASP A CA 1
ATOM 2675 C C . ASP A 1 344 ? 8.128 9.780 10.375 1.00 98.25 344 ASP A C 1
ATOM 2677 O O . ASP A 1 344 ? 6.928 10.049 10.491 1.00 98.25 344 ASP A O 1
ATOM 2681 N N . GLU A 1 345 ? 8.547 8.852 9.508 1.00 98.81 345 GLU A N 1
ATOM 2682 C CA . GLU A 1 345 ? 7.648 8.078 8.641 1.00 98.81 345 GLU A CA 1
ATOM 2683 C C . GLU A 1 345 ? 6.671 7.211 9.445 1.00 98.81 345 GLU A C 1
ATOM 2685 O O . GLU A 1 345 ? 5.488 7.130 9.110 1.00 98.81 345 GLU A O 1
ATOM 2690 N N . THR A 1 346 ? 7.126 6.604 10.547 1.00 98.81 346 THR A N 1
ATOM 2691 C CA . THR A 1 346 ? 6.261 5.812 11.439 1.00 98.81 346 THR A CA 1
ATOM 2692 C C . THR A 1 346 ? 5.211 6.690 12.129 1.00 98.81 346 THR A C 1
ATOM 2694 O O . THR A 1 346 ? 4.055 6.285 12.273 1.00 98.81 346 THR A O 1
ATOM 2697 N N . VAL A 1 347 ? 5.567 7.921 12.511 1.00 98.56 347 VAL A N 1
ATOM 2698 C CA . VAL A 1 347 ? 4.614 8.906 13.050 1.00 98.56 347 VAL A CA 1
ATOM 2699 C C . VAL A 1 347 ? 3.604 9.336 11.982 1.00 98.56 347 VAL A C 1
ATOM 2701 O O . VAL A 1 347 ? 2.413 9.447 12.272 1.00 98.56 347 VAL A O 1
ATOM 2704 N N . CYS A 1 348 ? 4.033 9.518 10.732 1.00 98.50 348 CYS A N 1
ATOM 2705 C CA . CYS A 1 348 ? 3.129 9.821 9.619 1.00 98.50 348 CYS A CA 1
ATOM 2706 C C . CYS A 1 348 ? 2.176 8.656 9.306 1.00 98.50 348 CYS A C 1
ATOM 2708 O O . CYS A 1 348 ? 0.990 8.870 9.042 1.00 98.50 348 CYS A O 1
ATOM 2710 N N . PHE A 1 349 ? 2.668 7.421 9.382 1.00 98.88 349 PHE A N 1
ATOM 2711 C CA . PHE A 1 349 ? 1.858 6.211 9.279 1.00 98.88 349 PHE A CA 1
ATOM 2712 C C . PHE A 1 349 ? 0.802 6.136 10.385 1.00 98.88 349 PHE A C 1
ATOM 2714 O O . PHE A 1 349 ? -0.378 5.917 10.105 1.00 98.88 349 PHE A O 1
ATOM 2721 N N . GLU A 1 350 ? 1.183 6.413 11.630 1.00 98.62 350 GLU A N 1
ATOM 2722 C CA . GLU A 1 350 ? 0.242 6.479 12.747 1.00 98.62 350 GLU A CA 1
ATOM 2723 C C . GLU A 1 350 ? -0.814 7.583 12.571 1.00 98.62 350 GLU A C 1
ATOM 2725 O O . GLU A 1 350 ? -2.000 7.355 12.834 1.00 98.62 350 GLU A O 1
ATOM 2730 N N . ALA A 1 351 ? -0.429 8.742 12.031 1.00 98.69 351 ALA A N 1
ATOM 2731 C CA . ALA A 1 351 ? -1.370 9.806 11.699 1.00 98.69 351 ALA A CA 1
ATOM 2732 C C . ALA A 1 351 ? -2.405 9.360 10.649 1.00 98.69 351 ALA A C 1
ATOM 2734 O O . ALA A 1 351 ? -3.566 9.771 10.727 1.00 98.69 351 ALA A O 1
ATOM 2735 N N . ALA A 1 352 ? -2.031 8.507 9.689 1.00 98.88 352 ALA A N 1
ATOM 2736 C CA . ALA A 1 352 ? -2.959 7.952 8.700 1.00 98.88 352 ALA A CA 1
ATOM 2737 C C . ALA A 1 352 ? -3.949 6.956 9.332 1.00 98.88 352 ALA A C 1
ATOM 2739 O O . ALA A 1 352 ? -5.145 6.981 9.013 1.00 98.88 352 ALA A O 1
ATOM 2740 N N . VAL A 1 353 ? -3.486 6.136 10.284 1.00 98.88 353 VAL A N 1
ATOM 2741 C CA . VAL A 1 353 ? -4.352 5.254 11.089 1.00 98.88 353 VAL A CA 1
ATOM 2742 C C . VAL A 1 353 ? -5.364 6.084 11.882 1.00 98.88 353 VAL A C 1
ATOM 2744 O O . VAL A 1 353 ? -6.571 5.836 11.814 1.00 98.88 353 VAL A O 1
ATOM 2747 N N . GLN A 1 354 ? -4.899 7.119 12.585 1.00 98.69 354 GLN A N 1
ATOM 2748 C CA . GLN A 1 354 ? -5.754 7.984 13.398 1.00 98.69 354 GLN A CA 1
ATOM 2749 C C . GLN A 1 354 ? -6.788 8.747 12.560 1.00 98.69 354 GLN A C 1
ATOM 2751 O O . GLN A 1 354 ? -7.965 8.802 12.934 1.00 98.69 354 GLN A O 1
ATOM 2756 N N . ALA A 1 355 ? -6.370 9.310 11.425 1.00 98.69 355 ALA A N 1
ATOM 2757 C CA . ALA A 1 355 ? -7.252 9.990 10.481 1.00 98.69 355 ALA A CA 1
ATOM 2758 C C . ALA A 1 355 ? -8.360 9.057 9.972 1.00 98.69 355 ALA A C 1
ATOM 2760 O O . ALA A 1 355 ? -9.538 9.420 9.967 1.00 98.69 355 ALA A O 1
ATOM 2761 N N . SER A 1 356 ? -8.002 7.815 9.642 1.00 98.81 356 SER A N 1
ATOM 2762 C CA . SER A 1 356 ? -8.949 6.803 9.170 1.00 98.81 356 SER A CA 1
ATOM 2763 C C . SER A 1 356 ? -9.978 6.430 10.228 1.00 98.81 356 SER A C 1
ATOM 2765 O O . SER A 1 356 ? -11.174 6.419 9.944 1.00 98.81 356 SER A O 1
ATOM 2767 N N . ILE A 1 357 ? -9.544 6.191 11.470 1.00 98.75 357 ILE A N 1
ATOM 2768 C CA . ILE A 1 357 ? -10.451 5.911 12.594 1.00 98.75 357 ILE A CA 1
ATOM 2769 C C . ILE A 1 357 ? -11.426 7.074 12.800 1.00 98.75 357 ILE A C 1
ATOM 2771 O O . ILE A 1 357 ? -12.625 6.851 12.974 1.00 98.75 357 ILE A O 1
ATOM 2775 N N . ASN A 1 358 ? -10.934 8.315 12.757 1.00 98.69 358 ASN A N 1
ATOM 2776 C CA . ASN A 1 358 ? -11.767 9.504 12.927 1.00 98.69 358 ASN A CA 1
ATOM 2777 C C . ASN A 1 358 ? -12.801 9.636 11.808 1.00 98.69 358 ASN A C 1
ATOM 2779 O O . ASN A 1 358 ? -13.979 9.860 12.092 1.00 98.69 358 ASN A O 1
ATOM 2783 N N . LEU A 1 359 ? -12.388 9.435 10.556 1.00 98.62 359 LEU A N 1
ATOM 2784 C CA . LEU A 1 359 ? -13.279 9.483 9.403 1.00 98.62 359 LEU A CA 1
ATOM 2785 C C . LEU A 1 359 ? -14.345 8.380 9.465 1.00 98.62 359 LEU A C 1
ATOM 2787 O O . LEU A 1 359 ? -15.530 8.664 9.305 1.00 98.62 359 LEU A O 1
ATOM 2791 N N . LEU A 1 360 ? -13.953 7.134 9.738 1.00 98.62 360 LEU A N 1
ATOM 2792 C CA . LEU A 1 360 ? -14.874 5.995 9.830 1.00 98.62 360 LEU A CA 1
ATOM 2793 C C . LEU A 1 360 ? -15.864 6.151 10.991 1.00 98.62 360 LEU A C 1
ATOM 2795 O O . LEU A 1 360 ? -17.037 5.799 10.848 1.00 98.62 360 LEU A O 1
ATOM 2799 N N . ARG A 1 361 ? -15.420 6.720 12.120 1.00 98.44 361 ARG A N 1
ATOM 2800 C CA . ARG A 1 361 ? -16.290 7.068 13.251 1.00 98.44 361 ARG A CA 1
ATOM 2801 C C . ARG A 1 361 ? -17.287 8.156 12.868 1.00 98.44 361 ARG A C 1
ATOM 2803 O O . ARG A 1 361 ? -18.477 7.981 13.096 1.00 98.44 361 ARG A O 1
ATOM 2810 N N . ALA A 1 362 ? -16.823 9.239 12.244 1.00 98.31 362 ALA A N 1
ATOM 2811 C CA . ALA A 1 362 ? -17.684 10.331 11.786 1.00 98.31 362 ALA A CA 1
ATOM 2812 C C . ALA A 1 362 ? -18.719 9.868 10.746 1.00 98.31 362 ALA A C 1
ATOM 2814 O O . ALA A 1 362 ? -19.818 10.409 10.673 1.00 98.31 362 ALA A O 1
ATOM 2815 N N . ARG A 1 363 ? -18.383 8.838 9.962 1.00 97.69 363 ARG A N 1
ATOM 2816 C CA . ARG A 1 363 ? -19.274 8.204 8.982 1.00 97.69 363 ARG A CA 1
ATOM 2817 C C . ARG A 1 363 ? -20.166 7.106 9.573 1.00 97.69 363 ARG A C 1
ATOM 2819 O O . ARG A 1 363 ? -20.973 6.550 8.839 1.00 97.69 363 ARG A O 1
ATOM 2826 N N . GLY A 1 364 ? -20.034 6.784 10.862 1.00 97.81 364 GLY A N 1
ATOM 2827 C CA . GLY A 1 364 ? -20.856 5.774 11.535 1.00 97.81 364 GLY A CA 1
ATOM 2828 C C . GLY A 1 364 ? -20.604 4.335 11.072 1.00 97.81 364 GLY A C 1
ATOM 2829 O O . GLY A 1 364 ? -21.479 3.489 11.213 1.00 97.81 364 GLY A O 1
ATOM 2830 N N . VAL A 1 365 ? -19.429 4.045 10.503 1.00 97.94 365 VAL A N 1
ATOM 2831 C CA . VAL A 1 365 ? -19.098 2.722 9.932 1.00 97.94 365 VAL A CA 1
ATOM 2832 C C . VAL A 1 365 ? -17.921 2.035 10.622 1.00 97.94 365 VAL A C 1
ATOM 2834 O O . VAL A 1 365 ? -17.554 0.928 10.219 1.00 97.94 365 VAL A O 1
ATOM 2837 N N . LEU A 1 366 ? -17.336 2.653 11.656 1.00 97.44 366 LEU A N 1
ATOM 2838 C CA . LEU A 1 366 ? -16.193 2.100 12.392 1.00 97.44 366 LEU A CA 1
ATOM 2839 C C . LEU A 1 366 ? -16.482 0.688 12.924 1.00 97.44 366 LEU A C 1
ATOM 2841 O O . LEU A 1 366 ? -15.697 -0.215 12.665 1.00 97.44 366 LEU A O 1
ATOM 2845 N N . ASP A 1 367 ? -17.644 0.464 13.541 1.00 95.94 367 ASP A N 1
ATOM 2846 C CA . ASP A 1 367 ? -18.021 -0.843 14.112 1.00 95.94 367 ASP A CA 1
ATOM 2847 C C . ASP A 1 367 ? -18.215 -1.943 13.052 1.00 95.94 367 ASP A C 1
ATOM 2849 O O . ASP A 1 367 ? -18.161 -3.134 13.354 1.00 95.94 367 ASP A O 1
ATOM 2853 N N . SER A 1 368 ? -18.421 -1.551 11.791 1.00 97.62 368 SER A N 1
ATOM 2854 C CA . SER A 1 368 ? -18.524 -2.459 10.640 1.00 97.62 368 SER A CA 1
ATOM 2855 C C . SER A 1 368 ? -17.212 -2.600 9.856 1.00 97.62 368 SER A C 1
ATOM 2857 O O . SER A 1 368 ? -17.191 -3.235 8.798 1.00 97.62 368 SER A O 1
ATOM 2859 N N . THR A 1 369 ? -16.126 -1.992 10.344 1.00 98.56 369 THR A N 1
ATOM 2860 C CA . THR A 1 369 ? -14.825 -1.947 9.670 1.00 98.56 369 THR A CA 1
ATOM 2861 C C . THR A 1 369 ? -13.771 -2.690 10.480 1.00 98.56 369 THR A C 1
ATOM 2863 O O . THR A 1 369 ? -13.465 -2.318 11.608 1.00 98.56 369 THR A O 1
ATOM 2866 N N . LEU A 1 370 ? -13.166 -3.713 9.880 1.00 98.62 370 LEU A N 1
ATOM 2867 C CA . LEU A 1 370 ? -11.986 -4.370 10.429 1.00 98.62 370 LEU A CA 1
ATOM 2868 C C . LEU A 1 370 ? -10.745 -3.549 10.071 1.00 98.62 370 LEU A C 1
ATOM 2870 O O . LEU A 1 370 ? -10.426 -3.414 8.890 1.00 98.62 370 LEU A O 1
ATOM 2874 N N . ILE A 1 371 ? -10.050 -3.018 11.078 1.00 98.69 371 ILE A N 1
ATOM 2875 C CA . ILE A 1 371 ? -8.779 -2.303 10.908 1.00 98.69 371 ILE A CA 1
ATOM 2876 C C . ILE A 1 371 ? -7.650 -3.178 11.447 1.00 98.69 371 ILE A C 1
ATOM 2878 O O . ILE A 1 371 ? -7.684 -3.588 12.606 1.00 98.69 371 ILE A O 1
ATOM 2882 N N . ILE A 1 372 ? -6.651 -3.452 10.613 1.00 98.75 372 ILE A N 1
ATOM 2883 C CA . ILE A 1 372 ? -5.464 -4.234 10.973 1.00 98.75 372 ILE A CA 1
ATOM 2884 C C . ILE A 1 372 ? -4.235 -3.360 10.742 1.00 98.75 372 ILE A C 1
ATOM 2886 O O . ILE A 1 372 ? -4.141 -2.704 9.708 1.00 98.75 372 ILE A O 1
ATOM 2890 N N . VAL A 1 373 ? -3.294 -3.370 11.684 1.00 98.81 373 VAL A N 1
ATOM 2891 C CA . VAL A 1 373 ? -1.974 -2.744 11.542 1.00 98.81 373 VAL A CA 1
ATOM 2892 C C . VAL A 1 373 ? -0.921 -3.836 11.696 1.00 98.81 373 VAL A C 1
ATOM 2894 O O . VAL A 1 373 ? -0.938 -4.577 12.677 1.00 98.81 373 VAL A O 1
ATOM 2897 N N . THR A 1 374 ? -0.028 -3.955 10.718 1.00 98.56 374 THR A N 1
ATOM 2898 C CA . THR A 1 374 ? 1.086 -4.913 10.712 1.00 98.56 374 THR A CA 1
ATOM 2899 C C . THR A 1 374 ? 2.317 -4.296 10.048 1.00 98.56 374 THR A C 1
ATOM 2901 O O . THR A 1 374 ? 2.251 -3.190 9.509 1.00 98.56 374 THR A O 1
ATOM 2904 N N . SER A 1 375 ? 3.432 -5.021 10.103 1.00 95.69 375 SER A N 1
ATOM 2905 C CA . SER A 1 375 ? 4.625 -4.802 9.284 1.00 95.69 375 SER A CA 1
ATOM 2906 C C . SER A 1 375 ? 4.718 -5.812 8.156 1.00 95.69 375 SER A C 1
ATOM 2908 O O . SER A 1 375 ? 4.126 -6.912 8.306 1.00 95.69 375 SER A O 1
#

Mean predicted aligned error: 5.05 Å

pLDDT: mean 94.66, std 12.03, range [34.5, 99.0]

InterPro domains:
  IPR001952 Alkaline phosphatase [PF00245] (47-375)
  IPR001952 Alkaline phosphatase [PR00113] (47-67)
  IPR001952 Alkaline phosphatase [PR00113] (97-112)
  IPR001952 Alkaline phosphatase [PR00113] (146-166)
  IPR001952 Alkaline phosphatase [PR00113] (206-216)
  IPR001952 Alkaline phosphatase [PR00113] (302-331)
  IPR001952 Alkaline phosphatase [PTHR11596] (4-375)
  IPR001952 Alkaline phosphatase [SM00098] (48-373)
  IPR001952 Alkaline phosphatase [cd16012] (48-375)
  IPR017850 Alkaline-phosphatase-like, core domain superfamily [G3DSA:3.40.720.10] (20-375)
  IPR017850 Alkaline-phosphatase-like, core domain superfamily [SSF53649] (19-375)

Sequence (375 aa):
MALRSLLLLASTMFAMSSTLEDPEFWFKKGRAELEAAFQIKWNTGVAKNVLLFVGDGMGINTITAARIYKSLENSSLVFENFPHIGLTKTYCADRQVPDSSSAANALFSGVKTNYETVGVDASVPFDNCQKSLEQQRRLTNIIGWAQAAGKDTGFVTTTRVTHATPSALYAYCPNRRWECEAKMPLSAADCKDIARQLVEDEPGKSIKVIMGGGRQCLMTNINVSDSDPRDTWSCSRKDGRDLIKLWIDEKKREGLRHAYLSTTDDLNNLDIENADYVMGIFANGHLKLDHDRDRTSRGMPSLSQMTETALKVLLKNEKGFLLVVEGGMIDQAHHRGYARDALDETVCFEAAVQASINLLRARGVLDSTLIIVTS

Solvent-accessible surface area (backbone atoms only — not comparable to full-atom values): 19956 Å² total; per-residue (Å²): 142,80,85,88,81,84,85,81,81,82,76,81,75,81,75,78,77,74,77,73,82,46,72,66,47,52,52,52,51,54,47,52,52,52,55,52,59,72,66,66,73,86,80,85,70,80,62,45,24,39,39,40,36,34,30,33,75,47,43,74,67,50,53,53,51,24,28,34,73,74,59,36,82,90,51,74,48,72,73,73,71,50,97,74,88,84,88,81,84,60,49,26,68,77,35,76,73,50,41,61,18,11,41,28,22,26,75,39,46,75,45,61,9,28,60,46,21,18,21,39,40,58,86,39,53,68,70,32,42,74,53,41,68,37,70,93,41,45,57,67,29,54,52,48,53,33,47,74,70,62,20,38,34,33,40,36,34,41,30,26,57,41,35,37,51,60,25,24,56,34,25,59,34,25,38,48,65,25,22,15,62,66,54,50,58,83,90,34,71,90,51,69,26,35,35,51,27,38,53,76,30,80,51,24,52,72,44,26,28,44,35,20,12,22,44,27,34,39,23,42,89,65,84,73,43,93,90,42,43,77,44,84,89,57,41,55,31,74,88,72,50,48,46,63,57,50,42,52,52,49,34,56,74,70,71,47,46,58,47,81,28,51,27,27,42,47,59,74,68,54,59,55,93,65,27,66,29,39,42,31,47,47,21,35,21,48,45,65,58,73,90,75,39,47,78,50,57,82,23,41,63,53,67,32,59,50,46,50,51,46,47,62,40,36,66,71,38,90,62,18,26,39,38,39,39,34,33,39,52,21,30,56,22,50,79,72,69,36,60,67,56,20,30,53,35,46,50,46,41,44,47,26,53,50,50,44,53,52,52,32,49,77,68,74,42,40,96,38,39,45,75,47,81,48,90

Foldseek 3Di:
DDDDDDDDDPDPPPPPPDDPCDPVVVVVVVVVVVVVLVVDDDDPDAFLAEEEEEAAVCDPVLLQVLQCVPPRNPGHQPCVPPNDDDDDCQAAPPGNDAHLQQSLLCVWQVAGADHQWAQFHNVQAALRLVNLPPPVRGGDTNLNVCVVLVAAEEEAELFACLARNNLNNFDRGSGSQLLDPQPRDPVNPVDGGSLCRLCPHPPNVRHQYYYWAAQQSQAQDDDADPLFHADPSHGGDDPGDHSVVVSVVVCVVVVHQADEAAFQLSLVPDPLVRHRHYHYHHHNGGADLPVSWDPDRRTHDALLSSLLSSCSNSVPDPSYYYYYGYLHCLVVCVVVVNSVSNSSSVSSSSSNVVSVCVSCVVVVSNSSYHYHYYD

Secondary structure (DSSP, 8-state):
---------------------SHHHHHHHHHHHHHHHHHPPP--SPPSEEEEEE-TT--HHHHHHHHHHHH-TT---GGGG-S---------SS-SS--HHHHHHHHHHS----TT-BSB-TTS-TT-HHHHH-GGGBPP-HHHHHHHTT-EEEEEEEEETTSHHHHTTT--BS-TT-SSGGGS-GGGTTSPPHHHHHHHSTTGGG-SEEEEE-GGGTBSS----SSSPPPSSS----SS-BHHHHHHHHHHHTT--EEEE-SHHHHHT--STT-SEEEEE--SSSPPPTTT---STTS---HHHHHHHHHHHHTT-TT-EEEEEE-THHHHHHHTT-HHHHHHHHHHHHHHHHHHHHHHHHTT-GGGEEEEEE-

Nearest PDB structures (foldseek):
  1k7h-assembly1_B  TM=9.255E-01  e=3.109E-35  Pandalus borealis
  1shq-assembly1_A  TM=9.282E-01  e=6.777E-35  Pandalus borealis
  7yiv-assembly1_H  TM=9.191E-01  e=1.204E-33  Homo sapiens
  4kjg-assembly1_B  TM=9.188E-01  e=7.268E-33  Rattus norvegicus
  1hqa-assembly1_B  TM=7.537E-01  e=1.786E-20  Escherichia coli

Radius of gyration: 23.29 Å; Cα contacts (8 Å, |Δi|>4): 725; chains: 1; bounding box: 44×89×69 Å